Protein AF-0000000079959033 (afdb_homodimer)

pLDDT: mean 96.45, std 3.76, range [63.5, 98.94]

Structure (mmCIF, N/CA/C/O backbone):
data_AF-0000000079959033-model_v1
#
loop_
_entity.id
_entity.type
_entity.pdbx_description
1 polymer 'Thymidylate kinase'
#
loop_
_atom_site.group_PDB
_atom_site.id
_atom_site.type_symbol
_atom_site.label_atom_id
_atom_site.label_alt_id
_atom_site.label_comp_id
_atom_site.label_asym_id
_atom_site.label_entity_id
_atom_site.label_seq_id
_atom_site.pdbx_PDB_ins_code
_atom_site.Cartn_x
_atom_site.Cartn_y
_atom_site.Cartn_z
_atom_site.occupancy
_atom_site.B_iso_or_equiv
_atom_site.auth_seq_id
_atom_site.auth_comp_id
_atom_site.auth_asym_id
_atom_site.auth_atom_id
_atom_site.pdbx_PDB_model_num
ATOM 1 N N . MET A 1 1 ? -20.203 -28.5 -1.585 1 63.5 1 MET A N 1
ATOM 2 C CA . MET A 1 1 ? -19.156 -28.734 -2.586 1 63.5 1 MET A CA 1
ATOM 3 C C . MET A 1 1 ? -17.828 -28.172 -2.119 1 63.5 1 MET A C 1
ATOM 5 O O . MET A 1 1 ? -17.781 -27.203 -1.358 1 63.5 1 MET A O 1
ATOM 9 N N . ALA A 1 2 ? -16.719 -28.906 -2.375 1 86.44 2 ALA A N 1
ATOM 10 C CA . ALA A 1 2 ? -15.383 -28.484 -1.933 1 86.44 2 ALA A CA 1
ATOM 11 C C . ALA A 1 2 ? -15 -27.141 -2.549 1 86.44 2 ALA A C 1
ATOM 13 O O . ALA A 1 2 ? -15.375 -26.844 -3.686 1 86.44 2 ALA A O 1
ATOM 14 N N . ARG A 1 3 ? -14.5 -26.25 -1.775 1 95.69 3 ARG A N 1
ATOM 15 C CA . ARG A 1 3 ? -14.094 -24.953 -2.311 1 95.69 3 ARG A CA 1
ATOM 16 C C . ARG A 1 3 ? -13.016 -25.109 -3.375 1 95.69 3 ARG A C 1
ATOM 18 O O . ARG A 1 3 ? -12.344 -26.141 -3.434 1 95.69 3 ARG A O 1
ATOM 25 N N . GLY A 1 4 ? -12.922 -24.125 -4.328 1 98.19 4 GLY A N 1
ATOM 26 C CA . GLY A 1 4 ? -11.805 -24.062 -5.254 1 98.19 4 GLY A CA 1
ATOM 27 C C . GLY A 1 4 ? -10.469 -23.859 -4.562 1 98.19 4 GLY A C 1
ATOM 28 O O . GLY A 1 4 ? -10.422 -23.625 -3.354 1 98.19 4 GLY A O 1
ATOM 29 N N . LYS A 1 5 ? -9.422 -24.016 -5.328 1 98.69 5 LYS A N 1
ATOM 30 C CA . LYS A 1 5 ? -8.07 -23.828 -4.801 1 98.69 5 LYS A CA 1
ATOM 31 C C . LYS A 1 5 ? -7.41 -22.594 -5.387 1 98.69 5 LYS A C 1
ATOM 33 O O . LYS A 1 5 ? -7.789 -22.125 -6.465 1 98.69 5 LYS A O 1
ATOM 38 N N . LEU A 1 6 ? -6.543 -22 -4.641 1 98.81 6 LEU A N 1
ATOM 39 C CA . LEU A 1 6 ? -5.66 -20.938 -5.129 1 98.81 6 LEU A CA 1
ATOM 40 C C . LEU A 1 6 ? -4.25 -21.484 -5.363 1 98.81 6 LEU A C 1
ATOM 42 O O . LEU A 1 6 ? -3.537 -21.797 -4.414 1 98.81 6 LEU A O 1
ATOM 46 N N . ILE A 1 7 ? -3.9 -21.625 -6.609 1 98.88 7 ILE A N 1
ATOM 47 C CA . ILE A 1 7 ? -2.594 -22.125 -7.012 1 98.88 7 ILE A CA 1
ATOM 48 C C . ILE A 1 7 ? -1.793 -21.016 -7.684 1 98.88 7 ILE A C 1
ATOM 50 O O . ILE A 1 7 ? -2.234 -20.438 -8.68 1 98.88 7 ILE A O 1
ATOM 54 N N . VAL A 1 8 ? -0.649 -20.734 -7.148 1 98.88 8 VAL A N 1
ATOM 55 C CA . VAL A 1 8 ? 0.141 -19.609 -7.633 1 98.88 8 VAL A CA 1
ATOM 56 C C . VAL A 1 8 ? 1.476 -20.109 -8.18 1 98.88 8 VAL A C 1
ATOM 58 O O . VAL A 1 8 ? 2.061 -21.062 -7.641 1 98.88 8 VAL A O 1
ATOM 61 N N . PHE A 1 9 ? 1.874 -19.453 -9.266 1 98.81 9 PHE A N 1
ATOM 62 C CA . PHE A 1 9 ? 3.201 -19.703 -9.82 1 98.81 9 PHE A CA 1
ATOM 63 C C . PHE A 1 9 ? 4.164 -18.578 -9.43 1 98.81 9 PHE A C 1
ATOM 65 O O . PHE A 1 9 ? 3.814 -17.406 -9.5 1 98.81 9 PHE A O 1
ATOM 72 N N . GLU A 1 10 ? 5.293 -18.938 -8.969 1 98.69 10 GLU A N 1
ATOM 73 C CA . GLU A 1 10 ? 6.391 -18.016 -8.703 1 98.69 10 GLU A CA 1
ATOM 74 C C . GLU A 1 10 ? 7.691 -18.516 -9.328 1 98.69 10 GLU A C 1
ATOM 76 O O . GLU A 1 10 ? 7.793 -19.688 -9.719 1 98.69 10 GLU A O 1
ATOM 81 N N . GLY A 1 11 ? 8.633 -17.688 -9.391 1 97.5 11 GLY A N 1
ATOM 82 C CA . GLY A 1 11 ? 9.914 -17.938 -10.031 1 97.5 11 GLY A CA 1
ATOM 83 C C . GLY A 1 11 ? 10.555 -16.703 -10.617 1 97.5 11 GLY A C 1
ATOM 84 O O . GLY A 1 11 ? 9.938 -15.633 -10.633 1 97.5 11 GLY A O 1
ATOM 85 N N . LEU A 1 12 ? 11.742 -16.844 -11.141 1 96.88 12 LEU A N 1
ATOM 86 C CA . LEU A 1 12 ? 12.477 -15.734 -11.734 1 96.88 12 LEU A CA 1
ATOM 87 C C . LEU A 1 12 ? 11.859 -15.32 -13.062 1 96.88 12 LEU A C 1
ATOM 89 O O . LEU A 1 12 ? 11 -16.016 -13.602 1 96.88 12 LEU A O 1
ATOM 93 N N . ASP A 1 13 ? 12.242 -14.086 -13.492 1 95.38 13 ASP A N 1
ATOM 94 C CA . ASP A 1 13 ? 11.836 -13.695 -14.844 1 95.38 13 ASP A CA 1
ATOM 95 C C . ASP A 1 13 ? 12.352 -14.688 -15.883 1 95.38 13 ASP A C 1
ATOM 97 O O . ASP A 1 13 ? 13.484 -15.156 -15.789 1 95.38 13 ASP A O 1
ATOM 101 N N . ARG A 1 14 ? 11.422 -15.125 -16.828 1 93.5 14 ARG A N 1
ATOM 102 C CA . ARG A 1 14 ? 11.727 -16.016 -17.938 1 93.5 14 ARG A CA 1
ATOM 103 C C . ARG A 1 14 ? 11.922 -17.438 -17.453 1 93.5 14 ARG A C 1
ATOM 105 O O . ARG A 1 14 ? 12.57 -18.25 -18.125 1 93.5 14 ARG A O 1
ATOM 112 N N . ALA A 1 15 ? 11.312 -17.75 -16.328 1 95.06 15 ALA A N 1
ATOM 113 C CA . ALA A 1 15 ? 11.422 -19.094 -15.781 1 95.06 15 ALA A CA 1
ATOM 114 C C . ALA A 1 15 ? 10.414 -20.031 -16.453 1 95.06 15 ALA A C 1
ATOM 116 O O . ALA A 1 15 ? 10.477 -21.25 -16.25 1 95.06 15 ALA A O 1
ATOM 117 N N . GLY A 1 16 ? 9.477 -19.516 -17.234 1 94.94 16 GLY A N 1
ATOM 118 C CA . GLY A 1 16 ? 8.492 -20.328 -17.922 1 94.94 16 GLY A CA 1
ATOM 119 C C . GLY A 1 16 ? 7.148 -20.359 -17.203 1 94.94 16 GLY A C 1
ATOM 120 O O . GLY A 1 16 ? 6.305 -21.203 -17.5 1 94.94 16 GLY A O 1
ATOM 121 N N . LYS A 1 17 ? 6.922 -19.406 -16.266 1 97 17 LYS A N 1
ATOM 122 C CA . LYS A 1 17 ? 5.715 -19.375 -15.438 1 97 17 LYS A CA 1
ATOM 123 C C . LYS A 1 17 ? 4.465 -19.234 -16.297 1 97 17 LYS A C 1
ATOM 125 O O . LYS A 1 17 ? 3.506 -20 -16.141 1 97 17 LYS A O 1
ATOM 130 N N . SER A 1 18 ? 4.504 -18.234 -17.203 1 96.62 18 SER A N 1
ATOM 131 C CA . SER A 1 18 ? 3.314 -17.953 -18 1 96.62 18 SER A CA 1
ATOM 132 C C . SER A 1 18 ? 2.891 -19.156 -18.828 1 96.62 18 SER A C 1
ATOM 134 O O . SER A 1 18 ? 1.709 -19.5 -18.875 1 96.62 18 SER A O 1
ATOM 136 N N . THR A 1 19 ? 3.812 -19.828 -19.453 1 96.94 19 THR A N 1
ATOM 137 C CA . THR A 1 19 ? 3.537 -21.016 -20.266 1 96.94 19 THR A CA 1
ATOM 138 C C . THR A 1 19 ? 3.012 -22.156 -19.391 1 96.94 19 THR A C 1
ATOM 140 O O . THR A 1 19 ? 1.992 -22.766 -19.719 1 96.94 19 THR A O 1
ATOM 143 N N . GLN A 1 20 ? 3.705 -22.422 -18.297 1 98.38 20 GLN A N 1
ATOM 144 C CA . GLN A 1 20 ? 3.338 -23.531 -17.438 1 98.38 20 GLN A CA 1
ATOM 145 C C . GLN A 1 20 ? 2 -23.266 -16.75 1 98.38 20 GLN A C 1
ATOM 147 O O . GLN A 1 20 ? 1.222 -24.203 -16.531 1 98.38 20 GLN A O 1
ATOM 152 N N . CYS A 1 21 ? 1.757 -22.031 -16.391 1 98.44 21 CYS A N 1
ATOM 153 C CA . CYS A 1 21 ? 0.487 -21.641 -15.797 1 98.44 21 CYS A CA 1
ATOM 154 C C . CYS A 1 21 ? -0.674 -21.922 -16.734 1 98.44 21 CYS A C 1
ATOM 156 O O . CYS A 1 21 ? -1.675 -22.516 -16.344 1 98.44 21 CYS A O 1
ATOM 158 N N . ALA A 1 22 ? -0.556 -21.453 -17.953 1 98.38 22 ALA A N 1
ATOM 159 C CA . ALA A 1 22 ? -1.593 -21.688 -18.953 1 98.38 22 ALA A CA 1
ATOM 160 C C . ALA A 1 22 ? -1.816 -23.172 -19.188 1 98.38 22 ALA A C 1
ATOM 162 O O . ALA A 1 22 ? -2.957 -23.625 -19.297 1 98.38 22 ALA A O 1
ATOM 163 N N . ARG A 1 23 ? -0.772 -23.953 -19.25 1 98.62 23 ARG A N 1
ATOM 164 C CA . ARG A 1 23 ? -0.857 -25.391 -19.469 1 98.62 23 ARG A CA 1
ATOM 165 C C . ARG A 1 23 ? -1.548 -26.094 -18.312 1 98.62 23 ARG A C 1
ATOM 167 O O . ARG A 1 23 ? -2.375 -26.984 -18.5 1 98.62 23 ARG A O 1
ATOM 174 N N . LEU A 1 24 ? -1.158 -25.688 -17.109 1 98.81 24 LEU A N 1
ATOM 175 C CA . LEU A 1 24 ? -1.777 -26.281 -15.938 1 98.81 24 LEU A CA 1
ATOM 176 C C . LEU A 1 24 ? -3.275 -25.984 -15.906 1 98.81 24 LEU A C 1
ATOM 178 O O . LEU A 1 24 ? -4.078 -26.891 -15.648 1 98.81 24 LEU A O 1
ATOM 182 N N . ALA A 1 25 ? -3.625 -24.688 -16.141 1 98.81 25 ALA A N 1
ATOM 183 C CA . ALA A 1 25 ? -5.035 -24.312 -16.172 1 98.81 25 ALA A CA 1
ATOM 184 C C . ALA A 1 25 ? -5.812 -25.156 -17.172 1 98.81 25 ALA A C 1
ATOM 186 O O . ALA A 1 25 ? -6.891 -25.672 -16.859 1 98.81 25 ALA A O 1
ATOM 187 N N . SER A 1 26 ? -5.281 -25.344 -18.344 1 98.69 26 SER A N 1
ATOM 188 C CA . SER A 1 26 ? -5.914 -26.141 -19.391 1 98.69 26 SER A CA 1
ATOM 189 C C . SER A 1 26 ? -6.062 -27.609 -18.953 1 98.69 26 SER A C 1
ATOM 191 O O . SER A 1 26 ? -7.117 -28.203 -19.156 1 98.69 26 SER A O 1
ATOM 193 N N . ALA A 1 27 ? -5.012 -28.188 -18.406 1 98.75 27 ALA A N 1
ATOM 194 C CA . ALA A 1 27 ? -5.027 -29.578 -17.969 1 98.75 27 ALA A CA 1
ATOM 195 C C . ALA A 1 27 ? -6.082 -29.812 -16.891 1 98.75 27 ALA A C 1
ATOM 197 O O . ALA A 1 27 ? -6.797 -30.812 -16.922 1 98.75 27 ALA A O 1
ATOM 198 N N . LEU A 1 28 ? -6.168 -28.906 -15.961 1 98.69 28 LEU A N 1
ATOM 199 C CA . LEU A 1 28 ? -7.168 -29.031 -14.906 1 98.69 28 LEU A CA 1
ATOM 200 C C . LEU A 1 28 ? -8.578 -28.922 -15.477 1 98.69 28 LEU A C 1
ATOM 202 O O . LEU A 1 28 ? -9.477 -29.656 -15.062 1 98.69 28 LEU A O 1
ATOM 206 N N . ARG A 1 29 ? -8.758 -27.984 -16.438 1 98.5 29 ARG A N 1
ATOM 207 C CA . ARG A 1 29 ? -10.055 -27.891 -17.094 1 98.5 29 ARG A CA 1
ATOM 208 C C . ARG A 1 29 ? -10.414 -29.203 -17.797 1 98.5 29 ARG A C 1
ATOM 210 O O . ARG A 1 29 ? -11.555 -29.656 -17.734 1 98.5 29 ARG A O 1
ATOM 217 N N . ASP A 1 30 ? -9.484 -29.781 -18.438 1 98.19 30 ASP A N 1
ATOM 218 C CA . ASP A 1 30 ? -9.68 -31.062 -19.109 1 98.19 30 ASP A CA 1
ATOM 219 C C . ASP A 1 30 ? -10.062 -32.156 -18.109 1 98.19 30 ASP A C 1
ATOM 221 O O . ASP A 1 30 ? -10.773 -33.094 -18.469 1 98.19 30 ASP A O 1
ATOM 225 N N . ASP A 1 31 ? -9.633 -31.984 -16.922 1 96.75 31 ASP A N 1
ATOM 226 C CA . ASP A 1 31 ? -9.953 -32.938 -15.852 1 96.75 31 ASP A CA 1
ATOM 227 C C . ASP A 1 31 ? -11.344 -32.656 -15.273 1 96.75 31 ASP A C 1
ATOM 229 O O . ASP A 1 31 ? -11.773 -33.312 -14.336 1 96.75 31 ASP A O 1
ATOM 233 N N . GLY A 1 32 ? -11.992 -31.594 -15.719 1 97.19 32 GLY A N 1
ATOM 234 C CA . GLY A 1 32 ? -13.344 -31.281 -15.273 1 97.19 32 GLY A CA 1
ATOM 235 C C . GLY A 1 32 ? -13.375 -30.266 -14.148 1 97.19 32 GLY A C 1
ATOM 236 O O . GLY A 1 32 ? -14.43 -30.016 -13.562 1 97.19 32 GLY A O 1
ATOM 237 N N . VAL A 1 33 ? -12.219 -29.688 -13.828 1 97.56 33 VAL A N 1
ATOM 238 C CA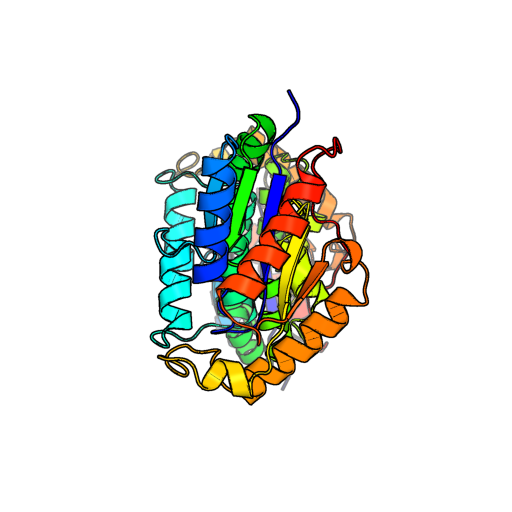 . VAL A 1 33 ? -12.125 -28.656 -12.781 1 97.56 33 VAL A CA 1
ATOM 239 C C . VAL A 1 33 ? -12.484 -27.297 -13.359 1 97.56 33 VAL A C 1
ATOM 241 O O . VAL A 1 33 ? -12.055 -26.953 -14.469 1 97.56 33 VAL A O 1
ATOM 244 N N . LYS A 1 34 ? -13.367 -26.531 -12.695 1 98.19 34 LYS A N 1
ATOM 245 C CA . LYS A 1 34 ? -13.555 -25.125 -13.062 1 98.19 34 LYS A CA 1
ATOM 246 C C . LYS A 1 34 ? -12.328 -24.297 -12.703 1 98.19 34 LYS A C 1
ATOM 248 O O . LYS A 1 34 ? -11.867 -24.312 -11.555 1 98.19 34 LYS A O 1
ATOM 253 N N . VAL A 1 35 ? -11.781 -23.594 -13.68 1 98.81 35 VAL A N 1
ATOM 254 C CA . VAL A 1 35 ? -10.516 -22.906 -13.445 1 98.81 35 VAL A CA 1
ATOM 255 C C . VAL A 1 35 ? -10.602 -21.469 -13.977 1 98.81 35 VAL A C 1
ATOM 257 O O . VAL A 1 35 ? -11.102 -21.234 -15.086 1 98.81 35 VAL A O 1
ATOM 260 N N . ARG A 1 36 ? -10.219 -20.531 -13.195 1 98.75 36 ARG A N 1
ATOM 261 C CA . ARG A 1 36 ? -9.922 -19.188 -13.664 1 98.75 36 ARG A CA 1
ATOM 262 C C . ARG A 1 36 ? -8.414 -18.938 -13.656 1 98.75 36 ARG A C 1
ATOM 264 O O . ARG A 1 36 ? -7.738 -19.203 -12.664 1 98.75 36 ARG A O 1
ATOM 271 N N . HIS A 1 37 ? -7.938 -18.484 -14.758 1 98.62 37 HIS A N 1
ATOM 272 C CA . HIS A 1 37 ? -6.531 -18.109 -14.914 1 98.62 37 HIS A CA 1
ATOM 273 C C . HIS A 1 37 ? -6.332 -16.609 -14.773 1 98.62 37 HIS A C 1
ATOM 275 O O . HIS A 1 37 ? -7.012 -15.828 -15.445 1 98.62 37 HIS A O 1
ATOM 281 N N . LEU A 1 38 ? -5.379 -16.172 -13.898 1 98.12 38 LEU A N 1
ATOM 282 C CA . LEU A 1 38 ? -5.07 -14.773 -13.633 1 98.12 38 LEU A CA 1
ATOM 283 C C . LEU A 1 38 ? -3.566 -14.531 -13.664 1 98.12 38 LEU A C 1
ATOM 285 O O . LEU A 1 38 ? -2.779 -15.477 -13.57 1 98.12 38 LEU A O 1
ATOM 289 N N . ARG A 1 39 ? -3.223 -13.312 -13.906 1 98.06 39 ARG A N 1
ATOM 290 C CA . ARG A 1 39 ? -1.825 -12.898 -13.852 1 98.06 39 ARG A CA 1
ATOM 291 C C . ARG A 1 39 ? -1.684 -11.531 -13.188 1 98.06 39 ARG A C 1
ATOM 293 O O . ARG A 1 39 ? -2.537 -10.664 -13.359 1 98.06 39 ARG A O 1
ATOM 300 N N . PHE A 1 40 ? -0.648 -11.406 -12.375 1 98.62 40 PHE A N 1
ATOM 301 C CA . PHE A 1 40 ? -0.302 -10.094 -11.852 1 98.62 40 PHE A CA 1
ATOM 302 C C . PHE A 1 40 ? 1.059 -9.641 -12.375 1 98.62 40 PHE A C 1
ATOM 304 O O . PHE A 1 40 ? 1.977 -10.453 -12.508 1 98.62 40 PHE A O 1
ATOM 311 N N . PRO A 1 41 ? 1.298 -8.367 -12.562 1 98.5 41 PRO A N 1
ATOM 312 C CA . PRO A 1 41 ? 0.209 -7.391 -12.539 1 98.5 41 PRO A CA 1
ATOM 313 C C . PRO A 1 41 ? -0.814 -7.617 -13.648 1 98.5 41 PRO A C 1
ATOM 315 O O . PRO A 1 41 ? -0.466 -8.117 -14.719 1 98.5 41 PRO A O 1
ATOM 318 N N . ASP A 1 42 ? -2.084 -7.41 -13.328 1 98.56 42 ASP A N 1
ATOM 319 C CA . ASP A 1 42 ? -3.1 -7.316 -14.375 1 98.56 42 ASP A CA 1
ATOM 320 C C . ASP A 1 42 ? -2.973 -6.004 -15.148 1 98.56 42 ASP A C 1
ATOM 322 O O . ASP A 1 42 ? -3.508 -4.977 -14.727 1 98.56 42 ASP A O 1
ATOM 326 N N . ARG A 1 43 ? -2.357 -6.031 -16.234 1 97.06 43 ARG A N 1
ATOM 327 C CA . ARG A 1 43 ? -1.956 -4.852 -16.984 1 97.06 43 ARG A CA 1
ATOM 328 C C . ARG A 1 43 ? -3.148 -4.23 -17.719 1 97.06 43 ARG A C 1
ATOM 330 O O . ARG A 1 43 ? -3.016 -3.193 -18.359 1 97.06 43 ARG A O 1
ATOM 337 N N . THR A 1 44 ? -4.266 -4.816 -17.609 1 97.5 44 THR A N 1
ATOM 338 C CA . THR A 1 44 ? -5.449 -4.281 -18.266 1 97.5 44 THR A CA 1
ATOM 339 C C . THR A 1 44 ? -6.133 -3.236 -17.391 1 97.5 44 THR A C 1
ATOM 341 O O . THR A 1 44 ? -6.984 -2.482 -17.859 1 97.5 44 THR A O 1
ATOM 344 N N . THR A 1 45 ? -5.875 -3.195 -16.062 1 97.56 45 THR A N 1
ATOM 345 C CA . THR A 1 45 ? -6.469 -2.213 -15.172 1 97.56 45 THR A CA 1
ATOM 346 C C . THR A 1 45 ? -5.688 -0.904 -15.203 1 97.56 45 THR A C 1
ATOM 348 O O . THR A 1 45 ? -4.531 -0.876 -15.625 1 97.56 45 THR A O 1
ATOM 351 N N . PRO A 1 46 ? -6.324 0.178 -14.758 1 96.44 46 PRO A N 1
ATOM 352 C CA . PRO A 1 46 ? -5.59 1.444 -14.703 1 96.44 46 PRO A CA 1
ATOM 353 C C . PRO A 1 46 ? -4.312 1.351 -13.867 1 96.44 46 PRO A C 1
ATOM 355 O O . PRO A 1 46 ? -3.26 1.836 -14.297 1 96.44 46 PRO A O 1
ATOM 358 N N . ILE A 1 47 ? -4.363 0.698 -12.711 1 98.44 47 ILE A N 1
ATOM 359 C CA . ILE A 1 47 ? -3.178 0.533 -11.875 1 98.44 47 ILE A CA 1
ATOM 360 C C . ILE A 1 47 ? -2.168 -0.365 -12.586 1 98.44 47 ILE A C 1
ATOM 362 O O . ILE A 1 47 ? -0.969 -0.076 -12.594 1 98.44 47 ILE A O 1
ATOM 366 N N . GLY A 1 48 ? -2.641 -1.471 -13.188 1 98.62 48 GLY A N 1
ATOM 367 C CA . GLY A 1 48 ? -1.772 -2.367 -13.938 1 98.62 48 GLY A CA 1
ATOM 368 C C . GLY A 1 48 ? -1.041 -1.679 -15.078 1 98.62 48 GLY A C 1
ATOM 369 O O . GLY A 1 48 ? 0.115 -1.999 -15.359 1 98.62 48 GLY A O 1
ATOM 370 N N . ARG A 1 49 ? -1.689 -0.739 -15.727 1 98.06 49 ARG A N 1
ATOM 371 C CA . ARG A 1 49 ? -1.062 0.007 -16.812 1 98.06 49 ARG A CA 1
ATOM 372 C C . ARG A 1 49 ? 0.073 0.882 -16.281 1 98.06 49 ARG A C 1
ATOM 374 O O . ARG A 1 49 ? 1.115 1.009 -16.938 1 98.06 49 ARG A O 1
ATOM 381 N N . MET A 1 50 ? -0.114 1.5 -15.109 1 98.12 50 MET A N 1
ATOM 382 C CA . MET A 1 50 ? 0.955 2.281 -14.492 1 98.12 50 MET A CA 1
ATOM 383 C C . MET A 1 50 ? 2.154 1.4 -14.164 1 98.12 50 MET A C 1
ATOM 385 O O . MET A 1 50 ? 3.299 1.789 -14.398 1 98.12 50 MET A O 1
ATOM 389 N N . ILE A 1 51 ? 1.866 0.243 -13.633 1 98.56 51 ILE A N 1
ATOM 390 C CA . ILE A 1 51 ? 2.924 -0.71 -13.312 1 98.56 51 ILE A CA 1
ATOM 391 C C . ILE A 1 51 ? 3.666 -1.105 -14.586 1 98.56 51 ILE A C 1
ATOM 393 O O . ILE A 1 51 ? 4.895 -1.179 -14.602 1 98.56 51 ILE A O 1
ATOM 397 N N . ASN A 1 52 ? 2.867 -1.326 -15.641 1 98.31 52 ASN A N 1
ATOM 398 C CA . ASN A 1 52 ? 3.457 -1.716 -16.922 1 98.31 52 ASN A CA 1
ATOM 399 C C . ASN A 1 52 ? 4.41 -0.646 -17.438 1 98.31 52 ASN A C 1
ATOM 401 O O . ASN A 1 52 ? 5.477 -0.964 -17.969 1 98.31 52 ASN A O 1
ATOM 405 N N . GLU A 1 53 ? 4.008 0.6 -17.344 1 98 53 GLU A N 1
ATOM 406 C CA . GLU A 1 53 ? 4.863 1.7 -17.781 1 98 53 GLU A CA 1
ATOM 407 C C . GLU A 1 53 ? 6.18 1.714 -17 1 98 53 GLU A C 1
ATOM 409 O O . GLU A 1 53 ? 7.238 1.977 -17.578 1 98 53 GLU A O 1
ATOM 414 N N . TYR A 1 54 ? 6.113 1.425 -15.75 1 98.31 54 TYR A N 1
ATOM 415 C CA . TYR A 1 54 ? 7.309 1.342 -14.914 1 98.31 54 TYR A CA 1
ATOM 416 C C . TYR A 1 54 ? 8.18 0.164 -15.328 1 98.31 54 TYR A C 1
ATOM 418 O O . TYR A 1 54 ? 9.383 0.324 -15.547 1 98.31 54 TYR A O 1
ATOM 426 N N . LEU A 1 55 ? 7.543 -1.031 -15.469 1 97.5 55 LEU A N 1
ATOM 427 C CA . LEU A 1 55 ? 8.281 -2.252 -15.781 1 97.5 55 LEU A CA 1
ATOM 428 C C . LEU A 1 55 ? 8.953 -2.145 -17.141 1 97.5 55 LEU A C 1
ATOM 430 O O . LEU A 1 55 ? 10.039 -2.689 -17.344 1 97.5 55 LEU A O 1
ATOM 434 N N . SER A 1 56 ? 8.336 -1.425 -18.078 1 97 56 SER A N 1
ATOM 435 C CA . SER A 1 56 ? 8.867 -1.303 -19.438 1 97 56 SER A CA 1
ATOM 436 C C . SER A 1 56 ? 9.914 -0.197 -19.516 1 97 56 SER A C 1
ATOM 438 O O . SER A 1 56 ? 10.453 0.071 -20.594 1 97 56 SER A O 1
ATOM 440 N N . GLY A 1 57 ? 10.148 0.512 -18.422 1 96.38 57 GLY A N 1
ATOM 441 C CA . GLY A 1 57 ? 11.172 1.538 -18.375 1 96.38 57 GLY A CA 1
ATOM 442 C C . GLY A 1 57 ? 10.695 2.885 -18.891 1 96.38 57 GLY A C 1
ATOM 443 O O . GLY A 1 57 ? 11.5 3.807 -19.062 1 96.38 57 GLY A O 1
ATOM 444 N N . GLN A 1 58 ? 9.445 3.014 -19.094 1 96.12 58 GLN A N 1
ATOM 445 C CA . GLN A 1 58 ? 8.898 4.258 -19.625 1 96.12 58 GLN A CA 1
ATOM 446 C C . GLN A 1 58 ? 8.828 5.328 -18.547 1 96.12 58 GLN A C 1
ATOM 448 O O . GLN A 1 58 ? 8.859 6.523 -18.844 1 96.12 58 GLN A O 1
ATOM 453 N N . THR A 1 59 ? 8.68 4.93 -17.266 1 96.75 59 THR A N 1
ATOM 454 C CA . THR A 1 59 ? 8.617 5.855 -16.141 1 96.75 59 THR A CA 1
ATOM 455 C C . THR A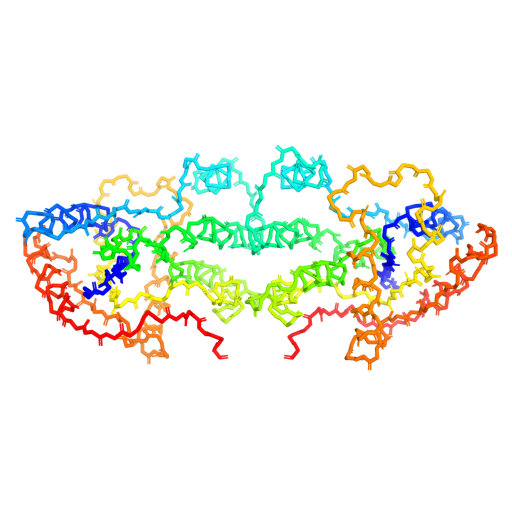 1 59 ? 9.5 5.367 -15 1 96.75 59 THR A C 1
ATOM 457 O O . THR A 1 59 ? 9.867 4.191 -14.945 1 96.75 59 THR A O 1
ATOM 460 N N . GLU A 1 60 ? 9.945 6.336 -14.227 1 96.81 60 GLU A N 1
ATOM 461 C CA . GLU A 1 60 ? 10.57 6.023 -12.945 1 96.81 60 GLU A CA 1
ATOM 462 C C . GLU A 1 60 ? 9.57 6.141 -11.797 1 96.81 60 GLU A C 1
ATOM 464 O O . GLU A 1 60 ? 8.562 6.836 -11.914 1 96.81 60 GLU A O 1
ATOM 469 N N . SER A 1 61 ? 9.875 5.414 -10.781 1 97.25 61 SER A N 1
ATOM 470 C CA . SER A 1 61 ? 8.992 5.457 -9.625 1 97.25 61 SER A CA 1
ATOM 471 C C . SER A 1 61 ? 9.75 5.168 -8.336 1 97.25 61 SER A C 1
ATOM 473 O O . SER A 1 61 ? 10.656 4.332 -8.312 1 97.25 61 SER A O 1
ATOM 475 N N . GLU A 1 62 ? 9.352 5.902 -7.262 1 98 62 GLU A N 1
ATOM 476 C CA . GLU A 1 62 ? 9.875 5.613 -5.93 1 98 62 GLU A CA 1
ATOM 477 C C . GLU A 1 62 ? 9.547 4.184 -5.508 1 98 62 GLU A C 1
ATOM 479 O O . GLU A 1 62 ? 8.469 3.67 -5.824 1 98 62 GLU A O 1
ATOM 484 N N . ASP A 1 63 ? 10.477 3.535 -4.777 1 98.5 63 ASP A N 1
ATOM 485 C CA . ASP A 1 63 ? 10.406 2.105 -4.492 1 98.5 63 ASP A CA 1
ATOM 486 C C . ASP A 1 63 ? 9.125 1.758 -3.736 1 98.5 63 ASP A C 1
ATOM 488 O O . ASP A 1 63 ? 8.453 0.775 -4.062 1 98.5 63 ASP A O 1
ATOM 492 N N . HIS A 1 64 ? 8.789 2.574 -2.717 1 98.81 64 HIS A N 1
ATOM 493 C CA . HIS A 1 64 ? 7.578 2.297 -1.956 1 98.81 64 HIS A CA 1
ATOM 494 C C . HIS A 1 64 ? 6.332 2.502 -2.811 1 98.81 64 HIS A C 1
ATOM 496 O O . HIS A 1 64 ? 5.363 1.75 -2.689 1 98.81 64 HIS A O 1
ATOM 502 N N . VAL A 1 65 ? 6.398 3.521 -3.656 1 98.88 65 VAL A N 1
ATOM 503 C CA . VAL A 1 65 ? 5.266 3.834 -4.52 1 98.88 65 VAL A CA 1
ATOM 504 C C . VAL A 1 65 ? 4.953 2.639 -5.418 1 98.88 65 VAL A C 1
ATOM 506 O O . VAL A 1 65 ? 3.824 2.145 -5.434 1 98.88 65 VAL A O 1
ATOM 509 N N . ILE A 1 66 ? 5.941 2.143 -6.164 1 98.81 66 ILE A N 1
ATOM 510 C CA . ILE A 1 66 ? 5.707 1.063 -7.117 1 98.81 66 ILE A CA 1
ATOM 511 C C . ILE A 1 66 ? 5.285 -0.2 -6.371 1 98.81 66 ILE A C 1
ATOM 513 O O . ILE A 1 66 ? 4.43 -0.951 -6.848 1 98.81 66 ILE A O 1
ATOM 517 N N . HIS A 1 67 ? 5.875 -0.485 -5.172 1 98.94 67 HIS A N 1
ATOM 518 C CA . HIS A 1 67 ? 5.449 -1.637 -4.383 1 98.94 67 HIS A CA 1
ATOM 519 C C . HIS A 1 67 ? 3.969 -1.551 -4.031 1 98.94 67 HIS A C 1
ATOM 521 O O . HIS A 1 67 ? 3.232 -2.529 -4.184 1 98.94 67 HIS A O 1
ATOM 527 N N . LEU A 1 68 ? 3.568 -0.379 -3.568 1 98.94 68 LEU A N 1
ATOM 528 C CA . LEU A 1 68 ? 2.186 -0.194 -3.143 1 98.94 68 LEU A CA 1
ATOM 529 C C . LEU A 1 68 ? 1.232 -0.306 -4.328 1 98.94 68 LEU A C 1
ATOM 531 O O . LEU A 1 68 ? 0.105 -0.785 -4.18 1 98.94 68 LEU A O 1
ATOM 535 N N . LEU A 1 69 ? 1.655 0.136 -5.496 1 98.88 69 LEU A N 1
ATOM 536 C CA . LEU A 1 69 ? 0.85 -0.045 -6.699 1 98.88 69 LEU A CA 1
ATOM 537 C C . LEU A 1 69 ? 0.69 -1.525 -7.027 1 98.88 69 LEU A C 1
ATOM 539 O O . LEU A 1 69 ? -0.405 -1.973 -7.375 1 98.88 69 LEU A O 1
ATOM 543 N N . PHE A 1 70 ? 1.771 -2.348 -6.879 1 98.88 70 PHE A N 1
ATOM 544 C CA . PHE A 1 70 ? 1.668 -3.787 -7.098 1 98.88 70 PHE A CA 1
ATOM 545 C C . PHE A 1 70 ? 0.663 -4.406 -6.137 1 98.88 70 PHE A C 1
ATOM 547 O O . PHE A 1 70 ? -0.168 -5.223 -6.539 1 98.88 70 PHE A O 1
ATOM 554 N N . SER A 1 71 ? 0.757 -4.02 -4.879 1 98.94 71 SER A N 1
ATOM 555 C CA . SER A 1 71 ? -0.161 -4.562 -3.881 1 98.94 71 SER A CA 1
ATOM 556 C C . SER A 1 71 ? -1.601 -4.156 -4.176 1 98.94 71 SER A C 1
ATOM 558 O O . SER A 1 71 ? -2.51 -4.984 -4.117 1 98.94 71 SER A O 1
ATOM 560 N N . ALA A 1 72 ? -1.768 -2.861 -4.484 1 98.94 72 ALA A N 1
ATOM 561 C CA . ALA A 1 72 ? -3.104 -2.391 -4.84 1 98.94 72 ALA A CA 1
ATOM 562 C C . ALA A 1 72 ? -3.676 -3.191 -6.008 1 98.94 72 ALA A C 1
ATOM 564 O O . ALA A 1 72 ? -4.863 -3.523 -6.016 1 98.94 72 ALA A O 1
ATOM 565 N N . ASN A 1 73 ? -2.883 -3.48 -7.004 1 98.94 73 ASN A N 1
ATOM 566 C CA . ASN A 1 73 ? -3.307 -4.258 -8.164 1 98.94 73 ASN A CA 1
ATOM 567 C C . ASN A 1 73 ? -3.791 -5.648 -7.762 1 98.94 73 ASN A C 1
ATOM 569 O O . ASN A 1 73 ? -4.758 -6.156 -8.328 1 98.94 73 ASN A O 1
ATOM 573 N N . ARG A 1 74 ? -3.137 -6.285 -6.805 1 98.88 74 ARG A N 1
ATOM 574 C CA . ARG A 1 74 ? -3.588 -7.578 -6.305 1 98.88 74 ARG A CA 1
ATOM 575 C C . ARG A 1 74 ? -4.914 -7.445 -5.562 1 98.88 74 ARG A C 1
ATOM 577 O O . ARG A 1 74 ? -5.812 -8.273 -5.738 1 98.88 74 ARG A O 1
ATOM 584 N N . TRP A 1 75 ? -5.066 -6.387 -4.781 1 98.81 75 TRP A N 1
ATOM 585 C CA . TRP A 1 75 ? -6.277 -6.18 -3.996 1 98.81 75 TRP A CA 1
ATOM 586 C C . TRP A 1 75 ? -7.48 -5.938 -4.902 1 98.81 75 TRP A C 1
ATOM 588 O O . TRP A 1 75 ? -8.609 -6.273 -4.547 1 98.81 75 TRP A O 1
ATOM 598 N N . GLU A 1 76 ? -7.227 -5.371 -6.102 1 98.75 76 GLU A N 1
ATOM 599 C CA . GLU A 1 76 ? -8.312 -5.191 -7.055 1 98.75 76 GLU A CA 1
ATOM 600 C C . GLU A 1 76 ? -9.016 -6.516 -7.352 1 98.75 76 GLU A C 1
ATOM 602 O O . GLU A 1 76 ? -10.211 -6.543 -7.629 1 98.75 76 GLU A O 1
ATOM 607 N N . ALA A 1 77 ? -8.258 -7.617 -7.27 1 98.69 77 ALA A N 1
ATOM 608 C CA . ALA A 1 77 ? -8.789 -8.922 -7.672 1 98.69 77 ALA A CA 1
ATOM 609 C C . ALA A 1 77 ? -9.164 -9.758 -6.453 1 98.69 77 ALA A C 1
ATOM 611 O O . ALA A 1 77 ? -9.734 -10.844 -6.594 1 98.69 77 ALA A O 1
ATOM 612 N N . ALA A 1 78 ? -8.891 -9.305 -5.223 1 98.69 78 ALA A N 1
ATOM 613 C CA . ALA A 1 78 ? -8.984 -10.125 -4.016 1 98.69 78 ALA A CA 1
ATOM 614 C C . ALA A 1 78 ? -10.406 -10.641 -3.811 1 98.69 78 ALA A C 1
ATOM 616 O O . ALA A 1 78 ? -10.617 -11.828 -3.566 1 98.69 78 ALA A O 1
ATOM 617 N N . ALA A 1 79 ? -11.383 -9.766 -3.93 1 98.25 79 ALA A N 1
ATOM 618 C CA . ALA A 1 79 ? -12.766 -10.148 -3.693 1 98.25 79 ALA A CA 1
ATOM 619 C C . ALA A 1 79 ? -13.227 -11.195 -4.703 1 98.25 79 ALA A C 1
ATOM 621 O O . ALA A 1 79 ? -13.875 -12.172 -4.34 1 98.25 79 ALA A O 1
ATOM 622 N N . SER A 1 80 ? -12.883 -10.938 -5.98 1 98.56 80 SER A N 1
ATOM 623 C CA . SER A 1 80 ? -13.32 -11.875 -7.016 1 98.56 80 SER A CA 1
ATOM 624 C C . SER A 1 80 ? -12.617 -13.219 -6.875 1 98.56 80 SER A C 1
ATOM 626 O O . SER A 1 80 ? -13.211 -14.266 -7.172 1 98.56 80 SER A O 1
ATOM 628 N N . ILE A 1 81 ? -11.367 -13.258 -6.398 1 98.81 81 ILE A N 1
ATOM 629 C CA . ILE A 1 81 ? -10.656 -14.508 -6.137 1 98.81 81 ILE A CA 1
ATOM 630 C C . ILE A 1 81 ? -11.367 -15.273 -5.027 1 98.81 81 ILE A C 1
ATOM 632 O O . ILE A 1 81 ? -11.617 -16.484 -5.156 1 98.81 81 ILE A O 1
ATOM 636 N N . ARG A 1 82 ? -11.742 -14.609 -3.969 1 98.56 82 ARG A N 1
ATOM 637 C CA . ARG A 1 82 ? -12.461 -15.242 -2.865 1 98.56 82 ARG A CA 1
ATOM 638 C C . ARG A 1 82 ? -13.789 -15.82 -3.338 1 98.56 82 ARG A C 1
ATOM 640 O O . ARG A 1 82 ? -14.156 -16.938 -2.965 1 98.56 82 ARG A O 1
ATOM 647 N N . GLU A 1 83 ? -14.469 -15.039 -4.125 1 98.62 83 GLU A N 1
ATOM 648 C CA . GLU A 1 83 ? -15.766 -15.469 -4.637 1 98.62 83 GLU A CA 1
ATOM 649 C C . GLU A 1 83 ? -15.633 -16.719 -5.512 1 98.62 83 GLU A C 1
ATOM 651 O O . GLU A 1 83 ? -16.422 -17.656 -5.391 1 98.62 83 GLU A O 1
ATOM 656 N N . ASP A 1 84 ? -14.656 -16.688 -6.391 1 98.69 84 ASP A N 1
ATOM 657 C CA . ASP A 1 84 ? -14.406 -17.828 -7.246 1 98.69 84 ASP A CA 1
ATOM 658 C C . ASP A 1 84 ? -14.117 -19.078 -6.418 1 98.69 84 ASP A C 1
ATOM 660 O O . ASP A 1 84 ? -14.734 -20.125 -6.629 1 98.69 84 ASP A O 1
ATOM 664 N N . ILE A 1 85 ? -13.258 -18.953 -5.477 1 98.56 85 ILE A N 1
ATOM 665 C CA . ILE A 1 85 ? -12.852 -20.078 -4.648 1 98.56 85 ILE A CA 1
ATOM 666 C C . ILE A 1 85 ? -14.055 -20.625 -3.883 1 98.56 85 ILE A C 1
ATOM 668 O O . ILE A 1 85 ? -14.266 -21.828 -3.828 1 98.56 85 ILE A O 1
ATOM 672 N N . ALA A 1 86 ? -14.859 -19.734 -3.355 1 97.94 86 ALA A N 1
ATOM 673 C CA . ALA A 1 86 ? -16.062 -20.141 -2.625 1 97.94 86 ALA A CA 1
ATOM 674 C C . ALA A 1 86 ? -17.047 -20.859 -3.541 1 97.94 86 ALA A C 1
ATOM 676 O O . ALA A 1 86 ? -17.781 -21.75 -3.098 1 97.94 86 ALA A O 1
ATOM 677 N N . ALA A 1 87 ? -17.047 -20.562 -4.785 1 97.94 87 ALA A N 1
ATOM 678 C CA . ALA A 1 87 ? -17.969 -21.125 -5.762 1 97.94 87 ALA A CA 1
ATOM 679 C C . ALA A 1 87 ? -17.406 -22.422 -6.355 1 97.94 87 ALA A C 1
ATOM 681 O O . ALA A 1 87 ? -17.984 -22.984 -7.281 1 97.94 87 ALA A O 1
ATOM 682 N N . GLY A 1 88 ? -16.281 -22.859 -5.879 1 97.44 88 GLY A N 1
ATOM 683 C CA . GLY A 1 88 ? -15.695 -24.109 -6.316 1 97.44 88 GLY A CA 1
ATOM 684 C C . GLY A 1 88 ? -14.773 -23.969 -7.512 1 97.44 88 GLY A C 1
ATOM 685 O O . GLY A 1 88 ? -14.383 -24.953 -8.125 1 97.44 88 GLY A O 1
ATOM 686 N N . VAL A 1 89 ? -14.469 -22.688 -7.848 1 98.56 89 VAL A N 1
ATOM 687 C CA . VAL A 1 89 ? -13.57 -22.391 -8.961 1 98.56 89 VAL A CA 1
ATOM 688 C C . VAL A 1 89 ? -12.133 -22.328 -8.469 1 98.56 89 VAL A C 1
ATOM 690 O O . VAL A 1 89 ? -11.828 -21.609 -7.52 1 98.56 89 VAL A O 1
ATOM 693 N N . THR A 1 90 ? -11.25 -23.141 -9.055 1 98.69 90 THR A N 1
ATOM 694 C CA . THR A 1 90 ? -9.828 -23.047 -8.781 1 98.69 90 THR A CA 1
ATOM 695 C C . THR A 1 90 ? -9.195 -21.891 -9.539 1 98.69 90 THR A C 1
ATOM 697 O O . THR A 1 90 ? -9.43 -21.734 -10.742 1 98.69 90 THR A O 1
ATOM 700 N N . VAL A 1 91 ? -8.469 -21.047 -8.812 1 98.88 91 VAL A N 1
ATOM 701 C CA . VAL A 1 91 ? -7.809 -19.891 -9.414 1 98.88 91 VAL A CA 1
ATOM 702 C C . VAL A 1 91 ? -6.312 -20.156 -9.547 1 98.88 91 VAL A C 1
ATOM 704 O O . VAL A 1 91 ? -5.637 -20.469 -8.562 1 98.88 91 VAL A O 1
ATOM 707 N N . VAL A 1 92 ? -5.812 -20.156 -10.789 1 98.94 92 VAL A N 1
ATOM 708 C CA . VAL A 1 92 ? -4.398 -20.344 -11.102 1 98.94 92 VAL A CA 1
ATOM 709 C C . VAL A 1 92 ? -3.775 -18.984 -11.461 1 98.94 92 VAL A C 1
ATOM 711 O O . VAL A 1 92 ? -4.223 -18.312 -12.398 1 98.94 92 VAL A O 1
ATOM 714 N N . VAL A 1 93 ? -2.758 -18.594 -10.758 1 98.88 93 VAL A N 1
ATOM 715 C CA . VAL A 1 93 ? -2.264 -17.219 -10.844 1 98.88 93 VAL A CA 1
ATOM 716 C C . VAL A 1 93 ? -0.796 -17.219 -11.266 1 98.88 93 VAL A C 1
ATOM 718 O O . VAL A 1 93 ? 0.026 -17.906 -10.656 1 98.88 93 VAL A O 1
ATOM 721 N N . ASP A 1 94 ? -0.484 -16.484 -12.297 1 98.69 94 ASP A N 1
ATOM 722 C CA . ASP A 1 94 ? 0.894 -16.203 -12.695 1 98.69 94 ASP A CA 1
ATOM 723 C C . ASP A 1 94 ? 1.469 -15.039 -11.898 1 98.69 94 ASP A C 1
ATOM 725 O O . ASP A 1 94 ? 1.278 -13.875 -12.258 1 98.69 94 ASP A O 1
ATOM 729 N N . ARG A 1 95 ? 2.279 -15.305 -10.906 1 98.5 95 ARG A N 1
ATOM 730 C CA . ARG A 1 95 ? 2.906 -14.367 -9.977 1 98.5 95 ARG A CA 1
ATOM 731 C C . ARG A 1 95 ? 1.889 -13.805 -8.992 1 98.5 95 ARG A C 1
ATOM 733 O O . ARG A 1 95 ? 0.746 -13.531 -9.367 1 98.5 95 ARG A O 1
ATOM 740 N N . TYR A 1 96 ? 2.283 -13.695 -7.777 1 98.62 96 TYR A N 1
ATOM 741 C CA . TYR A 1 96 ? 1.446 -13.195 -6.691 1 98.62 96 TYR A CA 1
ATOM 742 C C . TYR A 1 96 ? 2.266 -12.375 -5.703 1 98.62 96 TYR A C 1
ATOM 744 O O . TYR A 1 96 ? 3.229 -11.711 -6.086 1 98.62 96 TYR A O 1
ATOM 752 N N . TYR A 1 97 ? 1.86 -12.312 -4.449 1 98.56 97 TYR A N 1
ATOM 753 C CA . TYR A 1 97 ? 2.432 -11.336 -3.529 1 98.56 97 TYR A CA 1
ATOM 754 C C . TYR A 1 97 ? 3.838 -11.742 -3.105 1 98.56 97 TYR A C 1
ATOM 756 O O . TYR A 1 97 ? 4.637 -10.898 -2.686 1 98.56 97 TYR A O 1
ATOM 764 N N . TYR A 1 98 ? 4.254 -13.023 -3.26 1 98.25 98 TYR A N 1
ATOM 765 C CA . TYR A 1 98 ? 5.617 -13.43 -2.934 1 98.25 98 TYR A CA 1
ATOM 766 C C . TYR A 1 98 ? 6.633 -12.664 -3.771 1 98.25 98 TYR A C 1
ATOM 768 O O . TYR A 1 98 ? 7.605 -12.125 -3.24 1 98.25 98 TYR A O 1
ATOM 776 N N . SER A 1 99 ? 6.332 -12.633 -5.059 1 98.12 99 SER A N 1
ATOM 777 C CA . SER A 1 99 ? 7.172 -11.844 -5.953 1 98.12 99 SER A CA 1
ATOM 778 C C . SER A 1 99 ? 7.164 -10.367 -5.559 1 98.12 99 SER A C 1
ATOM 780 O O . SER A 1 99 ? 8.203 -9.711 -5.598 1 98.12 99 SER A O 1
ATOM 782 N N . GLY A 1 100 ? 5.973 -9.852 -5.215 1 98 100 GLY A N 1
ATOM 783 C CA . GLY A 1 100 ? 5.926 -8.469 -4.766 1 98 100 GLY A CA 1
ATOM 784 C C . GLY A 1 100 ? 6.902 -8.172 -3.643 1 98 100 GLY A C 1
ATOM 785 O O . GLY A 1 100 ? 7.66 -7.203 -3.715 1 98 100 GLY A O 1
ATOM 786 N N . CYS A 1 101 ? 6.934 -9.008 -2.654 1 97.69 101 CYS A N 1
ATOM 787 C CA . CYS A 1 101 ? 7.812 -8.852 -1.502 1 97.69 101 CYS A CA 1
ATOM 788 C C . CYS A 1 101 ? 9.273 -8.992 -1.906 1 97.69 101 CYS A C 1
ATOM 790 O O . CYS A 1 101 ? 10.102 -8.133 -1.575 1 97.69 101 CYS A O 1
ATOM 792 N N . VAL A 1 102 ? 9.539 -10.008 -2.664 1 98.06 102 VAL A N 1
ATOM 793 C CA . VAL A 1 102 ? 10.898 -10.398 -2.992 1 98.06 102 VAL A CA 1
ATOM 794 C C . VAL A 1 102 ? 11.539 -9.359 -3.908 1 98.06 102 VAL A C 1
ATOM 796 O O . VAL A 1 102 ? 12.672 -8.93 -3.68 1 98.06 102 VAL A O 1
ATOM 799 N N . TYR A 1 103 ? 10.844 -8.914 -4.926 1 98.38 103 TYR A N 1
ATOM 800 C CA . TYR A 1 103 ? 11.398 -7.949 -5.871 1 98.38 103 TYR A CA 1
ATOM 801 C C . TYR A 1 103 ? 11.602 -6.594 -5.207 1 98.38 103 TYR A C 1
ATOM 803 O O . TYR A 1 103 ? 12.547 -5.867 -5.535 1 98.38 103 TYR A O 1
ATOM 811 N N . SER A 1 104 ? 10.711 -6.246 -4.285 1 98.44 104 SER A N 1
ATOM 812 C CA . SER A 1 104 ? 10.891 -5.004 -3.543 1 98.44 104 SER A CA 1
ATOM 813 C C . SER A 1 104 ? 12.109 -5.082 -2.629 1 98.44 104 SER A C 1
ATOM 815 O O . SER A 1 104 ? 12.953 -4.184 -2.631 1 98.44 104 SER A O 1
ATOM 817 N N . ALA A 1 105 ? 12.242 -6.16 -1.89 1 97.81 105 ALA A N 1
ATOM 818 C CA . ALA A 1 105 ? 13.375 -6.34 -0.985 1 97.81 105 ALA A CA 1
ATOM 819 C C . ALA A 1 105 ? 14.688 -6.426 -1.76 1 97.81 105 ALA A C 1
ATOM 821 O O . ALA A 1 105 ? 15.734 -6 -1.269 1 97.81 105 ALA A O 1
ATOM 822 N N . ALA A 1 106 ? 14.648 -6.957 -2.957 1 98.06 106 ALA A N 1
ATOM 823 C CA . ALA A 1 106 ? 15.836 -7.168 -3.777 1 98.06 106 ALA A CA 1
ATOM 824 C C . ALA A 1 106 ? 16.453 -5.836 -4.199 1 98.06 106 ALA A C 1
ATOM 826 O O . ALA A 1 106 ? 17.609 -5.785 -4.602 1 98.06 106 ALA A O 1
ATOM 827 N N . LYS A 1 107 ? 15.695 -4.738 -4.16 1 97.31 107 LYS A N 1
ATOM 828 C CA . LYS A 1 107 ? 16.203 -3.41 -4.492 1 97.31 107 LYS A CA 1
ATOM 829 C C . LYS A 1 107 ? 17.188 -2.924 -3.434 1 97.31 107 LYS A C 1
ATOM 831 O O . LYS A 1 107 ? 17.906 -1.936 -3.646 1 97.31 107 LYS A O 1
ATOM 836 N N . ALA A 1 108 ? 17.219 -3.547 -2.314 1 95.56 108 ALA A N 1
ATOM 837 C CA . ALA A 1 108 ? 18.156 -3.279 -1.236 1 95.56 108 ALA A CA 1
ATOM 838 C C . ALA A 1 108 ? 17.938 -1.895 -0.637 1 95.56 108 ALA A C 1
ATOM 840 O O . ALA A 1 108 ? 18.891 -1.224 -0.232 1 95.56 108 ALA A O 1
ATOM 841 N N . ASN A 1 109 ? 16.766 -1.399 -0.828 1 96.69 109 ASN A N 1
ATOM 842 C CA . ASN A 1 109 ? 16.328 -0.238 -0.06 1 96.69 109 ASN A CA 1
ATOM 843 C C . ASN A 1 109 ? 16.141 -0.578 1.417 1 96.69 109 ASN A C 1
ATOM 845 O O . ASN A 1 109 ? 15.297 -1.394 1.771 1 96.69 109 ASN A O 1
ATOM 849 N N . PRO A 1 110 ? 16.984 -0.015 2.326 1 95.12 110 PRO A N 1
ATOM 850 C CA . PRO A 1 110 ? 16.922 -0.4 3.738 1 95.12 110 PRO A CA 1
ATOM 851 C C . PRO A 1 110 ? 15.562 -0.09 4.371 1 95.12 110 PRO A C 1
ATOM 853 O O . PRO A 1 110 ? 15.219 -0.657 5.41 1 95.12 110 PRO A O 1
ATOM 856 N N . GLU A 1 111 ? 14.758 0.734 3.789 1 95.31 111 GLU A N 1
ATOM 857 C CA . GLU A 1 111 ? 13.453 1.123 4.328 1 95.31 111 GLU A CA 1
ATOM 858 C C . GLU A 1 111 ? 12.336 0.279 3.729 1 95.31 111 GLU A C 1
ATOM 860 O O . GLU A 1 111 ? 11.156 0.523 3.996 1 95.31 111 GLU A O 1
ATOM 865 N N . LEU A 1 112 ? 12.688 -0.602 2.918 1 97.38 112 LEU A N 1
ATOM 866 C CA . LEU A 1 112 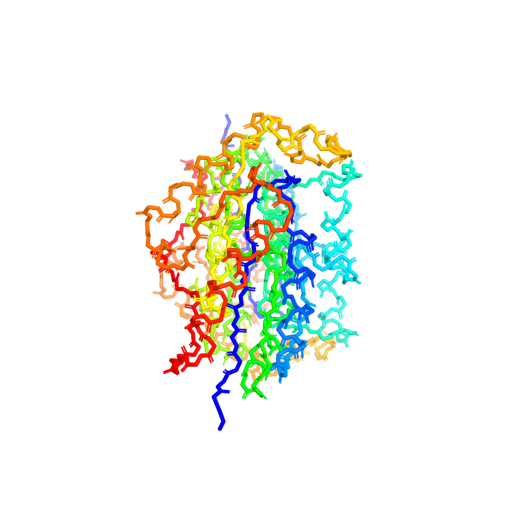? 11.719 -1.47 2.258 1 97.38 112 LEU A CA 1
ATOM 867 C C . LEU A 1 112 ? 12.133 -2.934 2.381 1 97.38 112 LEU A C 1
ATOM 869 O O . LEU A 1 112 ? 12.453 -3.578 1.38 1 97.38 112 LEU A O 1
ATOM 873 N N . SER A 1 113 ? 12.086 -3.459 3.592 1 96 113 SER A N 1
ATOM 874 C CA . SER A 1 113 ? 12.445 -4.836 3.922 1 96 113 SER A CA 1
ATOM 875 C C . SER A 1 113 ? 11.375 -5.812 3.449 1 96 113 SER A C 1
ATOM 877 O O . SER A 1 113 ? 10.289 -5.402 3.033 1 96 113 SER A O 1
ATOM 879 N N . LEU A 1 114 ? 11.641 -7.098 3.533 1 95.12 114 LEU A N 1
ATOM 880 C CA . LEU A 1 114 ? 10.672 -8.148 3.234 1 95.12 114 LEU A CA 1
ATOM 881 C C . LEU A 1 114 ? 9.422 -7.996 4.098 1 95.12 114 LEU A C 1
ATOM 883 O O . LEU A 1 114 ? 8.297 -8.133 3.604 1 95.12 114 LEU A O 1
ATOM 887 N N . GLU A 1 115 ? 9.664 -7.648 5.301 1 94.06 115 GLU A N 1
ATOM 888 C CA . GLU A 1 115 ? 8.547 -7.504 6.234 1 94.06 115 GLU A CA 1
ATOM 889 C C . GLU A 1 115 ? 7.676 -6.305 5.871 1 94.06 115 GLU A C 1
ATOM 891 O O . GLU A 1 115 ? 6.449 -6.402 5.867 1 94.06 115 GLU A O 1
ATOM 896 N N . TRP A 1 116 ? 8.305 -5.164 5.637 1 97.06 116 TRP A N 1
ATOM 897 C CA . TRP A 1 116 ? 7.551 -3.988 5.207 1 97.06 116 TRP A CA 1
ATOM 898 C C . TRP A 1 116 ? 6.715 -4.301 3.969 1 97.06 116 TRP A C 1
ATOM 900 O O . TRP A 1 116 ? 5.527 -3.979 3.918 1 97.06 116 TRP A O 1
ATOM 910 N N . ALA A 1 117 ? 7.371 -5.016 3.023 1 97.56 117 ALA A N 1
ATOM 911 C CA . ALA A 1 117 ? 6.75 -5.289 1.729 1 97.56 117 ALA A CA 1
ATOM 912 C C . ALA A 1 117 ? 5.574 -6.25 1.88 1 97.56 117 ALA A C 1
ATOM 914 O O . ALA A 1 117 ? 4.645 -6.234 1.066 1 97.56 117 ALA A O 1
ATOM 915 N N . ARG A 1 118 ? 5.551 -7.07 2.895 1 96.38 118 ARG A N 1
ATOM 916 C CA . ARG A 1 118 ? 4.5 -8.062 3.09 1 96.38 118 ARG A CA 1
ATOM 917 C C . ARG A 1 118 ? 3.238 -7.426 3.66 1 96.38 118 ARG A C 1
ATOM 919 O O . ARG A 1 118 ? 2.127 -7.883 3.383 1 96.38 118 ARG A O 1
ATOM 926 N N . HIS A 1 119 ? 3.361 -6.398 4.352 1 97 119 HIS A N 1
ATOM 927 C CA . HIS A 1 119 ? 2.279 -5.887 5.188 1 97 119 HIS A CA 1
ATOM 928 C C . HIS A 1 119 ? 1.117 -5.387 4.336 1 97 119 HIS A C 1
ATOM 930 O O . HIS A 1 119 ? -0.047 -5.621 4.664 1 97 119 HIS A O 1
ATOM 936 N N . PRO A 1 120 ? 1.405 -4.699 3.24 1 98.38 120 PRO A N 1
ATOM 937 C CA . PRO A 1 120 ? 0.279 -4.238 2.424 1 98.38 120 PRO A CA 1
ATOM 938 C C . PRO A 1 120 ? -0.541 -5.391 1.847 1 98.38 120 PRO A C 1
ATOM 940 O O . PRO A 1 120 ? -1.646 -5.176 1.343 1 98.38 120 PRO A O 1
ATOM 943 N N . ASP A 1 121 ? -0.001 -6.598 1.907 1 98.5 121 ASP A N 1
ATOM 944 C CA . ASP A 1 121 ? -0.684 -7.75 1.328 1 98.5 121 ASP A CA 1
ATOM 945 C C . ASP A 1 121 ? -1.398 -8.562 2.406 1 98.5 121 ASP A C 1
ATOM 947 O O . ASP A 1 121 ? -2.07 -9.547 2.102 1 98.5 121 ASP A O 1
ATOM 951 N N . VAL A 1 122 ? -1.274 -8.211 3.686 1 98.12 122 VAL A N 1
ATOM 952 C CA . VAL A 1 122 ? -1.936 -8.914 4.781 1 98.12 122 VAL A CA 1
ATOM 953 C C . VAL A 1 122 ? -3.449 -8.883 4.578 1 98.12 122 VAL A C 1
ATOM 955 O O . VAL A 1 122 ? -4.031 -7.816 4.371 1 98.12 122 VAL A O 1
ATOM 958 N N . GLY A 1 123 ? -4.059 -10.078 4.609 1 98.31 123 GLY A N 1
ATOM 959 C CA . GLY A 1 123 ? -5.492 -10.203 4.406 1 98.31 123 GLY A CA 1
ATOM 960 C C . GLY A 1 123 ? -5.859 -10.727 3.033 1 98.31 123 GLY A C 1
ATOM 961 O O . GLY A 1 123 ? -6.988 -11.172 2.812 1 98.31 123 GLY A O 1
ATOM 962 N N . LEU A 1 124 ? -4.953 -10.695 2.018 1 98.75 124 LEU A N 1
ATOM 963 C CA . LEU A 1 124 ? -5.191 -11.32 0.721 1 98.75 124 LEU A CA 1
ATOM 964 C C . LEU A 1 124 ? -5.406 -12.82 0.872 1 98.75 124 LEU A C 1
ATOM 966 O O . LEU A 1 124 ? -4.891 -13.438 1.811 1 98.75 124 LEU A O 1
ATOM 970 N N . PRO A 1 125 ? -6.184 -13.383 -0.091 1 98.75 125 PRO A N 1
ATOM 971 C CA . PRO A 1 125 ? -6.227 -14.852 -0.084 1 98.75 125 PRO A CA 1
ATOM 972 C C . PRO A 1 125 ? -4.836 -15.477 -0.172 1 98.75 125 PRO A C 1
ATOM 974 O O . PRO A 1 125 ? -4.027 -15.086 -1.014 1 98.75 125 PRO A O 1
ATOM 977 N N . ARG A 1 126 ? -4.566 -16.344 0.706 1 98.56 126 ARG A N 1
ATOM 978 C CA . ARG A 1 126 ? -3.279 -17.031 0.722 1 98.56 126 ARG A CA 1
ATOM 979 C C . ARG A 1 126 ? -3.324 -18.297 -0.112 1 98.56 126 ARG A C 1
ATOM 981 O O . ARG A 1 126 ? -4.281 -19.078 -0.025 1 98.56 126 ARG A O 1
ATOM 988 N N . PRO A 1 127 ? -2.346 -18.562 -0.938 1 98.44 127 PRO A N 1
ATOM 989 C CA . PRO A 1 127 ? -2.365 -19.734 -1.823 1 98.44 127 PRO A CA 1
ATOM 990 C C . PRO A 1 127 ? -2.434 -21.062 -1.059 1 98.44 127 PRO A C 1
ATOM 992 O O . PRO A 1 127 ? -1.846 -21.188 0.018 1 98.44 127 PRO A O 1
ATOM 995 N N . ASP A 1 128 ? -3.191 -22.016 -1.621 1 98.44 128 ASP A N 1
ATOM 996 C CA . ASP A 1 128 ? -3.119 -23.406 -1.171 1 98.44 128 ASP A CA 1
ATOM 997 C C . ASP A 1 128 ? -1.803 -24.047 -1.593 1 98.44 128 ASP A C 1
ATOM 999 O O . ASP A 1 128 ? -1.323 -24.969 -0.938 1 98.44 128 ASP A O 1
ATOM 1003 N N . LEU A 1 129 ? -1.293 -23.578 -2.686 1 98.62 129 LEU A N 1
ATOM 1004 C CA . LEU A 1 129 ? -0.089 -24.141 -3.291 1 98.62 129 LEU A CA 1
ATOM 1005 C C . LEU A 1 129 ? 0.65 -23.078 -4.102 1 98.62 129 LEU A C 1
ATOM 1007 O O . LEU A 1 129 ? 0.044 -22.375 -4.918 1 98.62 129 LEU A O 1
ATOM 1011 N N . CYS A 1 130 ? 1.872 -22.906 -3.777 1 98.75 130 CYS A N 1
ATOM 1012 C CA . CYS A 1 130 ? 2.758 -22.094 -4.594 1 98.75 130 CYS A CA 1
ATOM 1013 C C . CYS A 1 130 ? 3.766 -22.953 -5.344 1 98.75 130 CYS A C 1
ATOM 1015 O O . CYS A 1 130 ? 4.609 -23.609 -4.727 1 98.75 130 CYS A O 1
ATOM 1017 N N . LEU A 1 131 ? 3.621 -22.984 -6.617 1 98.81 131 LEU A N 1
ATOM 1018 C CA . LEU A 1 131 ? 4.543 -23.703 -7.484 1 98.81 131 LEU A CA 1
ATOM 1019 C C . LEU A 1 131 ? 5.703 -22.797 -7.914 1 98.81 131 LEU A C 1
ATOM 1021 O O . LEU A 1 131 ? 5.516 -21.875 -8.711 1 98.81 131 LEU A O 1
ATOM 1025 N N . PHE A 1 132 ? 6.887 -23.047 -7.355 1 98.62 132 PHE A N 1
ATOM 1026 C CA . PHE A 1 132 ? 8.07 -22.25 -7.641 1 98.62 132 PHE A CA 1
ATOM 1027 C C . PHE A 1 132 ? 8.906 -22.891 -8.742 1 98.62 132 PHE A C 1
ATOM 1029 O O . PHE A 1 132 ? 9.477 -23.969 -8.539 1 98.62 132 PHE A O 1
ATOM 1036 N N . LEU A 1 133 ? 8.953 -22.281 -9.875 1 98.12 133 LEU A N 1
ATOM 1037 C CA . LEU A 1 133 ? 9.805 -22.766 -10.961 1 98.12 133 LEU A CA 1
ATOM 1038 C C . LEU A 1 133 ? 11.242 -22.312 -10.758 1 98.12 133 LEU A C 1
ATOM 1040 O O . LEU A 1 133 ? 11.578 -21.141 -10.984 1 98.12 133 LEU A O 1
ATOM 1044 N N . ASP A 1 134 ? 12.031 -23.312 -10.438 1 96.12 134 ASP A N 1
ATOM 1045 C CA . ASP A 1 134 ? 13.414 -23.031 -10.047 1 96.12 134 ASP A CA 1
ATOM 1046 C C . ASP A 1 134 ? 14.367 -23.203 -11.227 1 96.12 134 ASP A C 1
ATOM 1048 O O . ASP A 1 134 ? 14.547 -24.312 -11.734 1 96.12 134 ASP A O 1
ATOM 1052 N N . ILE A 1 135 ? 14.898 -22.141 -11.688 1 94.25 135 ILE A N 1
ATOM 1053 C CA . ILE A 1 135 ? 15.93 -22.109 -12.719 1 94.25 135 ILE A CA 1
ATOM 1054 C C . ILE A 1 135 ? 16.984 -21.062 -12.367 1 94.25 135 ILE A C 1
ATOM 1056 O O . ILE A 1 135 ? 16.703 -20.109 -11.633 1 94.25 135 ILE A O 1
ATOM 1060 N N . SER A 1 136 ? 18.219 -21.312 -12.844 1 91.81 136 SER A N 1
ATOM 1061 C CA . SER A 1 136 ? 19.234 -20.297 -12.609 1 91.81 136 SER A CA 1
ATOM 1062 C C . SER A 1 136 ? 18.969 -19.031 -13.43 1 91.81 136 SER A C 1
ATOM 1064 O O . SER A 1 136 ? 18.312 -19.094 -14.477 1 91.81 136 SER A O 1
ATOM 1066 N N . ALA A 1 137 ? 19.484 -17.906 -12.891 1 91.06 137 ALA A N 1
ATOM 1067 C CA . ALA A 1 137 ? 19.375 -16.656 -13.641 1 91.06 137 ALA A CA 1
ATOM 1068 C C . ALA A 1 137 ? 20 -16.781 -15.023 1 91.06 137 ALA A C 1
ATOM 1070 O O . ALA A 1 137 ? 19.469 -16.25 -16 1 91.06 137 ALA A O 1
ATOM 1071 N N . GLU A 1 138 ? 21.078 -17.562 -15.07 1 92.19 138 GLU A N 1
ATOM 1072 C CA . GLU A 1 138 ? 21.797 -17.75 -16.328 1 92.19 138 GLU A CA 1
ATOM 1073 C C . GLU A 1 138 ? 20.938 -18.516 -17.328 1 92.19 138 GLU A C 1
ATOM 1075 O O . GLU A 1 138 ? 20.859 -18.125 -18.5 1 92.19 138 GLU A O 1
ATOM 1080 N N . GLU A 1 139 ? 20.375 -19.547 -16.922 1 91.94 139 GLU A N 1
ATOM 1081 C CA . GLU A 1 139 ? 19.516 -20.344 -17.797 1 91.94 139 GLU A CA 1
ATOM 1082 C C . GLU A 1 139 ? 18.281 -19.547 -18.234 1 91.94 139 GLU A C 1
ATOM 1084 O O . GLU A 1 139 ? 17.875 -19.625 -19.391 1 91.94 139 GLU A O 1
ATOM 1089 N N . ALA A 1 140 ? 17.688 -18.781 -17.297 1 91.62 140 ALA A N 1
ATOM 1090 C CA . ALA A 1 140 ? 16.516 -17.953 -17.609 1 91.62 140 ALA A CA 1
ATOM 1091 C C . ALA A 1 140 ? 16.859 -16.891 -18.641 1 91.62 140 ALA A C 1
ATOM 1093 O O . ALA A 1 140 ? 16.062 -16.625 -19.547 1 91.62 140 ALA A O 1
ATOM 1094 N N . ALA A 1 141 ? 18.047 -16.359 -18.578 1 91.56 141 ALA A N 1
ATOM 1095 C CA . ALA A 1 141 ? 18.484 -15.273 -19.453 1 91.56 141 ALA A CA 1
ATOM 1096 C C . ALA A 1 141 ? 18.656 -15.758 -20.891 1 91.56 141 ALA A C 1
ATOM 1098 O O . ALA A 1 141 ? 18.672 -14.961 -21.828 1 91.56 141 ALA A O 1
ATOM 1099 N N . LYS A 1 142 ? 18.859 -17.047 -21.047 1 91.56 142 LYS A N 1
ATOM 1100 C CA . LYS A 1 142 ? 19.047 -17.625 -22.375 1 91.56 142 LYS A CA 1
ATOM 1101 C C . LYS A 1 142 ? 17.734 -17.656 -23.141 1 91.56 142 LYS A C 1
ATOM 1103 O O . LYS A 1 142 ? 17.719 -17.812 -24.359 1 91.56 142 LYS A O 1
ATOM 1108 N N . ARG A 1 143 ? 16.781 -17.438 -22.453 1 87.19 143 ARG A N 1
ATOM 1109 C CA . ARG A 1 143 ? 15.469 -17.484 -23.094 1 87.19 143 ARG A CA 1
ATOM 1110 C C . ARG A 1 143 ? 15.141 -16.172 -23.797 1 87.19 143 ARG A C 1
ATOM 1112 O O . ARG A 1 143 ? 15.734 -15.141 -23.5 1 87.19 143 ARG A O 1
ATOM 1119 N N . GLY A 1 144 ? 14.273 -16.234 -24.781 1 83.56 144 GLY A N 1
ATOM 1120 C CA . GLY A 1 144 ? 13.992 -15.094 -25.641 1 83.56 144 GLY A CA 1
ATOM 1121 C C . GLY A 1 144 ? 13.422 -13.906 -24.891 1 83.56 144 GLY A C 1
ATOM 1122 O O . GLY A 1 144 ? 12.664 -14.07 -23.938 1 83.56 144 GLY A O 1
ATOM 1123 N N . GLY A 1 145 ? 13.891 -12.688 -25.25 1 85.56 145 GLY A N 1
ATOM 1124 C CA . GLY A 1 145 ? 13.305 -11.438 -24.797 1 85.56 145 GLY A CA 1
ATOM 1125 C C . GLY A 1 145 ? 13.875 -10.945 -23.484 1 85.56 145 GLY A C 1
ATOM 1126 O O . GLY A 1 145 ? 13.344 -10.008 -22.875 1 85.56 145 GLY A O 1
ATOM 1127 N N . TYR A 1 146 ? 14.867 -11.609 -23.016 1 89.5 146 TYR A N 1
ATOM 1128 C CA . TYR A 1 146 ? 15.469 -11.219 -21.75 1 89.5 146 TYR A CA 1
ATOM 1129 C C . TYR A 1 146 ? 16.125 -9.844 -21.844 1 89.5 146 TYR A C 1
ATOM 1131 O O . TYR A 1 146 ? 16.781 -9.531 -22.844 1 89.5 146 TYR A O 1
ATOM 1139 N N . GLY A 1 147 ? 15.875 -9.031 -20.812 1 90.69 147 GLY A N 1
ATOM 1140 C CA . GLY A 1 147 ? 16.547 -7.742 -20.734 1 90.69 147 GLY A CA 1
ATOM 1141 C C . GLY A 1 147 ? 15.656 -6.594 -21.188 1 90.69 147 GLY A C 1
ATOM 1142 O O . GLY A 1 147 ? 16.031 -5.426 -21.062 1 90.69 147 GLY A O 1
ATOM 1143 N N . THR A 1 148 ? 14.469 -6.898 -21.562 1 91.81 148 THR A N 1
ATOM 1144 C CA . THR A 1 148 ? 13.57 -5.871 -22.062 1 91.81 148 THR A CA 1
ATOM 1145 C C . THR A 1 148 ? 12.875 -5.145 -20.906 1 91.81 148 THR A C 1
ATOM 1147 O O . THR A 1 148 ? 12.508 -3.979 -21.047 1 91.81 148 THR A O 1
ATOM 1150 N N . GLU A 1 149 ? 12.695 -5.836 -19.719 1 92.94 149 GLU A N 1
ATOM 1151 C CA . GLU A 1 149 ? 12.023 -5.211 -18.578 1 92.94 149 GLU A CA 1
ATOM 1152 C C . GLU A 1 149 ? 13.023 -4.848 -17.484 1 92.94 149 GLU A C 1
ATOM 1154 O O . GLU A 1 149 ? 14.117 -5.406 -17.438 1 92.94 149 GLU A O 1
ATOM 1159 N N . LYS A 1 150 ? 12.539 -3.953 -16.641 1 93.62 150 LYS A N 1
ATOM 1160 C CA . LYS A 1 150 ? 13.328 -3.252 -15.641 1 93.62 150 LYS A CA 1
ATOM 1161 C C . LYS A 1 150 ? 14.102 -4.238 -14.766 1 93.62 150 LYS A C 1
ATOM 1163 O O . LYS A 1 150 ? 15.25 -3.982 -14.406 1 93.62 150 LYS A O 1
ATOM 1168 N N . TYR A 1 151 ? 13.57 -5.383 -14.445 1 95.12 151 TYR A N 1
ATOM 1169 C CA . TYR A 1 151 ? 14.141 -6.258 -13.43 1 95.12 151 TYR A CA 1
ATOM 1170 C C . TYR A 1 151 ? 14.945 -7.383 -14.07 1 95.12 151 TYR A C 1
ATOM 1172 O O . TYR A 1 151 ? 15.562 -8.195 -13.375 1 95.12 151 TYR A O 1
ATOM 1180 N N . GLU A 1 152 ? 14.984 -7.445 -15.414 1 94.69 152 GLU A N 1
ATOM 1181 C CA . GLU A 1 152 ? 15.641 -8.547 -16.125 1 94.69 152 GLU A CA 1
ATOM 1182 C C . GLU A 1 152 ? 17.141 -8.297 -16.25 1 94.69 152 GLU A C 1
ATOM 1184 O O . GLU A 1 152 ? 17.656 -8.195 -17.359 1 94.69 152 GLU A O 1
ATOM 1189 N N . LYS A 1 153 ? 17.781 -8.211 -15.172 1 93.94 153 LYS A N 1
ATOM 1190 C CA . LYS A 1 153 ? 19.219 -8.086 -14.984 1 93.94 153 LYS A CA 1
ATOM 1191 C C . LYS A 1 153 ? 19.75 -9.203 -14.094 1 93.94 153 LYS A C 1
ATOM 1193 O O . LYS A 1 153 ? 19.109 -9.578 -13.109 1 93.94 153 LYS A O 1
ATOM 1198 N N . LYS A 1 154 ? 20.844 -9.695 -14.461 1 92.94 154 LYS A N 1
ATOM 1199 C CA . LYS A 1 154 ? 21.391 -10.867 -13.781 1 92.94 154 LYS A CA 1
ATOM 1200 C C . LYS A 1 154 ? 21.516 -10.617 -12.281 1 92.94 154 LYS A C 1
ATOM 1202 O O . LYS A 1 154 ? 21.078 -11.438 -11.469 1 92.94 154 LYS A O 1
ATOM 1207 N N . GLU A 1 155 ? 22.172 -9.516 -11.867 1 94.5 155 GLU A N 1
ATOM 1208 C CA . GLU A 1 155 ? 22.375 -9.211 -10.461 1 94.5 155 GLU A CA 1
ATOM 1209 C C . GLU A 1 155 ? 21.047 -9.164 -9.703 1 94.5 155 GLU A C 1
ATOM 1211 O O . GLU A 1 155 ? 20.922 -9.711 -8.602 1 94.5 155 GLU A O 1
ATOM 1216 N N . MET A 1 156 ? 20.031 -8.547 -10.328 1 9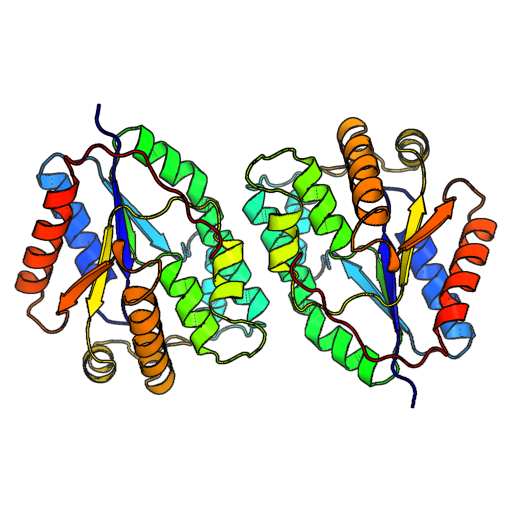6.38 156 MET A N 1
ATOM 1217 C CA . MET A 1 156 ? 18.703 -8.492 -9.758 1 96.38 156 MET A CA 1
ATOM 1218 C C . MET A 1 156 ? 18.094 -9.891 -9.617 1 96.38 156 MET A C 1
ATOM 1220 O O . MET A 1 156 ? 17.609 -10.258 -8.547 1 96.38 156 MET A O 1
ATOM 1224 N N . GLN A 1 157 ? 18.203 -10.672 -10.641 1 96.5 157 GLN A N 1
ATOM 1225 C CA . GLN A 1 157 ? 17.609 -12 -10.641 1 96.5 157 GLN A CA 1
ATOM 1226 C C . GLN A 1 157 ? 18.328 -12.922 -9.656 1 96.5 157 GLN A C 1
ATOM 1228 O O . GLN A 1 157 ? 17.688 -13.789 -9.047 1 96.5 157 GLN A O 1
ATOM 1233 N N . ASP A 1 158 ? 19.609 -12.734 -9.484 1 96.38 158 ASP A N 1
ATOM 1234 C CA . ASP A 1 158 ? 20.344 -13.492 -8.484 1 96.38 158 ASP A CA 1
ATOM 1235 C C . ASP A 1 158 ? 19.859 -13.156 -7.074 1 96.38 158 ASP A C 1
ATOM 1237 O O . ASP A 1 158 ? 19.641 -14.055 -6.254 1 96.38 158 ASP A O 1
ATOM 1241 N N . ARG A 1 159 ? 19.688 -11.93 -6.789 1 96.69 159 ARG A N 1
ATOM 1242 C CA . ARG A 1 159 ? 19.188 -11.492 -5.496 1 96.69 159 ARG A CA 1
ATOM 1243 C C . ARG A 1 159 ? 17.766 -12.008 -5.27 1 96.69 159 ARG A C 1
ATOM 1245 O O . ARG A 1 159 ? 17.438 -12.469 -4.172 1 96.69 159 ARG A O 1
ATOM 1252 N N . VAL A 1 160 ? 16.969 -11.898 -6.293 1 97.69 160 VAL A N 1
ATOM 1253 C CA . VAL A 1 160 ? 15.594 -12.406 -6.238 1 97.69 160 VAL A CA 1
ATOM 1254 C C . VAL A 1 160 ? 15.602 -13.883 -5.867 1 97.69 160 VAL A C 1
ATOM 1256 O O . VAL A 1 160 ? 14.859 -14.312 -4.98 1 97.69 160 VAL A O 1
ATOM 1259 N N . ARG A 1 161 ? 16.453 -14.641 -6.516 1 96.81 161 ARG A N 1
ATOM 1260 C CA . ARG A 1 161 ? 16.547 -16.062 -6.227 1 96.81 161 ARG A CA 1
ATOM 1261 C C . ARG A 1 161 ? 16.938 -16.312 -4.77 1 96.81 161 ARG A C 1
ATOM 1263 O O . ARG A 1 161 ? 16.344 -17.156 -4.098 1 96.81 161 ARG A O 1
ATOM 1270 N N . GLU A 1 162 ? 17.859 -15.578 -4.266 1 96.88 162 GLU A N 1
ATOM 1271 C CA . GLU A 1 162 ? 18.297 -15.695 -2.879 1 96.88 162 GLU A CA 1
ATOM 1272 C C . GLU A 1 162 ? 17.156 -15.398 -1.911 1 96.88 162 GLU A C 1
ATOM 1274 O O . GLU A 1 162 ? 17 -16.094 -0.908 1 96.88 162 GLU A O 1
ATOM 1279 N N . LEU A 1 163 ? 16.422 -14.438 -2.195 1 97 163 LEU A N 1
ATOM 1280 C CA . LEU A 1 163 ? 15.328 -14.023 -1.323 1 97 163 LEU A CA 1
ATOM 1281 C C . LEU A 1 163 ? 14.188 -15.031 -1.364 1 97 163 LEU A C 1
ATOM 1283 O O . LEU A 1 163 ? 13.539 -15.289 -0.344 1 97 163 LEU A O 1
ATOM 1287 N N . PHE A 1 164 ? 13.906 -15.602 -2.561 1 97.56 164 PHE A N 1
ATOM 1288 C CA . PHE A 1 164 ? 12.938 -16.688 -2.613 1 97.56 164 PHE A CA 1
ATOM 1289 C C . PHE A 1 164 ? 13.398 -17.859 -1.76 1 97.56 164 PHE A C 1
ATOM 1291 O O . PHE A 1 164 ? 12.594 -18.484 -1.062 1 97.56 164 PHE A O 1
ATOM 1298 N N . ASP A 1 165 ? 14.672 -18.156 -1.829 1 96.94 165 ASP A N 1
ATOM 1299 C CA . ASP A 1 165 ? 15.203 -19.219 -0.99 1 96.94 165 ASP A CA 1
ATOM 1300 C C . ASP A 1 165 ? 14.961 -18.922 0.489 1 96.94 165 ASP A C 1
ATOM 1302 O O . ASP A 1 165 ? 14.609 -19.828 1.254 1 96.94 165 ASP A O 1
ATOM 1306 N N . GLN A 1 166 ? 15.148 -17.719 0.866 1 95.12 166 GLN A N 1
ATOM 1307 C CA . GLN A 1 166 ? 14.891 -17.312 2.242 1 95.12 166 GLN A CA 1
ATOM 1308 C C . GLN A 1 166 ? 13.422 -17.516 2.607 1 95.12 166 GLN A C 1
ATOM 1310 O O . GLN A 1 166 ? 13.102 -18.016 3.688 1 95.12 166 GLN A O 1
ATOM 1315 N N . LEU A 1 167 ? 12.531 -17.125 1.722 1 94.75 167 LEU A N 1
ATOM 1316 C CA . LEU A 1 167 ? 11.094 -17.266 1.964 1 94.75 167 LEU A CA 1
ATOM 1317 C C . LEU A 1 167 ? 10.719 -18.734 2.104 1 94.75 167 LEU A C 1
ATOM 1319 O O . LEU A 1 167 ? 9.953 -19.109 2.998 1 94.75 167 LEU A O 1
ATOM 1323 N N . ILE A 1 168 ? 11.242 -19.531 1.206 1 95.56 168 ILE A N 1
ATOM 1324 C CA . ILE A 1 168 ? 10.93 -20.969 1.17 1 95.56 168 ILE A CA 1
ATOM 1325 C C . ILE A 1 168 ? 11.43 -21.641 2.447 1 95.56 168 ILE A C 1
ATOM 1327 O O . ILE A 1 168 ? 10.797 -22.578 2.947 1 95.56 168 ILE A O 1
ATOM 1331 N N . ARG A 1 169 ? 12.508 -21.125 3.062 1 94.56 169 ARG A N 1
ATOM 1332 C CA . ARG A 1 169 ? 13.07 -21.703 4.285 1 94.56 169 ARG A CA 1
ATOM 1333 C C . ARG A 1 169 ? 12.383 -21.125 5.52 1 94.56 169 ARG A C 1
ATOM 1335 O O . ARG A 1 169 ? 12.562 -21.641 6.629 1 94.56 169 ARG A O 1
ATOM 1342 N N . GLY A 1 170 ? 11.562 -20.109 5.293 1 90 170 GLY A N 1
ATOM 1343 C CA . GLY A 1 170 ? 10.938 -19.422 6.41 1 90 170 GLY A CA 1
ATOM 1344 C C . GLY A 1 170 ? 9.484 -19.797 6.609 1 90 170 GLY A C 1
ATOM 1345 O O . GLY A 1 170 ? 9.094 -20.938 6.359 1 90 170 GLY A O 1
ATOM 1346 N N . LYS A 1 171 ? 8.656 -18.781 7.207 1 84.06 171 LYS A N 1
ATOM 1347 C CA . LYS A 1 171 ? 7.281 -19 7.664 1 84.06 171 LYS A CA 1
ATOM 1348 C C . LYS A 1 171 ? 6.355 -19.297 6.492 1 84.06 171 LYS A C 1
ATOM 1350 O O . LYS A 1 171 ? 5.332 -19.969 6.656 1 84.06 171 LYS A O 1
ATOM 1355 N N . ASP A 1 172 ? 6.781 -18.906 5.289 1 90.19 172 ASP A N 1
ATOM 1356 C CA . ASP A 1 172 ? 5.918 -19.125 4.133 1 90.19 172 ASP A CA 1
ATOM 1357 C C . ASP A 1 172 ? 6.281 -20.406 3.396 1 90.19 172 ASP A C 1
ATOM 1359 O O . ASP A 1 172 ? 5.656 -20.75 2.393 1 90.19 172 ASP A O 1
ATOM 1363 N N . GLY A 1 173 ? 7.238 -21.109 3.822 1 94.44 173 GLY A N 1
ATOM 1364 C CA . GLY A 1 173 ? 7.797 -22.25 3.119 1 94.44 173 GLY A CA 1
ATOM 1365 C C . GLY A 1 173 ? 6.785 -23.359 2.871 1 94.44 173 GLY A C 1
ATOM 1366 O O . GLY A 1 173 ? 6.875 -24.078 1.873 1 94.44 173 GLY A O 1
ATOM 1367 N N . GLU A 1 174 ? 5.824 -23.438 3.773 1 95.38 174 GLU A N 1
ATOM 1368 C CA . GLU A 1 174 ? 4.84 -24.516 3.684 1 95.38 174 GLU A CA 1
ATOM 1369 C C . GLU A 1 174 ? 3.975 -24.375 2.436 1 95.38 174 GLU A C 1
ATOM 1371 O O . GLU A 1 174 ? 3.328 -25.328 2.006 1 95.38 174 GLU A O 1
ATOM 1376 N N . ASP A 1 175 ? 3.943 -23.188 1.89 1 97.31 175 ASP A N 1
ATOM 1377 C CA . ASP A 1 175 ? 3.121 -22.938 0.711 1 97.31 175 ASP A CA 1
ATOM 1378 C C . ASP A 1 175 ? 3.799 -23.453 -0.554 1 97.31 175 ASP A C 1
ATOM 1380 O O . ASP A 1 175 ? 3.145 -23.656 -1.58 1 97.31 175 ASP A O 1
ATOM 1384 N N . PHE A 1 176 ? 5.125 -23.703 -0.521 1 98.31 176 PHE A N 1
ATOM 1385 C CA . PHE A 1 176 ? 5.914 -23.797 -1.744 1 98.31 176 PHE A CA 1
ATOM 1386 C C . PHE A 1 176 ? 6.211 -25.25 -2.082 1 98.31 176 PHE A C 1
ATOM 1388 O O . PHE A 1 176 ? 6.488 -26.062 -1.191 1 98.31 176 PHE A O 1
ATOM 1395 N N . VAL A 1 177 ? 6.102 -25.547 -3.287 1 98.31 177 VAL A N 1
ATOM 1396 C CA . VAL A 1 177 ? 6.734 -26.719 -3.895 1 98.31 177 VAL A CA 1
ATOM 1397 C C . VAL A 1 177 ? 7.699 -26.266 -4.992 1 98.31 177 VAL A C 1
ATOM 1399 O O . VAL A 1 177 ? 7.305 -25.578 -5.93 1 98.31 177 VAL A O 1
ATOM 1402 N N . ARG A 1 178 ? 8.945 -26.609 -4.84 1 97.44 178 ARG A N 1
ATOM 1403 C CA . ARG A 1 178 ? 9.969 -26.266 -5.82 1 97.44 178 ARG A CA 1
ATOM 1404 C C . ARG A 1 178 ? 10.008 -27.297 -6.953 1 97.44 178 ARG A C 1
ATOM 1406 O O . ARG A 1 178 ? 10.008 -28.5 -6.711 1 97.44 178 ARG A O 1
ATOM 1413 N N . VAL A 1 179 ? 9.906 -26.844 -8.148 1 97.94 179 VAL A N 1
ATOM 1414 C CA . VAL A 1 179 ? 9.992 -27.703 -9.328 1 97.94 179 VAL A CA 1
ATOM 1415 C C . VAL A 1 179 ? 11.156 -27.25 -10.203 1 97.94 179 VAL A C 1
ATOM 1417 O O . VAL A 1 179 ? 11.352 -26.047 -10.43 1 97.94 179 VAL A O 1
ATOM 1420 N N . ASP A 1 180 ? 11.953 -28.172 -10.727 1 96.69 180 ASP A N 1
ATOM 1421 C CA . ASP A 1 180 ? 13.094 -27.875 -11.594 1 96.69 180 ASP A CA 1
ATOM 1422 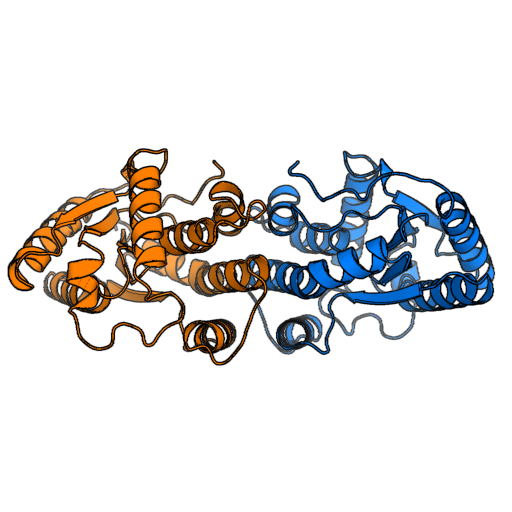C C . ASP A 1 180 ? 12.625 -27.375 -12.953 1 96.69 180 ASP A C 1
ATOM 1424 O O . ASP A 1 180 ? 12.211 -28.156 -13.805 1 96.69 180 ASP A O 1
ATOM 1428 N N . GLY A 1 181 ? 12.781 -26.094 -13.133 1 94.94 181 GLY A N 1
ATOM 1429 C CA . GLY A 1 181 ? 12.359 -25.469 -14.375 1 94.94 181 GLY A CA 1
ATOM 1430 C C . GLY A 1 181 ? 13.359 -25.672 -15.5 1 94.94 181 GLY A C 1
ATOM 1431 O O . GLY A 1 181 ? 13.164 -25.172 -16.609 1 94.94 181 GLY A O 1
ATOM 1432 N N . GLY A 1 182 ? 14.438 -26.328 -15.172 1 92.25 182 GLY A N 1
ATOM 1433 C CA . GLY A 1 182 ? 15.461 -26.562 -16.188 1 92.25 182 GLY A CA 1
ATOM 1434 C C . GLY A 1 182 ? 15.188 -27.781 -17.031 1 92.25 182 GLY A C 1
ATOM 1435 O O . GLY A 1 182 ? 15.859 -28.016 -18.047 1 92.25 182 GLY A O 1
ATOM 1436 N N . LYS A 1 183 ? 14.242 -28.609 -16.688 1 94.81 183 LYS A N 1
ATOM 1437 C CA . LYS A 1 183 ? 13.852 -29.797 -17.453 1 94.81 183 LYS A CA 1
ATOM 1438 C C . LYS A 1 183 ? 13.016 -29.406 -18.672 1 94.81 183 LYS A C 1
ATOM 1440 O O . LYS A 1 183 ? 12.789 -28.219 -18.922 1 94.81 183 LYS A O 1
ATOM 1445 N N . SER A 1 184 ? 12.625 -30.422 -19.484 1 95.56 184 SER A N 1
ATOM 1446 C CA . SER A 1 184 ? 11.805 -30.141 -20.656 1 95.56 184 SER A CA 1
ATOM 1447 C C . SER A 1 184 ? 10.445 -29.578 -20.25 1 95.56 184 SER A C 1
ATOM 1449 O O . SER A 1 184 ? 9.977 -29.828 -19.141 1 95.56 184 SER A O 1
ATOM 1451 N N . LEU A 1 185 ? 9.812 -28.828 -21.141 1 95.69 185 LEU A N 1
ATOM 1452 C CA . LEU A 1 185 ? 8.5 -28.234 -20.906 1 95.69 185 LEU A CA 1
ATOM 1453 C C . LEU A 1 185 ? 7.504 -29.281 -20.438 1 95.69 185 LEU A C 1
ATOM 1455 O O . LEU A 1 185 ? 6.75 -29.062 -19.484 1 95.69 185 LEU A O 1
ATOM 1459 N N . ASP A 1 186 ? 7.566 -30.516 -21.031 1 98.12 186 ASP A N 1
ATOM 1460 C CA . ASP A 1 186 ? 6.625 -31.578 -20.719 1 98.12 186 ASP A CA 1
ATOM 1461 C C . ASP A 1 186 ? 6.918 -32.188 -19.344 1 98.12 186 ASP A C 1
ATOM 1463 O O . ASP A 1 186 ? 5.996 -32.469 -18.578 1 98.12 186 ASP A O 1
ATOM 1467 N N . GLU A 1 187 ? 8.156 -32.344 -19.047 1 98.12 187 GLU A N 1
ATOM 1468 C CA . GLU A 1 187 ? 8.539 -32.906 -17.75 1 98.12 187 GLU A CA 1
ATOM 1469 C C . GLU A 1 187 ? 8.148 -31.953 -16.625 1 98.12 187 GLU A C 1
ATOM 1471 O O . GLU A 1 187 ? 7.645 -32.406 -15.586 1 98.12 187 GLU A O 1
ATOM 1476 N N . VAL A 1 188 ? 8.43 -30.672 -16.812 1 98.12 188 VAL A N 1
ATOM 1477 C CA . VAL A 1 188 ? 8.055 -29.672 -15.828 1 98.12 188 VAL A CA 1
ATOM 1478 C C . VAL A 1 188 ? 6.535 -29.656 -15.656 1 98.12 188 VAL A C 1
ATOM 1480 O O . VAL A 1 188 ? 6.035 -29.672 -14.523 1 98.12 188 VAL A O 1
ATOM 1483 N N . HIS A 1 189 ? 5.812 -29.719 -16.781 1 98.62 189 HIS A N 1
ATOM 1484 C CA . HIS A 1 189 ? 4.355 -29.688 -16.734 1 98.62 189 HIS A CA 1
ATOM 1485 C C . HIS A 1 189 ? 3.807 -30.859 -15.93 1 98.62 189 HIS A C 1
ATOM 1487 O O . HIS A 1 189 ? 2.928 -30.688 -15.078 1 98.62 189 HIS A O 1
ATOM 1493 N N . GLN A 1 190 ? 4.363 -32.031 -16.203 1 98.62 190 GLN A N 1
ATOM 1494 C CA . GLN A 1 190 ? 3.881 -33.219 -15.516 1 98.62 190 GLN A CA 1
ATOM 1495 C C . GLN A 1 190 ? 4.117 -33.125 -14.008 1 98.62 190 GLN A C 1
ATOM 1497 O O . GLN A 1 190 ? 3.254 -33.5 -13.219 1 98.62 190 GLN A O 1
ATOM 1502 N N . ALA A 1 191 ? 5.262 -32.625 -13.633 1 98.56 191 ALA A N 1
ATOM 1503 C CA . ALA A 1 191 ? 5.57 -32.438 -12.219 1 98.56 191 ALA A CA 1
ATOM 1504 C C . ALA A 1 191 ? 4.605 -31.453 -11.57 1 98.56 191 ALA A C 1
ATOM 1506 O O . ALA A 1 191 ? 4.098 -31.703 -10.469 1 98.56 191 ALA A O 1
ATOM 1507 N N . LEU A 1 192 ? 4.324 -30.359 -12.242 1 98.75 192 LEU A N 1
ATOM 1508 C CA . LEU A 1 192 ? 3.422 -29.328 -11.742 1 98.75 192 LEU A CA 1
ATOM 1509 C C . LEU A 1 192 ? 2.002 -29.859 -11.609 1 98.75 192 LEU A C 1
ATOM 1511 O O . LEU A 1 192 ? 1.335 -29.625 -10.602 1 98.75 192 LEU A O 1
ATOM 1515 N N . LEU A 1 193 ? 1.581 -30.531 -12.656 1 98.75 193 LEU A N 1
ATOM 1516 C CA . LEU A 1 193 ? 0.229 -31.078 -12.68 1 98.75 193 LEU A CA 1
ATOM 1517 C C . LEU A 1 193 ? 0.021 -32.062 -11.539 1 98.75 193 LEU A C 1
ATOM 1519 O O . LEU A 1 193 ? -1.024 -32.062 -10.883 1 98.75 193 LEU A O 1
ATOM 1523 N N . GLU A 1 194 ? 1.02 -32.906 -11.312 1 98.44 194 GLU A N 1
ATOM 1524 C CA . GLU A 1 194 ? 0.943 -33.875 -10.211 1 98.44 194 GLU A CA 1
ATOM 1525 C C . GLU A 1 194 ? 0.778 -33.156 -8.875 1 98.44 194 GLU A C 1
ATOM 1527 O O . GLU A 1 194 ? -0.047 -33.562 -8.047 1 98.44 194 GLU A O 1
ATOM 1532 N N . GLN A 1 195 ? 1.542 -32.125 -8.648 1 98.44 195 GLN A N 1
ATOM 1533 C CA . GLN A 1 195 ? 1.463 -31.391 -7.395 1 98.44 195 GLN A CA 1
ATOM 1534 C C . GLN A 1 195 ? 0.102 -30.719 -7.242 1 98.44 195 GLN A C 1
ATOM 1536 O O . GLN A 1 195 ? -0.471 -30.703 -6.148 1 98.44 195 GLN A O 1
ATOM 1541 N N . ALA A 1 196 ? -0.414 -30.141 -8.297 1 98.56 196 ALA A N 1
ATOM 1542 C CA . ALA A 1 196 ? -1.712 -29.469 -8.266 1 98.56 196 ALA A CA 1
ATOM 1543 C C . ALA A 1 196 ? -2.828 -30.453 -7.945 1 98.56 196 ALA A C 1
ATOM 1545 O O . ALA A 1 196 ? -3.713 -30.172 -7.137 1 98.56 196 ALA A O 1
ATOM 1546 N N . ARG A 1 197 ? -2.77 -31.641 -8.547 1 98 197 ARG A N 1
ATOM 1547 C CA . ARG A 1 197 ? -3.812 -32.656 -8.367 1 98 197 ARG A CA 1
ATOM 1548 C C . ARG A 1 197 ? -3.871 -33.125 -6.918 1 98 197 ARG A C 1
ATOM 1550 O O . ARG A 1 197 ? -4.945 -33.438 -6.406 1 98 197 ARG A O 1
ATOM 1557 N N . LYS A 1 198 ? -2.734 -33.094 -6.234 1 96.94 198 LYS A N 1
ATOM 1558 C CA . LYS A 1 198 ? -2.65 -33.562 -4.859 1 96.94 198 LYS A CA 1
ATOM 1559 C C . LYS A 1 198 ? -3.516 -32.719 -3.926 1 96.94 198 LYS A C 1
ATOM 1561 O O . LYS A 1 198 ? -3.971 -33.219 -2.889 1 96.94 198 LYS A O 1
ATOM 1566 N N . ILE A 1 199 ? -3.771 -31.5 -4.316 1 96.56 199 ILE A N 1
ATOM 1567 C CA . ILE A 1 199 ? -4.414 -30.641 -3.338 1 96.56 199 ILE A CA 1
ATOM 1568 C C . ILE A 1 199 ? -5.883 -30.438 -3.709 1 96.56 199 ILE A C 1
ATOM 1570 O O . ILE A 1 199 ? -6.648 -29.844 -2.943 1 96.56 199 ILE A O 1
ATOM 1574 N N . LEU A 1 200 ? -6.332 -30.953 -4.809 1 95.69 200 LEU A N 1
ATOM 1575 C CA . LEU A 1 200 ? -7.668 -30.656 -5.32 1 95.69 200 LEU A CA 1
ATOM 1576 C C . LEU A 1 200 ? -8.734 -31.219 -4.391 1 95.69 200 LEU A C 1
ATOM 1578 O O . LEU A 1 200 ? -9.812 -30.641 -4.254 1 95.69 200 LEU A O 1
ATOM 1582 N N . ASP A 1 201 ? -8.391 -32.281 -3.703 1 90.81 201 ASP A N 1
ATOM 1583 C CA . ASP A 1 201 ? -9.422 -32.938 -2.904 1 90.81 201 ASP A CA 1
ATOM 1584 C C . ASP A 1 201 ? -9.242 -32.625 -1.418 1 90.81 201 ASP A C 1
ATOM 1586 O O . ASP A 1 201 ? -9.938 -33.188 -0.573 1 90.81 201 ASP A O 1
ATOM 1590 N N . VAL A 1 202 ? -8.242 -31.875 -1.132 1 91.06 202 VAL A N 1
ATOM 1591 C CA . VAL A 1 202 ? -8.008 -31.5 0.261 1 91.06 202 VAL A CA 1
ATOM 1592 C C . VAL A 1 202 ? -9.008 -30.438 0.69 1 91.06 202 VAL A C 1
ATOM 1594 O O . VAL A 1 202 ? -9.141 -29.406 0.035 1 91.06 202 VAL A O 1
ATOM 1597 N N . ASP A 1 203 ? -9.742 -30.703 1.716 1 90.25 203 ASP A N 1
ATOM 1598 C CA . ASP A 1 203 ? -10.781 -29.781 2.17 1 90.25 203 ASP A CA 1
ATOM 1599 C C . ASP A 1 203 ? -10.32 -28.984 3.379 1 90.25 203 ASP A C 1
ATOM 1601 O O . ASP A 1 203 ? -10.461 -29.422 4.52 1 90.25 203 ASP A O 1
ATOM 1605 N N . THR A 1 204 ? -9.742 -27.906 3.213 1 94.38 204 THR A N 1
ATOM 1606 C CA . THR A 1 204 ? -9.32 -26.969 4.242 1 94.38 204 THR A CA 1
ATOM 1607 C C . THR A 1 204 ? -9.828 -25.562 3.932 1 94.38 204 THR A C 1
ATOM 1609 O O . THR A 1 204 ? -10.031 -25.219 2.768 1 94.38 204 THR A O 1
ATOM 1612 N N . PRO A 1 205 ? -10.156 -24.812 4.973 1 96.62 205 PRO A N 1
ATOM 1613 C CA . PRO A 1 205 ? -10.633 -23.453 4.723 1 96.62 205 PRO A CA 1
ATOM 1614 C C . PRO A 1 205 ? -9.602 -22.594 4.004 1 96.62 205 PRO A C 1
ATOM 1616 O O . PRO A 1 205 ? -8.398 -22.844 4.109 1 96.62 205 PRO A O 1
ATOM 1619 N N . LEU A 1 206 ? -10.117 -21.656 3.225 1 97.88 206 LEU A N 1
ATOM 1620 C CA . LEU A 1 206 ? -9.219 -20.688 2.627 1 97.88 206 LEU A CA 1
ATOM 1621 C C . LEU A 1 206 ? -8.461 -19.922 3.703 1 97.88 206 LEU A C 1
ATOM 1623 O O . LEU A 1 206 ? -9.047 -19.469 4.691 1 97.88 206 LEU A O 1
ATOM 1627 N N . ARG A 1 207 ? -7.188 -19.797 3.512 1 97.81 207 ARG A N 1
ATOM 1628 C CA . ARG A 1 207 ? -6.34 -19.016 4.402 1 97.81 207 ARG A CA 1
ATOM 1629 C C . ARG A 1 207 ? -6.129 -17.609 3.859 1 97.81 207 ARG A C 1
ATOM 1631 O O . ARG A 1 207 ? -6.363 -17.344 2.678 1 97.81 207 ARG A O 1
ATOM 1638 N N . PHE A 1 208 ? -5.66 -16.75 4.812 1 98.25 208 PHE A N 1
ATOM 1639 C CA . PHE A 1 208 ? -5.359 -15.375 4.441 1 98.25 208 PHE A CA 1
ATOM 1640 C C . PHE A 1 208 ? -3.967 -14.977 4.918 1 98.25 208 PHE A C 1
ATOM 1642 O O . PHE A 1 208 ? -3.475 -15.508 5.918 1 98.25 208 PHE A O 1
ATOM 1649 N N . VAL A 1 209 ? -3.361 -14.094 4.121 1 97.75 209 VAL A N 1
ATOM 1650 C CA . VAL A 1 209 ? -2.018 -13.633 4.461 1 97.75 209 VAL A CA 1
ATOM 1651 C C . VAL A 1 209 ? -2.023 -13.008 5.855 1 97.75 209 VAL A C 1
ATOM 1653 O O . VAL A 1 209 ? -2.873 -12.164 6.16 1 97.75 209 VAL A O 1
ATOM 1656 N N . GLU A 1 210 ? -1.092 -13.367 6.699 1 94.44 210 GLU A N 1
ATOM 1657 C CA . GLU A 1 210 ? -0.963 -12.852 8.062 1 94.44 210 GLU A CA 1
ATOM 1658 C C . GLU A 1 210 ? 0.317 -12.039 8.219 1 94.44 210 GLU A C 1
ATOM 1660 O O . GLU A 1 210 ? 1.271 -12.211 7.461 1 94.44 210 GLU A O 1
ATOM 1665 N N . PRO A 1 211 ? 0.236 -11.148 9.188 1 88.25 211 PRO A N 1
ATOM 1666 C CA . PRO A 1 211 ? 1.488 -10.445 9.477 1 88.25 211 PRO A CA 1
ATOM 1667 C C . PRO A 1 211 ? 2.59 -11.391 9.969 1 88.25 211 PRO A C 1
ATOM 1669 O O . PRO A 1 211 ? 2.299 -12.438 10.555 1 88.25 211 PRO A O 1
ATOM 1672 N N . TRP A 1 212 ? 3.883 -11.078 9.586 1 86.69 212 TRP A N 1
ATOM 1673 C CA . TRP A 1 212 ? 5 -11.844 10.125 1 86.69 212 TRP A CA 1
ATOM 1674 C C . TRP A 1 212 ? 5.285 -11.445 11.57 1 86.69 212 TRP A C 1
ATOM 1676 O O . TRP A 1 212 ? 5.086 -10.289 11.953 1 86.69 212 TRP A O 1
ATOM 1686 N N . MET B 1 1 ? 22.953 24.781 10.188 1 63.53 1 MET B N 1
ATOM 1687 C CA . MET B 1 1 ? 21.656 25.438 10.234 1 63.53 1 MET B CA 1
ATOM 1688 C C . MET B 1 1 ? 20.578 24.453 10.672 1 63.53 1 MET B C 1
ATOM 1690 O O . MET B 1 1 ? 20.688 23.25 10.438 1 63.53 1 MET B O 1
ATOM 1694 N N . ALA B 1 2 ? 19.625 24.891 11.531 1 86.38 2 ALA B N 1
ATOM 1695 C CA . ALA B 1 2 ? 18.578 24.031 12.055 1 86.38 2 ALA B CA 1
ATOM 1696 C C . ALA B 1 2 ? 17.719 23.469 10.93 1 86.38 2 ALA B C 1
ATOM 1698 O O . ALA B 1 2 ? 17.484 24.141 9.922 1 86.38 2 ALA B O 1
ATOM 1699 N N . ARG B 1 3 ? 17.453 22.219 10.945 1 95.62 3 ARG B N 1
ATOM 1700 C CA . ARG B 1 3 ? 16.609 21.625 9.906 1 95.62 3 ARG B CA 1
ATOM 1701 C C . ARG B 1 3 ? 15.234 22.266 9.883 1 95.62 3 ARG B C 1
ATOM 1703 O O . ARG B 1 3 ? 14.812 22.891 10.867 1 95.62 3 ARG B O 1
ATOM 1710 N N . GLY B 1 4 ? 14.539 22.234 8.688 1 98.19 4 GLY B N 1
ATOM 1711 C CA . GLY B 1 4 ? 13.141 22.625 8.609 1 98.19 4 GLY B CA 1
ATOM 1712 C C . GLY B 1 4 ? 12.234 21.734 9.438 1 98.19 4 GLY B C 1
ATOM 1713 O O . GLY B 1 4 ? 12.672 20.719 9.984 1 98.19 4 GLY B O 1
ATOM 1714 N N . LYS B 1 5 ? 11.008 22.172 9.57 1 98.69 5 LYS B N 1
ATOM 1715 C CA . LYS B 1 5 ? 10.023 21.422 10.336 1 98.69 5 LYS B CA 1
ATOM 1716 C C . LYS B 1 5 ? 8.945 20.844 9.422 1 98.69 5 LYS B C 1
ATOM 1718 O O . LYS B 1 5 ? 8.711 21.359 8.328 1 98.69 5 LYS B O 1
ATOM 1723 N N . LEU B 1 6 ? 8.391 19.734 9.812 1 98.81 6 LEU B N 1
ATOM 1724 C CA . LEU B 1 6 ? 7.195 19.188 9.18 1 98.81 6 LEU B CA 1
ATOM 1725 C C . LEU B 1 6 ? 5.961 19.453 10.039 1 98.81 6 LEU B C 1
ATOM 1727 O O . LEU B 1 6 ? 5.812 18.859 11.117 1 98.81 6 LEU B O 1
ATOM 1731 N N . ILE B 1 7 ? 5.137 20.344 9.586 1 98.88 7 ILE B N 1
ATOM 1732 C CA . ILE B 1 7 ? 3.912 20.719 10.281 1 98.88 7 ILE B CA 1
ATOM 1733 C C . ILE B 1 7 ? 2.699 20.266 9.469 1 98.88 7 ILE B C 1
ATOM 1735 O O . ILE B 1 7 ? 2.541 20.641 8.305 1 98.88 7 ILE B O 1
ATOM 1739 N N . VAL B 1 8 ? 1.873 19.484 10.094 1 98.88 8 VAL B N 1
ATOM 1740 C CA . VAL B 1 8 ? 0.748 18.891 9.375 1 98.88 8 VAL B CA 1
ATOM 1741 C C . VAL B 1 8 ? -0.565 19.359 10 1 98.88 8 VAL B C 1
ATOM 1743 O O . VAL B 1 8 ? -0.66 19.5 11.219 1 98.88 8 VAL B O 1
ATOM 1746 N N . PHE B 1 9 ? -1.518 19.594 9.086 1 98.81 9 PHE B N 1
ATOM 1747 C CA . PHE B 1 9 ? -2.877 19.891 9.523 1 98.81 9 PHE B CA 1
ATOM 1748 C C . PHE B 1 9 ? -3.77 18.656 9.391 1 98.81 9 PHE B C 1
ATOM 1750 O O . PHE B 1 9 ? -3.723 17.953 8.375 1 98.81 9 PHE B O 1
ATOM 1757 N N . GLU B 1 10 ? -4.488 18.359 10.398 1 98.69 10 GLU B N 1
ATOM 1758 C CA . GLU B 1 10 ? -5.52 17.328 10.383 1 98.69 10 GLU B CA 1
ATOM 1759 C C . GLU B 1 10 ? -6.84 17.844 10.938 1 98.69 10 GLU B C 1
ATOM 1761 O O . GLU B 1 10 ? -6.875 18.906 11.578 1 98.69 10 GLU B O 1
ATOM 1766 N N . GLY B 1 11 ? -7.859 17.125 10.742 1 97.44 11 GLY B N 1
ATOM 1767 C CA . GLY B 1 11 ? -9.211 17.5 11.117 1 97.44 11 GLY B CA 1
ATOM 1768 C C . GLY B 1 11 ? -10.273 16.938 10.188 1 97.44 11 GLY B C 1
ATOM 1769 O O . GLY B 1 11 ? -9.945 16.328 9.164 1 97.44 11 GLY B O 1
ATOM 1770 N N . LEU B 1 12 ? -11.523 17.188 10.508 1 96.88 12 LEU B N 1
ATOM 1771 C CA . LEU B 1 12 ? -12.641 16.688 9.719 1 96.88 12 LEU B CA 1
ATOM 1772 C C . LEU B 1 12 ? -12.758 17.453 8.406 1 96.88 12 LEU B C 1
ATOM 1774 O O . LEU B 1 12 ? -12.102 18.484 8.219 1 96.88 12 LEU B O 1
ATOM 1778 N N . ASP B 1 13 ? -13.523 16.844 7.461 1 95.31 13 ASP B N 1
ATOM 1779 C CA . ASP B 1 13 ? -13.828 17.578 6.246 1 95.31 13 ASP B CA 1
ATOM 1780 C C . ASP B 1 13 ? -14.539 18.891 6.57 1 95.31 13 ASP B C 1
ATOM 1782 O O . ASP B 1 13 ? -15.406 18.938 7.445 1 95.31 13 ASP B O 1
ATOM 1786 N N . ARG B 1 14 ? -14.031 20.031 5.938 1 93.31 14 ARG B N 1
ATOM 1787 C CA . ARG B 1 14 ? -14.609 21.359 6.059 1 93.31 14 ARG B CA 1
ATOM 1788 C C . ARG B 1 14 ? -14.297 21.969 7.418 1 93.31 14 ARG B C 1
ATOM 1790 O O . ARG B 1 14 ? -15.008 22.875 7.883 1 93.31 14 ARG B O 1
ATOM 1797 N N . ALA B 1 15 ? -13.219 21.516 8.016 1 95 15 ALA B N 1
ATOM 1798 C CA . ALA B 1 15 ? -12.812 22.047 9.312 1 95 15 ALA B CA 1
ATOM 1799 C C . ALA B 1 15 ? -12.039 23.344 9.156 1 95 15 ALA B C 1
ATOM 1801 O O . ALA B 1 15 ? -11.766 24.031 10.141 1 95 15 ALA B O 1
ATOM 1802 N N . GLY B 1 16 ? -11.664 23.719 7.93 1 94.81 16 GLY B N 1
ATOM 1803 C CA . GLY B 1 16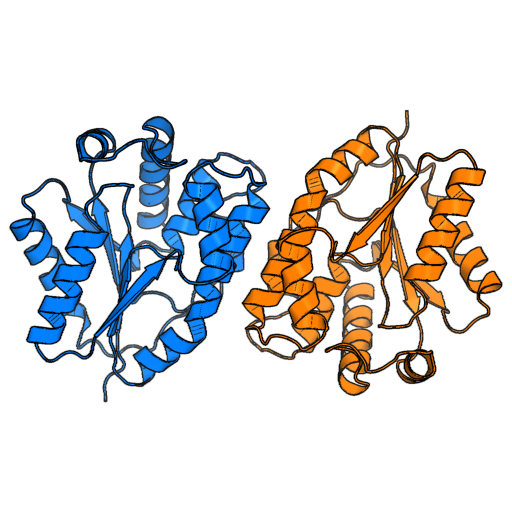 ? -10.93 24.953 7.688 1 94.81 16 GLY B CA 1
ATOM 1804 C C . GLY B 1 16 ? -9.438 24.734 7.527 1 94.81 16 GLY B C 1
ATOM 1805 O O . GLY B 1 16 ? -8.656 25.688 7.578 1 94.81 16 GLY B O 1
ATOM 1806 N N . LYS B 1 17 ? -9.008 23.469 7.293 1 96.94 17 LYS B N 1
ATOM 1807 C CA . LYS B 1 17 ? -7.598 23.109 7.211 1 96.94 17 LYS B CA 1
ATOM 1808 C C . LYS B 1 17 ? -6.902 23.844 6.078 1 96.94 17 LYS B C 1
ATOM 1810 O O . LYS B 1 17 ? -5.844 24.453 6.281 1 96.94 17 LYS B O 1
ATOM 1815 N N . SER B 1 18 ? -7.531 23.797 4.891 1 96.56 18 SER B N 1
ATOM 1816 C CA . SER B 1 18 ? -6.891 24.391 3.719 1 96.56 18 SER B CA 1
ATOM 1817 C C . SER B 1 18 ? -6.641 25.875 3.92 1 96.56 18 SER B C 1
ATOM 1819 O O . SER B 1 18 ? -5.559 26.375 3.615 1 96.56 18 SER B O 1
ATOM 1821 N N . THR B 1 19 ? -7.59 26.594 4.438 1 96.81 19 THR B N 1
ATOM 1822 C CA . THR B 1 19 ? -7.469 28.031 4.691 1 96.81 19 THR B CA 1
ATOM 1823 C C . THR B 1 19 ? -6.406 28.297 5.75 1 96.81 19 THR B C 1
ATOM 1825 O O . THR B 1 19 ? -5.527 29.141 5.551 1 96.81 19 THR B O 1
ATOM 1828 N N . GLN B 1 20 ? -6.484 27.594 6.852 1 98.38 20 GLN B N 1
ATOM 1829 C CA . GLN B 1 20 ? -5.566 27.812 7.965 1 98.38 20 GLN B CA 1
ATOM 1830 C C . GLN B 1 20 ? -4.141 27.422 7.59 1 98.38 20 GLN B C 1
ATOM 1832 O O . GLN B 1 20 ? -3.18 28.062 8.023 1 98.38 20 GLN B O 1
ATOM 1837 N N . CYS B 1 21 ? -4.02 26.375 6.805 1 98.38 21 CYS B N 1
ATOM 1838 C CA . CYS B 1 21 ? -2.715 25.922 6.32 1 98.38 21 CYS B CA 1
ATOM 1839 C C . CYS B 1 21 ? -2.055 27.016 5.477 1 98.38 21 CYS B C 1
ATOM 1841 O O . CYS B 1 21 ? -0.884 27.344 5.684 1 98.38 21 CYS B O 1
ATOM 1843 N N . ALA B 1 22 ? -2.773 27.516 4.527 1 98.38 22 ALA B N 1
ATOM 1844 C CA . ALA B 1 22 ? -2.258 28.578 3.66 1 98.38 22 ALA B CA 1
ATOM 1845 C C . ALA B 1 22 ? -1.873 29.812 4.473 1 98.38 22 ALA B C 1
ATOM 1847 O O . ALA B 1 22 ? -0.829 30.422 4.23 1 98.38 22 ALA B O 1
ATOM 1848 N N . ARG B 1 23 ? -2.666 30.188 5.434 1 98.62 23 ARG B N 1
ATOM 1849 C CA . ARG B 1 23 ? -2.406 31.344 6.277 1 98.62 23 ARG B CA 1
ATOM 1850 C C . ARG B 1 23 ? -1.154 31.141 7.121 1 98.62 23 ARG B C 1
ATOM 1852 O O . ARG B 1 23 ? -0.341 32.062 7.27 1 98.62 23 ARG B O 1
ATOM 1859 N N . LEU B 1 24 ? -1.059 29.953 7.684 1 98.81 24 LEU B N 1
ATOM 1860 C CA . LEU B 1 24 ? 0.116 29.656 8.492 1 98.81 24 LEU B CA 1
ATOM 1861 C C . LEU B 1 24 ? 1.389 29.734 7.66 1 98.81 24 LEU B C 1
ATOM 1863 O O . LEU B 1 24 ? 2.383 30.328 8.078 1 98.81 24 LEU B O 1
ATOM 1867 N N . ALA B 1 25 ? 1.337 29.062 6.453 1 98.81 25 ALA B N 1
ATOM 1868 C CA . ALA B 1 25 ? 2.492 29.094 5.559 1 98.81 25 ALA B CA 1
ATOM 1869 C C . ALA B 1 25 ? 2.9 30.531 5.242 1 98.81 25 ALA B C 1
ATOM 1871 O O . ALA B 1 25 ? 4.082 30.875 5.305 1 98.81 25 ALA B O 1
ATOM 1872 N N . SER B 1 26 ? 1.969 31.375 4.953 1 98.69 26 SER B N 1
ATOM 1873 C CA . SER B 1 26 ? 2.225 32.781 4.641 1 98.69 26 SER B CA 1
ATOM 1874 C C . SER B 1 26 ? 2.826 33.531 5.832 1 98.69 26 SER B C 1
ATOM 1876 O O . SER B 1 26 ? 3.789 34.281 5.684 1 98.69 26 SER B O 1
ATOM 1878 N N . ALA B 1 27 ? 2.252 33.312 7.016 1 98.75 27 ALA B N 1
ATOM 1879 C CA . ALA B 1 27 ? 2.729 34 8.227 1 98.75 27 ALA B CA 1
ATOM 1880 C C . ALA B 1 27 ? 4.172 33.594 8.539 1 98.75 27 ALA B C 1
ATOM 1882 O O . ALA B 1 27 ? 4.984 34.438 8.914 1 98.75 27 ALA B O 1
ATOM 1883 N N . LEU B 1 28 ? 4.484 32.344 8.391 1 98.62 28 LEU B N 1
ATOM 1884 C CA . LEU B 1 28 ? 5.848 31.875 8.625 1 98.62 28 LEU B CA 1
ATOM 1885 C C . LEU B 1 28 ? 6.812 32.469 7.617 1 98.62 28 LEU B C 1
ATOM 1887 O O . LEU B 1 28 ? 7.93 32.875 7.973 1 98.62 28 LEU B O 1
ATOM 1891 N N . ARG B 1 29 ? 6.355 32.562 6.355 1 98.44 29 ARG B N 1
ATOM 1892 C CA . ARG B 1 29 ? 7.188 33.219 5.348 1 98.44 29 ARG B CA 1
ATOM 1893 C C . ARG B 1 29 ? 7.453 34.656 5.715 1 98.44 29 ARG B C 1
ATOM 1895 O O . ARG B 1 29 ? 8.578 35.156 5.562 1 98.44 29 ARG B O 1
ATOM 1902 N N . ASP B 1 30 ? 6.484 35.312 6.152 1 98.12 30 ASP B N 1
ATOM 1903 C CA . ASP B 1 30 ? 6.617 36.719 6.574 1 98.12 30 ASP B CA 1
ATOM 1904 C C . ASP B 1 30 ? 7.602 36.844 7.734 1 98.12 30 ASP B C 1
ATOM 1906 O O . ASP B 1 30 ? 8.25 37.875 7.887 1 98.12 30 ASP B O 1
ATOM 1910 N N . ASP B 1 31 ? 7.695 35.812 8.5 1 96.75 31 ASP B N 1
ATOM 1911 C CA . ASP B 1 31 ? 8.633 35.781 9.617 1 96.75 31 ASP B CA 1
ATOM 1912 C C . ASP B 1 31 ? 10.047 35.438 9.141 1 96.75 31 ASP B C 1
ATOM 1914 O O . ASP B 1 31 ? 10.969 35.344 9.945 1 96.75 31 ASP B O 1
ATOM 1918 N N . GLY B 1 32 ? 10.227 35.156 7.875 1 97.06 32 GLY B N 1
ATOM 1919 C CA . GLY B 1 32 ? 11.547 34.906 7.316 1 97.06 32 GLY B CA 1
ATOM 1920 C C . GLY B 1 32 ? 11.859 33.406 7.223 1 97.06 32 GLY B C 1
ATOM 1921 O O . GLY B 1 32 ? 13 33.031 6.934 1 97.06 32 GLY B O 1
ATOM 1922 N N . VAL B 1 33 ? 10.875 32.562 7.5 1 97.5 33 VAL B N 1
ATOM 1923 C CA . VAL B 1 33 ? 11.047 31.125 7.422 1 97.5 33 VAL B CA 1
ATOM 1924 C C . VAL B 1 33 ? 10.844 30.656 5.984 1 97.5 33 VAL B C 1
ATOM 1926 O O . VAL B 1 33 ? 9.914 31.094 5.305 1 97.5 33 VAL B O 1
ATOM 1929 N N . LYS B 1 34 ? 11.75 29.812 5.441 1 98.12 34 LYS B N 1
ATOM 1930 C CA . LYS B 1 34 ? 11.484 29.141 4.172 1 98.12 34 LYS B CA 1
ATOM 1931 C C . LYS B 1 34 ? 10.398 28.078 4.332 1 98.12 34 LYS B C 1
ATOM 1933 O O . LYS B 1 34 ? 10.508 27.203 5.195 1 98.12 34 LYS B O 1
ATOM 1938 N N . VAL B 1 35 ? 9.359 28.172 3.51 1 98.81 35 VAL B N 1
ATOM 1939 C CA . VAL B 1 35 ? 8.219 27.297 3.713 1 98.81 35 VAL B CA 1
ATOM 1940 C C . VAL B 1 35 ? 7.777 26.703 2.377 1 98.81 35 VAL B C 1
ATOM 1942 O O . VAL B 1 35 ? 7.688 27.406 1.374 1 98.81 35 VAL B O 1
ATOM 1945 N N . ARG B 1 36 ? 7.605 25.438 2.342 1 98.75 36 ARG B N 1
ATOM 1946 C CA . ARG B 1 36 ? 6.871 24.781 1.267 1 98.75 36 ARG B CA 1
ATOM 1947 C C . ARG B 1 36 ? 5.508 24.297 1.747 1 98.75 36 ARG B C 1
ATOM 1949 O O . ARG B 1 36 ? 5.398 23.656 2.797 1 98.75 36 ARG B O 1
ATOM 1956 N N . HIS B 1 37 ? 4.512 24.656 1.011 1 98.56 37 HIS B N 1
ATOM 1957 C CA . HIS B 1 37 ? 3.141 24.25 1.286 1 98.56 37 HIS B CA 1
ATOM 1958 C C . HIS B 1 37 ? 2.732 23.078 0.397 1 98.56 37 HIS B C 1
ATOM 1960 O O . HIS B 1 37 ? 2.887 23.141 -0.825 1 98.56 37 HIS B O 1
ATOM 1966 N N . LEU B 1 38 ? 2.193 21.984 1.013 1 98.12 38 LEU B N 1
ATOM 1967 C CA . LEU B 1 38 ? 1.767 20.766 0.319 1 98.12 38 LEU B CA 1
ATOM 1968 C C . LEU B 1 38 ? 0.384 20.328 0.789 1 98.12 38 LEU B C 1
ATOM 1970 O O . LEU B 1 38 ? -0.082 20.766 1.847 1 98.12 38 LEU B O 1
ATOM 1974 N N . ARG B 1 39 ? -0.266 19.594 -0.047 1 98.12 39 ARG B N 1
ATOM 1975 C CA . ARG B 1 39 ? -1.547 19 0.31 1 98.12 39 ARG B CA 1
ATOM 1976 C C . ARG B 1 39 ? -1.645 17.562 -0.209 1 98.12 39 ARG B C 1
ATOM 1978 O O . ARG B 1 39 ? -1.139 17.266 -1.289 1 98.12 39 ARG B O 1
ATOM 1985 N N . PHE B 1 40 ? -2.219 16.719 0.596 1 98.62 40 PHE B N 1
ATOM 1986 C CA . PHE B 1 40 ? -2.549 15.375 0.122 1 98.62 40 PHE B CA 1
ATOM 1987 C C . PHE B 1 40 ? -4.059 15.164 0.105 1 98.62 40 PHE B C 1
ATOM 1989 O O . PHE B 1 40 ? -4.766 15.633 0.999 1 98.62 40 PHE B O 1
ATOM 1996 N N . PRO B 1 41 ? -4.605 14.367 -0.775 1 98.5 41 PRO B N 1
ATOM 1997 C CA . PRO B 1 41 ? -3.83 13.883 -1.922 1 98.5 41 PRO B CA 1
ATOM 1998 C C . PRO B 1 41 ? -3.375 15.016 -2.84 1 98.5 41 PRO B C 1
ATOM 2000 O O . PRO B 1 41 ? -4.059 16.047 -2.951 1 98.5 41 PRO B O 1
ATOM 2003 N N . ASP B 1 42 ? -2.146 14.906 -3.348 1 98.56 42 ASP B N 1
ATOM 2004 C CA . ASP B 1 42 ? -1.729 15.766 -4.449 1 98.56 42 ASP B CA 1
ATOM 2005 C C . ASP B 1 42 ? -2.43 15.383 -5.746 1 98.56 42 ASP B C 1
ATOM 2007 O O . ASP B 1 42 ? -1.977 14.484 -6.461 1 98.56 42 ASP B O 1
ATOM 2011 N N . ARG B 1 43 ? -3.449 16.031 -6.078 1 97.06 43 ARG B N 1
ATOM 2012 C CA . ARG B 1 43 ? -4.363 15.672 -7.156 1 97.06 43 ARG B CA 1
ATOM 2013 C C . ARG B 1 43 ? -3.752 15.984 -8.516 1 97.06 43 ARG B C 1
ATOM 2015 O O . ARG B 1 43 ? -4.352 15.703 -9.555 1 97.06 43 ARG B O 1
ATOM 2022 N N . THR B 1 44 ? -2.607 16.547 -8.531 1 97.5 44 THR B N 1
ATOM 2023 C CA . THR B 1 44 ? -1.958 16.875 -9.797 1 97.5 44 THR B CA 1
ATOM 2024 C C . THR B 1 44 ? -1.178 15.672 -10.328 1 97.5 44 THR B C 1
ATOM 2026 O O . THR B 1 44 ? -0.781 15.656 -11.5 1 97.5 44 THR B O 1
ATOM 2029 N N . THR B 1 45 ? -0.845 14.664 -9.508 1 97.62 45 THR B N 1
ATOM 2030 C CA . THR B 1 45 ? -0.118 13.477 -9.945 1 97.62 45 THR B CA 1
ATOM 2031 C C . THR B 1 45 ? -1.073 12.445 -10.539 1 97.62 45 THR B C 1
ATOM 2033 O O . THR B 1 45 ? -2.281 12.492 -10.289 1 97.62 45 THR B O 1
ATOM 2036 N N . PRO B 1 46 ? -0.526 11.516 -11.32 1 96.5 46 PRO B N 1
ATOM 2037 C CA . PRO B 1 46 ? -1.393 10.461 -11.852 1 96.5 46 PRO B CA 1
ATOM 2038 C C . PRO B 1 46 ? -2.133 9.695 -10.758 1 96.5 46 PRO B C 1
ATOM 2040 O O . PRO B 1 46 ? -3.336 9.453 -10.875 1 96.5 46 PRO B O 1
ATOM 2043 N N . ILE B 1 47 ? -1.457 9.344 -9.664 1 98.5 47 ILE B N 1
ATOM 2044 C CA . ILE B 1 47 ? -2.102 8.641 -8.562 1 98.5 47 ILE B CA 1
ATOM 2045 C C . ILE B 1 47 ? -3.127 9.555 -7.895 1 98.5 47 ILE B C 1
ATOM 2047 O O . ILE B 1 47 ? -4.238 9.133 -7.582 1 98.5 47 ILE B O 1
ATOM 2051 N N . GLY B 1 48 ? -2.758 10.836 -7.664 1 98.62 48 GLY B N 1
ATOM 2052 C CA . GLY B 1 48 ? -3.674 11.805 -7.082 1 98.62 48 GLY B CA 1
ATOM 2053 C C . GLY B 1 48 ? -4.945 11.977 -7.887 1 98.62 48 GLY B C 1
ATOM 2054 O O . GLY B 1 48 ? -6.023 12.172 -7.32 1 98.62 48 GLY B O 1
ATOM 2055 N N . ARG B 1 49 ? -4.844 11.906 -9.195 1 98.06 49 ARG B N 1
ATOM 2056 C CA . ARG B 1 49 ? -6.016 12.031 -10.055 1 98.06 49 ARG B CA 1
ATOM 2057 C C . ARG B 1 49 ? -6.953 10.836 -9.875 1 98.06 49 ARG B C 1
ATOM 2059 O O . ARG B 1 49 ? -8.172 11 -9.883 1 98.06 49 ARG B O 1
ATOM 2066 N N . MET B 1 50 ? -6.395 9.633 -9.727 1 98.12 50 MET B N 1
ATOM 2067 C CA . MET B 1 50 ? -7.215 8.453 -9.461 1 98.12 50 MET B CA 1
ATOM 2068 C C . MET B 1 50 ? -7.957 8.594 -8.133 1 98.12 50 MET B C 1
ATOM 2070 O O . MET B 1 50 ? -9.141 8.266 -8.039 1 98.12 50 MET B O 1
ATOM 2074 N N . ILE B 1 51 ? -7.246 9.078 -7.148 1 98.62 51 ILE B N 1
ATOM 2075 C CA . ILE B 1 51 ? -7.852 9.305 -5.84 1 98.62 51 ILE B CA 1
ATOM 2076 C C . ILE B 1 51 ? -8.984 10.32 -5.965 1 98.62 51 ILE B C 1
ATOM 2078 O O . ILE B 1 51 ? -10.055 10.133 -5.383 1 98.62 51 ILE B O 1
ATOM 2082 N N . ASN B 1 52 ? -8.695 11.359 -6.754 1 98.31 52 ASN B N 1
ATOM 2083 C CA . ASN B 1 52 ? -9.695 12.406 -6.945 1 98.31 52 ASN B CA 1
ATOM 2084 C C . ASN B 1 52 ? -10.969 11.852 -7.578 1 98.31 52 ASN B C 1
ATOM 2086 O O . ASN B 1 52 ? -12.07 12.227 -7.188 1 98.31 52 ASN B O 1
ATOM 2090 N N . GLU B 1 53 ? -10.82 11.008 -8.562 1 98.06 53 GLU B N 1
ATOM 2091 C CA . GLU B 1 53 ? -11.969 10.383 -9.211 1 98.06 53 GLU B CA 1
ATOM 2092 C C . GLU B 1 53 ? -12.797 9.578 -8.211 1 98.06 53 GLU B C 1
ATOM 2094 O O . GLU B 1 53 ? -14.023 9.586 -8.258 1 98.06 53 GLU B O 1
ATOM 2099 N N . TYR B 1 54 ? -12.133 8.922 -7.32 1 98.31 54 TYR B N 1
ATOM 2100 C CA . TYR B 1 54 ? -12.805 8.164 -6.27 1 98.31 54 TYR B CA 1
ATOM 2101 C C . TYR B 1 54 ? -13.531 9.102 -5.305 1 98.31 54 TYR B C 1
ATOM 2103 O O . TYR B 1 54 ? -14.711 8.906 -5.02 1 98.31 54 TYR B O 1
ATOM 2111 N N . LEU B 1 55 ? -12.797 10.141 -4.824 1 97.5 55 LEU B N 1
ATOM 2112 C CA . LEU B 1 55 ? -13.344 11.062 -3.83 1 97.5 55 LEU B CA 1
ATOM 2113 C C . LEU B 1 55 ? -14.547 11.812 -4.387 1 97.5 55 LEU B C 1
ATOM 2115 O O . LEU B 1 55 ? -15.484 12.117 -3.648 1 97.5 55 LEU B O 1
ATOM 2119 N N . SER B 1 56 ? -14.547 12.078 -5.684 1 97 56 SER B N 1
ATOM 2120 C CA . SER B 1 56 ? -15.625 12.836 -6.309 1 97 56 SER B CA 1
ATOM 2121 C C . SER B 1 56 ? -16.797 11.938 -6.676 1 97 56 SER B C 1
ATOM 2123 O O . SER B 1 56 ? -17.797 12.398 -7.242 1 97 56 SER B O 1
ATOM 2125 N N . GLY B 1 57 ? -16.656 10.633 -6.449 1 96.31 57 GLY B N 1
ATOM 2126 C CA . GLY B 1 57 ? -17.75 9.695 -6.691 1 96.31 57 GLY B CA 1
ATOM 2127 C C . GLY B 1 57 ? -17.812 9.219 -8.133 1 96.31 57 GLY B C 1
ATOM 2128 O O . GLY B 1 57 ? -18.766 8.539 -8.523 1 96.31 57 GLY B O 1
ATOM 2129 N N . GLN B 1 58 ? -16.828 9.516 -8.891 1 96.25 58 GLN B N 1
ATOM 2130 C CA . GLN B 1 58 ? -16.812 9.125 -10.297 1 96.25 58 GLN B CA 1
ATOM 2131 C C . GLN B 1 58 ? -16.484 7.648 -10.461 1 96.25 58 GLN B C 1
ATOM 2133 O O . GLN B 1 58 ? -16.859 7.027 -11.453 1 96.25 58 GLN B O 1
ATOM 2138 N N . THR B 1 59 ? -15.727 7.066 -9.523 1 96.75 59 THR B N 1
ATOM 2139 C CA . THR B 1 59 ? -15.352 5.656 -9.555 1 96.75 59 THR B CA 1
ATOM 2140 C C . THR B 1 59 ? -15.531 5.016 -8.188 1 96.75 59 THR B C 1
ATOM 2142 O O . THR B 1 59 ? -15.609 5.715 -7.172 1 96.75 59 THR B O 1
ATOM 2145 N N . GLU B 1 60 ? -15.773 3.723 -8.227 1 96.75 60 GLU B N 1
ATOM 2146 C CA . GLU B 1 60 ? -15.711 2.92 -7.012 1 96.75 60 GLU B CA 1
ATOM 2147 C C . GLU B 1 60 ? -14.352 2.229 -6.879 1 96.75 60 GLU B C 1
ATOM 2149 O O . GLU B 1 60 ? -13.656 2.021 -7.875 1 96.75 60 GLU B O 1
ATOM 2154 N N . SER B 1 61 ? -14.039 1.962 -5.66 1 97.25 61 SER B N 1
ATOM 2155 C CA . SER B 1 61 ? -12.766 1.295 -5.422 1 97.25 61 SER B CA 1
ATOM 2156 C C . SER B 1 61 ? -12.805 0.446 -4.156 1 97.25 61 SER B C 1
ATOM 2158 O O . SER B 1 61 ? -13.438 0.831 -3.168 1 97.25 61 SER B O 1
ATOM 2160 N N . GLU B 1 62 ? -12.133 -0.729 -4.242 1 98 62 GLU B N 1
ATOM 2161 C CA . GLU B 1 62 ? -11.953 -1.564 -3.061 1 98 62 GLU B CA 1
ATOM 2162 C C . GLU B 1 62 ? -11.203 -0.812 -1.963 1 98 62 GLU B C 1
ATOM 2164 O O . GLU B 1 62 ? -10.297 -0.027 -2.25 1 98 62 GLU B O 1
ATOM 2169 N N . ASP B 1 63 ? -11.578 -1.054 -0.682 1 98.5 63 ASP B N 1
ATOM 2170 C CA . ASP B 1 63 ? -11.117 -0.253 0.448 1 98.5 63 ASP B CA 1
ATOM 2171 C C . ASP B 1 63 ? -9.594 -0.291 0.561 1 98.5 63 ASP B C 1
ATOM 2173 O O . ASP B 1 63 ? -8.953 0.741 0.776 1 98.5 63 ASP B O 1
ATOM 2177 N N . HIS B 1 64 ? -9.016 -1.505 0.413 1 98.81 64 HIS B N 1
ATOM 2178 C CA . HIS B 1 64 ? -7.566 -1.61 0.511 1 98.81 64 HIS B CA 1
ATOM 2179 C C . HIS B 1 64 ? -6.883 -0.911 -0.659 1 98.81 64 HIS B C 1
ATOM 2181 O O . HIS B 1 64 ? -5.832 -0.289 -0.487 1 98.81 64 HIS B O 1
ATOM 2187 N N . VAL B 1 65 ? -7.504 -1.033 -1.819 1 98.88 65 VAL B N 1
ATOM 2188 C CA . VAL B 1 65 ? -6.945 -0.42 -3.02 1 98.88 65 VAL B CA 1
ATOM 2189 C C . VAL B 1 65 ? -6.832 1.09 -2.824 1 98.88 65 VAL B C 1
ATOM 2191 O O . VAL B 1 65 ? -5.754 1.664 -2.98 1 98.88 65 VAL B O 1
ATOM 2194 N N . ILE B 1 66 ? -7.934 1.758 -2.473 1 98.81 66 ILE B N 1
ATOM 2195 C CA . ILE B 1 66 ? -7.934 3.213 -2.359 1 98.81 66 ILE B CA 1
ATOM 2196 C C . ILE B 1 66 ? -6.992 3.645 -1.239 1 98.81 66 ILE B C 1
ATOM 2198 O O . ILE B 1 66 ? -6.301 4.66 -1.357 1 98.81 66 ILE B O 1
ATOM 2202 N N . HIS B 1 67 ? -6.93 2.881 -0.101 1 98.94 67 HIS B N 1
ATOM 2203 C CA . HIS B 1 67 ? -5.988 3.209 0.967 1 98.94 67 HIS B CA 1
ATOM 2204 C C . HIS B 1 67 ? -4.551 3.191 0.461 1 98.94 67 HIS B C 1
ATOM 2206 O O . HIS B 1 67 ? -3.781 4.113 0.739 1 98.94 67 HIS B O 1
ATOM 2212 N N . LEU B 1 68 ? -4.223 2.145 -0.266 1 98.94 68 LEU B N 1
ATOM 2213 C CA . LEU B 1 68 ? -2.859 1.988 -0.755 1 98.94 68 LEU B CA 1
ATOM 2214 C C . LEU B 1 68 ? -2.516 3.078 -1.765 1 98.94 68 LEU B C 1
ATOM 2216 O O . LEU B 1 68 ? -1.367 3.523 -1.838 1 98.94 68 LEU B O 1
ATOM 2220 N N . LEU B 1 69 ? -3.484 3.512 -2.553 1 98.88 69 LEU B N 1
ATOM 2221 C CA . LEU B 1 69 ? -3.268 4.637 -3.457 1 98.88 69 LEU B CA 1
ATOM 2222 C C . LEU B 1 69 ? -2.982 5.914 -2.676 1 98.88 69 LEU B C 1
ATOM 2224 O O . LEU B 1 69 ? -2.086 6.68 -3.037 1 98.88 69 LEU B O 1
ATOM 2228 N N . PHE B 1 70 ? -3.709 6.156 -1.548 1 98.88 70 PHE B N 1
ATOM 2229 C CA . PHE B 1 70 ? -3.436 7.316 -0.706 1 98.88 70 PHE B CA 1
ATOM 2230 C C . PHE B 1 70 ? -2.012 7.27 -0.165 1 98.88 70 PHE B C 1
ATOM 2232 O O . PHE B 1 70 ? -1.301 8.273 -0.185 1 98.88 70 PHE B O 1
ATOM 2239 N N . SER B 1 71 ? -1.622 6.105 0.311 1 98.94 71 SER B N 1
ATOM 2240 C CA . SER B 1 71 ? -0.276 5.961 0.855 1 98.94 71 SER B CA 1
ATOM 2241 C C . SER B 1 71 ? 0.781 6.168 -0.224 1 98.94 71 SER B C 1
ATOM 2243 O O . SER B 1 71 ? 1.768 6.875 -0.006 1 98.94 71 SER B O 1
ATOM 2245 N N . ALA B 1 72 ? 0.543 5.539 -1.378 1 98.94 72 ALA B N 1
ATOM 2246 C CA . ALA B 1 72 ? 1.47 5.723 -2.49 1 98.94 72 ALA B CA 1
ATOM 2247 C C . ALA B 1 72 ? 1.621 7.199 -2.84 1 98.94 72 ALA B C 1
ATOM 2249 O O . ALA B 1 72 ? 2.725 7.668 -3.133 1 98.94 72 ALA B O 1
ATOM 2250 N N . ASN B 1 73 ? 0.548 7.938 -2.854 1 98.94 73 ASN B N 1
ATOM 2251 C CA . ASN B 1 73 ? 0.562 9.367 -3.154 1 98.94 73 ASN B CA 1
ATOM 2252 C C . ASN B 1 73 ? 1.434 10.133 -2.166 1 98.94 73 ASN B C 1
ATOM 2254 O O . ASN B 1 73 ? 2.133 11.078 -2.551 1 98.94 73 ASN B O 1
ATOM 2258 N N . ARG B 1 74 ? 1.401 9.766 -0.899 1 98.88 74 ARG B N 1
ATOM 2259 C CA . ARG B 1 74 ? 2.268 10.398 0.092 1 98.88 74 ARG B CA 1
ATOM 2260 C C . ARG B 1 74 ? 3.73 10.047 -0.155 1 98.88 74 ARG B C 1
ATOM 2262 O O . ARG B 1 74 ? 4.605 10.906 -0.071 1 98.88 74 ARG B O 1
ATOM 2269 N N . TRP B 1 75 ? 3.994 8.797 -0.513 1 98.81 75 TRP B N 1
ATOM 2270 C CA . TRP B 1 75 ? 5.363 8.344 -0.74 1 98.81 75 TRP B CA 1
ATOM 2271 C C . TRP B 1 75 ? 5.977 9.047 -1.948 1 98.81 75 TRP B C 1
ATOM 2273 O O . TRP B 1 75 ? 7.191 9.242 -2.006 1 98.81 75 TRP B O 1
ATOM 2283 N N . GLU B 1 76 ? 5.121 9.438 -2.918 1 98.75 76 GLU B N 1
ATOM 2284 C CA . GLU B 1 76 ? 5.629 10.195 -4.062 1 98.75 76 GLU B CA 1
ATOM 2285 C C . GLU B 1 76 ? 6.371 11.445 -3.609 1 98.75 76 GLU B C 1
ATOM 2287 O O . GLU B 1 76 ? 7.312 11.891 -4.27 1 98.75 76 GLU B O 1
ATOM 2292 N N . ALA B 1 77 ? 5.965 12.016 -2.469 1 98.69 77 ALA B N 1
ATOM 2293 C CA . ALA B 1 77 ? 6.504 13.289 -2.021 1 98.69 77 ALA B CA 1
ATOM 2294 C C . ALA B 1 77 ? 7.531 13.094 -0.909 1 98.69 77 ALA B C 1
ATOM 2296 O O . ALA B 1 77 ? 8.18 14.047 -0.481 1 98.69 77 ALA B O 1
ATOM 2297 N N . ALA B 1 78 ? 7.742 11.859 -0.413 1 98.69 78 ALA B N 1
ATOM 2298 C CA . ALA B 1 78 ? 8.508 11.602 0.801 1 98.69 78 ALA B CA 1
ATOM 2299 C C . ALA B 1 78 ? 9.945 12.086 0.655 1 98.69 78 ALA B C 1
ATOM 2301 O O . ALA B 1 78 ? 10.469 12.773 1.535 1 98.69 78 ALA B O 1
ATOM 2302 N N . ALA B 1 79 ? 10.57 11.766 -0.448 1 98.25 79 ALA B N 1
ATOM 2303 C CA . ALA B 1 79 ? 11.969 12.133 -0.652 1 98.25 79 ALA B CA 1
ATOM 2304 C C . ALA B 1 79 ? 12.133 13.648 -0.698 1 98.25 79 ALA B C 1
ATOM 2306 O O . ALA B 1 79 ? 13.055 14.195 -0.089 1 98.25 79 ALA B O 1
ATOM 2307 N N . SER B 1 80 ? 11.227 14.297 -1.445 1 98.56 80 SER B N 1
ATOM 2308 C CA . SER B 1 80 ? 11.344 15.75 -1.573 1 98.56 80 SER B CA 1
ATOM 2309 C C . SER B 1 80 ? 11.055 16.438 -0.246 1 98.56 80 SER B C 1
ATOM 2311 O O . SER B 1 80 ? 11.641 17.484 0.055 1 98.56 80 SER B O 1
ATOM 2313 N N . ILE B 1 81 ? 10.164 15.891 0.597 1 98.81 81 ILE B N 1
ATOM 2314 C CA . ILE B 1 81 ? 9.906 16.422 1.928 1 98.81 81 ILE B CA 1
ATOM 2315 C C . ILE B 1 81 ? 11.164 16.328 2.785 1 98.81 81 ILE B C 1
ATOM 2317 O O . ILE B 1 81 ? 11.555 17.297 3.439 1 98.81 81 ILE B O 1
ATOM 2321 N N . ARG B 1 82 ? 11.812 15.203 2.744 1 98.56 82 ARG B N 1
ATOM 2322 C CA . ARG B 1 82 ? 13.047 15 3.494 1 98.56 82 ARG B CA 1
ATOM 2323 C C . ARG B 1 82 ? 14.125 15.992 3.047 1 98.56 82 ARG B C 1
ATOM 2325 O O . ARG B 1 82 ? 14.828 16.578 3.879 1 98.56 82 ARG B O 1
ATOM 2332 N N . GLU B 1 83 ? 14.227 16.141 1.774 1 98.56 83 GLU B N 1
ATOM 2333 C CA . GLU B 1 83 ? 15.219 17.047 1.214 1 98.56 83 GLU B CA 1
ATOM 2334 C C . GLU B 1 83 ? 14.961 18.484 1.647 1 98.56 83 GLU B C 1
ATOM 2336 O O . GLU B 1 83 ? 15.891 19.203 2.023 1 98.56 83 GLU B O 1
ATOM 2341 N N . ASP B 1 84 ? 13.719 18.891 1.554 1 98.69 84 ASP B N 1
ATOM 2342 C CA . ASP B 1 84 ? 13.352 20.234 1.984 1 98.69 84 ASP B CA 1
ATOM 2343 C C . ASP B 1 84 ? 13.703 20.453 3.453 1 98.69 84 ASP B C 1
ATOM 2345 O O . ASP B 1 84 ? 14.359 21.438 3.793 1 98.69 84 ASP B O 1
ATOM 2349 N N . ILE B 1 85 ? 13.336 19.547 4.262 1 98.56 85 ILE B N 1
ATOM 2350 C CA . ILE B 1 85 ? 13.555 19.656 5.695 1 98.56 85 ILE B CA 1
ATOM 2351 C C . ILE B 1 85 ? 15.055 19.734 5.984 1 98.56 85 ILE B C 1
ATOM 2353 O O . ILE B 1 85 ? 15.5 20.578 6.773 1 98.56 85 ILE B O 1
ATOM 2357 N N . ALA B 1 86 ? 15.82 18.922 5.32 1 97.88 86 ALA B N 1
ATOM 2358 C CA . ALA B 1 86 ? 17.266 18.922 5.492 1 97.88 86 ALA B CA 1
ATOM 2359 C C . ALA B 1 86 ? 17.875 20.25 5.047 1 97.88 86 ALA B C 1
ATOM 2361 O O . ALA B 1 86 ? 18.891 20.688 5.594 1 97.88 86 ALA B O 1
ATOM 2362 N N . ALA B 1 87 ? 17.281 20.906 4.129 1 97.88 87 ALA B N 1
ATOM 2363 C CA . ALA B 1 87 ? 17.766 22.156 3.57 1 97.88 87 ALA B CA 1
ATOM 2364 C C . ALA B 1 87 ? 17.281 23.359 4.383 1 97.88 87 ALA B C 1
ATOM 2366 O O . ALA B 1 87 ? 17.5 24.5 3.998 1 97.88 87 ALA B O 1
ATOM 2367 N N . GLY B 1 88 ? 16.578 23.094 5.453 1 97.38 88 GLY B N 1
ATOM 2368 C CA . GLY B 1 88 ? 16.125 24.156 6.34 1 97.38 88 GLY B CA 1
ATOM 2369 C C . GLY B 1 88 ? 14.766 24.703 5.961 1 97.38 88 GLY B C 1
ATOM 2370 O O . GLY B 1 88 ? 14.344 25.75 6.48 1 97.38 88 GLY B O 1
ATOM 2371 N N . VAL B 1 89 ? 14.094 24 5.012 1 98.5 89 VAL B N 1
ATOM 2372 C CA . VAL B 1 89 ? 12.766 24.406 4.57 1 98.5 89 VAL B CA 1
ATOM 2373 C C . VAL B 1 89 ? 11.703 23.734 5.434 1 98.5 89 VAL B C 1
ATOM 2375 O O . VAL B 1 89 ? 11.711 22.516 5.602 1 98.5 89 VAL B O 1
ATOM 2378 N N . THR B 1 90 ? 10.828 24.531 6.051 1 98.69 90 THR B N 1
ATOM 2379 C CA . THR B 1 90 ? 9.672 24 6.773 1 98.69 90 THR B CA 1
ATOM 2380 C C . THR B 1 90 ? 8.562 23.609 5.805 1 98.69 90 THR B C 1
ATOM 2382 O O . THR B 1 90 ? 8.219 24.375 4.902 1 98.69 90 THR B O 1
ATOM 2385 N N . VAL B 1 91 ? 8.086 22.375 5.941 1 98.88 91 VAL B N 1
ATOM 2386 C CA . VAL B 1 91 ? 7.016 21.859 5.09 1 98.88 91 VAL B CA 1
ATOM 2387 C C . VAL B 1 91 ? 5.699 21.859 5.855 1 98.88 91 VAL B C 1
ATOM 2389 O O . VAL B 1 91 ? 5.59 21.25 6.918 1 98.88 91 VAL B O 1
ATOM 2392 N N . VAL B 1 92 ? 4.715 22.641 5.371 1 98.94 92 VAL B N 1
ATOM 2393 C CA . VAL B 1 92 ? 3.369 22.703 5.934 1 98.94 92 VAL B CA 1
ATOM 2394 C C . VAL B 1 92 ? 2.404 21.906 5.059 1 98.94 92 VAL B C 1
ATOM 2396 O O . VAL B 1 92 ? 2.262 22.188 3.865 1 98.94 92 VAL B O 1
ATOM 2399 N N . VAL B 1 93 ? 1.738 20.938 5.629 1 98.88 93 VAL B N 1
ATOM 2400 C CA . VAL B 1 93 ? 0.998 19.953 4.832 1 98.88 93 VAL B CA 1
ATOM 2401 C C . VAL B 1 93 ? -0.473 19.969 5.242 1 98.88 93 VAL B C 1
ATOM 2403 O O . VAL B 1 93 ? -0.794 19.844 6.43 1 98.88 93 VAL B O 1
ATOM 2406 N N . ASP B 1 94 ? -1.342 20.125 4.27 1 98.62 94 ASP B N 1
ATOM 2407 C CA . ASP B 1 94 ? -2.777 19.938 4.453 1 98.62 94 ASP B CA 1
ATOM 2408 C C . ASP B 1 94 ? -3.16 18.469 4.34 1 98.62 94 ASP B C 1
ATOM 2410 O O . ASP B 1 94 ? -3.367 17.953 3.236 1 98.62 94 ASP B O 1
ATOM 2414 N N . ARG B 1 95 ? -3.395 17.797 5.441 1 98.5 95 ARG B N 1
ATOM 2415 C CA . ARG B 1 95 ? -3.717 16.375 5.586 1 98.5 95 ARG B CA 1
ATOM 2416 C C . ARG B 1 95 ? -2.496 15.5 5.309 1 98.5 95 ARG B C 1
ATOM 2418 O O . ARG B 1 95 ? -1.707 15.805 4.41 1 98.5 95 ARG B O 1
ATOM 2425 N N . TYR B 1 96 ? -2.336 14.492 6.082 1 98.62 96 TYR B N 1
ATOM 2426 C CA . TYR B 1 96 ? -1.223 13.555 5.984 1 98.62 96 TYR B CA 1
ATOM 2427 C C . TYR B 1 96 ? -1.668 12.141 6.328 1 98.62 96 TYR B C 1
ATOM 2429 O O . TYR B 1 96 ? -2.811 11.758 6.062 1 98.62 96 TYR B O 1
ATOM 2437 N N . TYR B 1 97 ? -0.786 11.297 6.82 1 98.5 97 TYR B N 1
ATOM 2438 C CA . TYR B 1 97 ? -1.078 9.875 6.906 1 98.5 97 TYR B CA 1
ATOM 2439 C C . TYR B 1 97 ? -2.051 9.586 8.047 1 98.5 97 TYR B C 1
ATOM 2441 O O . TYR B 1 97 ? -2.734 8.562 8.039 1 98.5 97 TYR B O 1
ATOM 2449 N N . TYR B 1 98 ? -2.236 10.5 9.039 1 98.25 98 TYR B N 1
ATOM 2450 C CA . TYR B 1 98 ? -3.211 10.281 10.102 1 98.25 98 TYR B CA 1
ATOM 2451 C C . TYR B 1 98 ? -4.617 10.148 9.531 1 98.25 98 TYR B C 1
ATOM 2453 O O . TYR B 1 98 ? -5.352 9.219 9.875 1 98.25 98 TYR B O 1
ATOM 2461 N N . SER B 1 99 ? -4.918 11.102 8.648 1 98.12 99 SER B N 1
ATOM 2462 C CA . SER B 1 99 ? -6.195 11.016 7.953 1 98.12 99 SER B CA 1
ATOM 2463 C C . SER B 1 99 ? -6.305 9.734 7.141 1 98.12 99 SER B C 1
ATOM 2465 O O . SER B 1 99 ? -7.363 9.102 7.109 1 98.12 99 SER B O 1
ATOM 2467 N N . GLY B 1 100 ? -5.211 9.359 6.457 1 98 100 GLY B N 1
ATOM 2468 C CA . GLY B 1 100 ? -5.238 8.109 5.723 1 98 100 GLY B CA 1
ATOM 2469 C C . GLY B 1 100 ? -5.672 6.926 6.574 1 98 100 GLY B C 1
ATOM 2470 O O . GLY B 1 100 ? -6.559 6.164 6.184 1 98 100 GLY B O 1
ATOM 2471 N N . CYS B 1 101 ? -5.105 6.809 7.734 1 97.62 101 CYS B N 1
ATOM 2472 C CA . CYS B 1 101 ? -5.406 5.719 8.656 1 97.62 101 CYS B CA 1
ATOM 2473 C C . CYS B 1 101 ? -6.844 5.812 9.156 1 97.62 101 CYS B C 1
ATOM 2475 O O . CYS B 1 101 ? -7.59 4.836 9.109 1 97.62 101 CYS B O 1
ATOM 2477 N N . VAL B 1 102 ? -7.207 6.992 9.562 1 98 102 VAL B N 1
ATOM 2478 C CA . VAL B 1 102 ? -8.477 7.227 10.25 1 98 102 VAL B CA 1
ATOM 2479 C C . VAL B 1 102 ? -9.633 7.027 9.273 1 98 102 VAL B C 1
ATOM 2481 O O . VAL B 1 102 ? -10.609 6.352 9.594 1 98 102 VAL B O 1
ATOM 2484 N N . TYR B 1 103 ? -9.555 7.566 8.078 1 98.31 103 TYR B N 1
ATOM 2485 C CA . TYR B 1 103 ? -10.641 7.461 7.113 1 98.31 103 TYR B CA 1
ATOM 2486 C C . TYR B 1 103 ? -10.789 6.023 6.625 1 98.31 103 TYR B C 1
ATOM 2488 O O . TYR B 1 103 ? -11.906 5.578 6.332 1 98.31 103 TYR B O 1
ATOM 2496 N N . SER B 1 104 ? -9.672 5.312 6.523 1 98.38 104 SER B N 1
ATOM 2497 C CA . SER B 1 104 ? -9.758 3.9 6.156 1 98.38 104 SER B CA 1
ATOM 2498 C C . SER B 1 104 ? -10.414 3.08 7.258 1 98.38 104 SER B C 1
ATOM 2500 O O . SER B 1 104 ? -11.336 2.303 7 1 98.38 104 SER B O 1
ATOM 2502 N N . ALA B 1 105 ? -10 3.277 8.492 1 97.75 105 ALA B N 1
ATOM 2503 C CA . ALA B 1 105 ? -10.57 2.549 9.617 1 97.75 105 ALA B CA 1
ATOM 2504 C C . ALA B 1 105 ? -12.039 2.896 9.812 1 97.75 105 ALA B C 1
ATOM 2506 O O . ALA B 1 105 ? -12.828 2.059 10.25 1 97.75 105 ALA B O 1
ATOM 2507 N N . ALA B 1 106 ? -12.422 4.113 9.484 1 98.06 106 ALA B N 1
ATOM 2508 C CA . ALA B 1 106 ? -13.781 4.602 9.68 1 98.06 106 ALA B CA 1
ATOM 2509 C C . ALA B 1 106 ? -14.766 3.861 8.781 1 98.06 106 ALA B C 1
ATOM 2511 O O . ALA B 1 106 ? -15.977 3.885 9.023 1 98.06 106 ALA B O 1
ATOM 2512 N N . LYS B 1 107 ? -14.289 3.217 7.707 1 97.38 107 LYS B N 1
ATOM 2513 C CA . LYS B 1 107 ? -15.141 2.432 6.816 1 97.38 107 LYS B CA 1
ATOM 2514 C C . LYS B 1 107 ? -15.641 1.168 7.504 1 97.38 107 LYS B C 1
ATOM 2516 O O . LYS B 1 107 ? -16.531 0.49 6.996 1 97.38 107 LYS B O 1
ATOM 2521 N N . ALA B 1 108 ? -15.055 0.814 8.594 1 95.56 108 ALA B N 1
ATOM 2522 C CA . ALA B 1 108 ? -15.477 -0.305 9.438 1 95.56 108 ALA B CA 1
ATOM 2523 C C . ALA B 1 108 ? -15.281 -1.636 8.711 1 95.56 108 ALA B C 1
ATOM 2525 O O . ALA B 1 108 ? -16.078 -2.564 8.891 1 95.56 108 ALA B O 1
ATOM 2526 N N . ASN B 1 109 ? -14.43 -1.625 7.738 1 96.75 109 ASN B N 1
ATOM 2527 C CA . ASN B 1 109 ? -13.945 -2.881 7.18 1 96.75 109 ASN B CA 1
ATOM 2528 C C . ASN B 1 109 ? -13.086 -3.645 8.18 1 96.75 109 ASN B C 1
ATOM 2530 O O . ASN B 1 109 ? -12.023 -3.168 8.586 1 96.75 109 ASN B O 1
ATOM 2534 N N . PRO B 1 110 ? -13.547 -4.828 8.656 1 95.19 110 PRO B N 1
ATOM 2535 C CA . PRO B 1 110 ? -12.797 -5.539 9.703 1 95.19 110 PRO B CA 1
ATOM 2536 C C . PRO B 1 110 ? -11.391 -5.934 9.258 1 95.19 110 PRO B C 1
ATOM 2538 O O . PRO B 1 110 ? -10.531 -6.203 10.094 1 95.19 110 PRO B O 1
ATOM 2541 N N . GLU B 1 111 ? -11.086 -5.93 7.992 1 95.44 111 GLU B N 1
ATOM 2542 C CA . GLU B 1 111 ? -9.789 -6.324 7.465 1 95.44 111 GLU B CA 1
ATOM 2543 C C . GLU B 1 111 ? -8.898 -5.105 7.227 1 95.44 111 GLU B C 1
ATOM 2545 O O . GLU B 1 111 ? -7.793 -5.234 6.691 1 95.44 111 GLU B O 1
ATOM 2550 N N . LEU B 1 112 ? -9.383 -4.008 7.547 1 97.38 112 LEU B N 1
ATOM 2551 C CA . LEU B 1 112 ? -8.648 -2.76 7.359 1 97.38 112 LEU B CA 1
ATOM 2552 C C . LEU B 1 112 ? -8.672 -1.918 8.625 1 97.38 112 LEU B C 1
ATOM 2554 O O . LEU B 1 112 ? -9.273 -0.84 8.656 1 97.38 112 LEU B O 1
ATOM 2558 N N . SER B 1 113 ? -7.992 -2.389 9.656 1 96 113 SER B N 1
ATOM 2559 C CA . SER B 1 113 ? -7.895 -1.742 10.961 1 96 113 SER B CA 1
ATOM 2560 C C . SER B 1 113 ? -6.977 -0.527 10.906 1 96 113 SER B C 1
ATOM 2562 O O . SER B 1 113 ? -6.285 -0.307 9.906 1 96 113 SER B O 1
ATOM 2564 N N . LEU B 1 114 ? -6.926 0.241 11.969 1 95 114 LEU B N 1
ATOM 2565 C CA . LEU B 1 114 ? -6.004 1.361 12.102 1 95 114 LEU B CA 1
ATOM 2566 C C . LEU B 1 114 ? -4.559 0.9 11.945 1 95 114 LEU B C 1
ATOM 2568 O O . LEU B 1 114 ? -3.762 1.562 11.273 1 95 114 LEU B O 1
ATOM 2572 N N . GLU B 1 115 ? -4.309 -0.226 12.5 1 93.88 115 GLU B N 1
ATOM 2573 C CA . GLU B 1 115 ? -2.953 -0.765 12.438 1 93.88 115 GLU B CA 1
ATOM 2574 C C . GLU B 1 115 ? -2.582 -1.163 11.008 1 93.88 115 GLU B C 1
ATOM 2576 O O . GLU B 1 115 ? -1.484 -0.854 10.539 1 93.88 115 GLU B O 1
ATOM 2581 N N . TRP B 1 116 ? -3.455 -1.903 10.352 1 97 116 TRP B N 1
ATOM 2582 C CA . TRP B 1 116 ? -3.215 -2.264 8.961 1 97 116 TRP B CA 1
ATOM 2583 C C . TRP B 1 116 ? -2.961 -1.022 8.109 1 97 116 TRP B C 1
ATOM 2585 O O . TRP B 1 116 ? -2.004 -0.978 7.336 1 97 116 TRP B O 1
ATOM 2595 N N . ALA B 1 117 ? -3.811 -0.001 8.359 1 97.5 117 ALA B N 1
ATOM 2596 C CA . ALA B 1 117 ? -3.777 1.213 7.547 1 97.5 117 ALA B CA 1
ATOM 2597 C C . ALA B 1 117 ? -2.492 2 7.789 1 97.5 117 ALA B C 1
ATOM 2599 O O . ALA B 1 117 ? -2.031 2.73 6.91 1 97.5 117 ALA B O 1
ATOM 2600 N N . ARG B 1 118 ? -1.883 1.873 8.938 1 96.31 118 ARG B N 1
ATOM 2601 C CA . ARG B 1 118 ? -0.691 2.639 9.289 1 96.31 118 ARG B CA 1
ATOM 2602 C C . ARG B 1 118 ? 0.554 2.043 8.641 1 96.31 118 ARG B C 1
ATOM 2604 O O . ARG B 1 118 ? 1.508 2.762 8.336 1 96.31 118 ARG B O 1
ATOM 2611 N N . HIS B 1 119 ? 0.548 0.824 8.375 1 96.94 119 HIS B N 1
ATOM 2612 C CA . HIS B 1 119 ? 1.764 0.095 8.031 1 96.94 119 HIS B CA 1
ATOM 2613 C C . HIS B 1 119 ? 2.328 0.565 6.695 1 96.94 119 HIS B C 1
ATOM 2615 O O . HIS B 1 119 ? 3.543 0.72 6.551 1 96.94 119 HIS B O 1
ATOM 2621 N N . PRO B 1 120 ? 1.475 0.791 5.703 1 98.31 120 PRO B N 1
ATOM 2622 C CA . PRO B 1 120 ? 2.029 1.25 4.426 1 98.31 120 PRO B CA 1
ATOM 2623 C C . PRO B 1 120 ? 2.725 2.605 4.539 1 98.31 120 PRO B C 1
ATOM 2625 O O . PRO B 1 120 ? 3.438 3.016 3.621 1 98.31 120 PRO B O 1
ATOM 2628 N N . ASP B 1 121 ? 2.514 3.295 5.652 1 98.44 121 ASP B N 1
ATOM 2629 C CA . ASP B 1 121 ? 3.086 4.625 5.824 1 98.44 121 ASP B CA 1
ATOM 2630 C C . ASP B 1 121 ? 4.34 4.574 6.695 1 98.44 121 ASP B C 1
ATOM 2632 O O . ASP B 1 121 ? 4.988 5.602 6.922 1 98.44 121 ASP B O 1
ATOM 2636 N N . VAL B 1 122 ? 4.723 3.412 7.227 1 98.06 122 VAL B N 1
ATOM 2637 C CA . VAL B 1 122 ? 5.922 3.26 8.047 1 98.06 122 VAL B CA 1
ATOM 2638 C C . VAL B 1 122 ? 7.152 3.674 7.238 1 98.06 122 VAL B C 1
ATOM 2640 O O . VAL B 1 122 ? 7.359 3.195 6.121 1 98.06 122 VAL B O 1
ATOM 2643 N N . GLY B 1 123 ? 7.938 4.594 7.82 1 98.25 123 GLY B N 1
ATOM 2644 C CA . GLY B 1 123 ? 9.133 5.098 7.16 1 98.25 123 GLY B CA 1
ATOM 2645 C C . GLY B 1 123 ? 8.953 6.492 6.594 1 98.25 123 GLY B C 1
ATOM 2646 O O . GLY B 1 123 ? 9.938 7.172 6.289 1 98.25 123 GLY B O 1
ATOM 2647 N N . LEU B 1 124 ? 7.711 7 6.383 1 98.75 124 LEU B N 1
ATOM 2648 C CA . LEU B 1 124 ? 7.477 8.383 5.977 1 98.75 124 LEU B CA 1
ATOM 2649 C C . LEU B 1 124 ? 8.023 9.352 7.016 1 98.75 124 LEU B C 1
ATOM 2651 O O . LEU B 1 124 ? 8.102 9.023 8.203 1 98.75 124 LEU B O 1
ATOM 2655 N N . PRO B 1 125 ? 8.398 10.57 6.52 1 98.75 125 PRO B N 1
ATOM 2656 C CA . PRO B 1 125 ? 8.719 11.578 7.527 1 98.75 125 PRO B CA 1
ATOM 2657 C C . PRO B 1 125 ? 7.586 11.805 8.523 1 98.75 125 PRO B C 1
ATOM 2659 O O . PRO B 1 125 ? 6.43 11.961 8.125 1 98.75 125 PRO B O 1
ATOM 2662 N N . ARG B 1 126 ? 7.895 11.727 9.75 1 98.5 126 ARG B N 1
ATOM 2663 C CA . ARG B 1 126 ? 6.898 11.93 10.797 1 98.5 126 ARG B CA 1
ATOM 2664 C C . ARG B 1 126 ? 6.82 13.406 11.195 1 98.5 126 ARG B C 1
ATOM 2666 O O . ARG B 1 126 ? 7.848 14.062 11.367 1 98.5 126 ARG B O 1
ATOM 2673 N N . PRO B 1 127 ? 5.656 13.977 11.336 1 98.44 127 PRO B N 1
ATOM 2674 C CA . PRO B 1 127 ? 5.508 15.398 11.641 1 98.44 127 PRO B CA 1
ATOM 2675 C C . PRO B 1 127 ? 6.156 15.789 12.969 1 98.44 127 PRO B C 1
ATOM 2677 O O . PRO B 1 127 ? 6.133 15.008 13.922 1 98.44 127 PRO B O 1
ATOM 2680 N N . ASP B 1 128 ? 6.773 16.984 12.992 1 98.38 128 ASP B N 1
ATOM 2681 C CA . ASP B 1 128 ? 7.176 17.609 14.25 1 98.38 128 ASP B CA 1
ATOM 2682 C C . ASP B 1 128 ? 5.965 18.094 15.039 1 98.38 128 ASP B C 1
ATOM 2684 O O . ASP B 1 128 ? 6.008 18.188 16.266 1 98.38 128 ASP B O 1
ATOM 2688 N N . LEU B 1 129 ? 4.945 18.422 14.32 1 98.62 129 LEU B N 1
ATOM 2689 C CA . LEU B 1 129 ? 3.732 19 14.891 1 98.62 129 LEU B CA 1
ATOM 2690 C C . LEU B 1 129 ? 2.523 18.703 14.016 1 98.62 129 LEU B C 1
ATOM 2692 O O . LEU B 1 129 ? 2.564 18.906 12.797 1 98.62 129 LEU B O 1
ATOM 2696 N N . CYS B 1 130 ? 1.553 18.125 14.617 1 98.75 130 CYS B N 1
ATOM 2697 C CA . CYS B 1 130 ? 0.257 17.953 13.969 1 98.75 130 CYS B CA 1
ATOM 2698 C C . CYS B 1 130 ? -0.786 18.875 14.586 1 98.75 130 CYS B C 1
ATOM 2700 O O . CYS B 1 130 ? -1.133 18.734 15.766 1 98.75 130 CYS B O 1
ATOM 2702 N N . LEU B 1 131 ? -1.214 19.812 13.82 1 98.81 131 LEU B N 1
ATOM 2703 C CA . LEU B 1 131 ? -2.262 20.734 14.234 1 98.81 131 LEU B CA 1
ATOM 2704 C C . LEU B 1 131 ? -3.641 20.203 13.875 1 98.81 131 LEU B C 1
ATOM 2706 O O . LEU B 1 131 ? -4.004 20.156 12.695 1 98.81 131 LEU B O 1
ATOM 2710 N N . PHE B 1 132 ? -4.391 19.75 14.867 1 98.62 132 PHE B N 1
ATOM 2711 C CA . PHE B 1 132 ? -5.711 19.172 14.664 1 98.62 132 PHE B CA 1
ATOM 2712 C C . PHE B 1 132 ? -6.801 20.219 14.859 1 98.62 132 PHE B C 1
ATOM 2714 O O . PHE B 1 132 ? -7.004 20.703 15.977 1 98.62 132 PHE B O 1
ATOM 2721 N N . LEU B 1 133 ? -7.449 20.578 13.812 1 98.06 133 LEU B N 1
ATOM 2722 C CA . LEU B 1 133 ? -8.578 21.5 13.906 1 98.06 133 LEU B CA 1
ATOM 2723 C C . LEU B 1 133 ? -9.844 20.766 14.336 1 98.06 133 LEU B C 1
ATOM 2725 O O . LEU B 1 133 ? -10.461 20.062 13.531 1 98.06 133 LEU B O 1
ATOM 2729 N N . ASP B 1 134 ? -10.203 21.078 15.555 1 96 134 ASP B N 1
ATOM 2730 C CA . ASP B 1 134 ? -11.297 20.344 16.188 1 96 134 ASP B CA 1
ATOM 2731 C C . ASP B 1 134 ? -12.617 21.094 16.062 1 96 134 ASP B C 1
ATOM 2733 O O . ASP B 1 134 ? -12.781 22.172 16.641 1 96 134 ASP B O 1
ATOM 2737 N N . ILE B 1 135 ? -13.484 20.578 15.281 1 94.06 135 ILE B N 1
ATOM 2738 C CA . ILE B 1 135 ? -14.844 21.094 15.125 1 94.06 135 ILE B CA 1
ATOM 2739 C C . ILE B 1 135 ? -15.828 19.922 15.047 1 94.06 135 ILE B C 1
ATOM 2741 O O . ILE B 1 135 ? -15.445 18.812 14.672 1 94.06 135 ILE B O 1
ATOM 2745 N N . SER B 1 136 ? -17.062 20.203 15.484 1 91.5 136 SER B N 1
ATOM 2746 C CA . SER B 1 136 ? -18.062 19.141 15.352 1 91.5 136 SER B CA 1
ATOM 2747 C C . SER B 1 136 ? -18.422 18.906 13.891 1 91.5 136 SER B C 1
ATOM 2749 O O . SER B 1 136 ? -18.297 19.797 13.062 1 91.5 136 SER B O 1
ATOM 2751 N N . ALA B 1 137 ? -18.891 17.656 13.641 1 90.62 137 ALA B N 1
ATOM 2752 C CA . ALA B 1 137 ? -19.344 17.344 12.289 1 90.62 137 ALA B CA 1
ATOM 2753 C C . ALA B 1 137 ? -20.469 18.266 11.859 1 90.62 137 ALA B C 1
ATOM 2755 O O . ALA B 1 137 ? -20.547 18.688 10.703 1 90.62 137 ALA B O 1
ATOM 2756 N N . GLU B 1 138 ? -21.297 18.625 12.836 1 91.81 138 GLU B N 1
ATOM 2757 C CA . GLU B 1 138 ? -22.422 19.5 12.57 1 91.81 138 GLU B CA 1
ATOM 2758 C C . GLU B 1 138 ? -21.969 20.906 12.164 1 91.81 138 GLU B C 1
ATOM 2760 O O . GLU B 1 138 ? -22.469 21.469 11.195 1 91.81 138 GLU B O 1
ATOM 2765 N N . GLU B 1 139 ? -21.094 21.422 12.875 1 91.62 139 GLU B N 1
ATOM 2766 C CA . GLU B 1 139 ? -20.562 22.75 12.562 1 91.62 139 GLU B CA 1
ATOM 2767 C C . GLU B 1 139 ? -19.828 22.75 11.234 1 91.62 139 GLU B C 1
ATOM 2769 O O . GLU B 1 139 ? -19.938 23.688 10.445 1 91.62 139 GLU B O 1
ATOM 2774 N N . ALA B 1 140 ? -19.047 21.672 10.953 1 91.25 140 ALA B N 1
ATOM 2775 C CA . ALA B 1 140 ? -18.312 21.547 9.703 1 91.25 140 ALA B CA 1
ATOM 2776 C C . ALA B 1 140 ? -19.266 21.484 8.508 1 91.25 140 ALA B C 1
ATOM 2778 O O . ALA B 1 140 ? -19 22.078 7.465 1 91.25 140 ALA B O 1
ATOM 2779 N N . ALA B 1 141 ? -20.391 20.844 8.703 1 91.38 141 ALA B N 1
ATOM 2780 C CA . ALA B 1 141 ? -21.344 20.625 7.633 1 91.38 141 ALA B CA 1
ATOM 2781 C C . ALA B 1 141 ? -22.047 21.922 7.242 1 91.38 141 ALA B C 1
ATOM 2783 O O . ALA B 1 141 ? -22.609 22.031 6.148 1 91.38 141 ALA B O 1
ATOM 2784 N N . LYS B 1 142 ? -22.031 22.875 8.141 1 91.31 142 LYS B N 1
ATOM 2785 C CA . LYS B 1 142 ? -22.656 24.172 7.875 1 91.31 142 LYS B CA 1
ATOM 2786 C C . LYS B 1 142 ? -21.828 24.984 6.891 1 91.31 142 LYS B C 1
ATOM 2788 O O . LYS B 1 142 ? -22.328 25.953 6.305 1 91.31 142 LYS B O 1
ATOM 2793 N N . ARG B 1 143 ? -20.766 24.531 6.699 1 86.75 143 ARG B N 1
ATOM 2794 C CA . ARG B 1 143 ? -19.875 25.266 5.809 1 86.75 143 ARG B CA 1
ATOM 2795 C C . ARG B 1 143 ? -20.141 24.922 4.352 1 86.75 143 ARG B C 1
ATOM 2797 O O . ARG B 1 143 ? -20.75 23.891 4.059 1 86.75 143 ARG B O 1
ATOM 2804 N N . GLY B 1 144 ? -19.812 25.812 3.447 1 83 144 GLY B N 1
ATOM 2805 C CA . GLY B 1 144 ? -20.172 25.688 2.043 1 83 144 GLY B CA 1
ATOM 2806 C C . GLY B 1 144 ? -19.578 24.453 1.392 1 83 144 GLY B C 1
ATOM 2807 O O . GLY B 1 144 ? -18.453 24.047 1.724 1 83 144 GLY B O 1
ATOM 2808 N N . GLY B 1 145 ? -20.375 23.766 0.558 1 85.06 145 GLY B N 1
ATOM 2809 C CA . GLY B 1 145 ? -19.906 22.703 -0.322 1 85.06 145 GLY B CA 1
ATOM 2810 C C . GLY B 1 145 ? -19.922 21.328 0.33 1 85.06 145 GLY B C 1
ATOM 2811 O O . GLY B 1 145 ? -19.359 20.375 -0.21 1 85.06 145 GLY B O 1
ATOM 2812 N N . TYR B 1 146 ? -20.484 21.266 1.477 1 89.06 146 TYR B N 1
ATOM 2813 C CA . TYR B 1 146 ? -20.531 19.984 2.189 1 89.06 146 TYR B CA 1
ATOM 2814 C C . TYR B 1 146 ? -21.406 18.984 1.448 1 89.06 146 TYR B C 1
ATOM 2816 O O . TYR B 1 146 ? -22.484 19.344 0.95 1 89.06 146 TYR B O 1
ATOM 2824 N N . GLY B 1 147 ? -20.891 17.75 1.369 1 90.44 147 GLY B N 1
ATOM 2825 C CA . GLY B 1 147 ? -21.688 16.688 0.792 1 90.44 147 GLY B CA 1
ATOM 2826 C C . GLY B 1 147 ? -21.328 16.375 -0.649 1 90.44 147 GLY B C 1
ATOM 2827 O O . GLY B 1 147 ? -21.828 15.414 -1.232 1 90.44 147 GLY B O 1
ATOM 2828 N N . THR B 1 148 ? -20.391 17.078 -1.162 1 91.69 148 THR B N 1
ATOM 2829 C CA . THR B 1 148 ? -20 16.906 -2.561 1 91.69 148 THR B CA 1
ATOM 2830 C C . THR B 1 148 ? -19.047 15.734 -2.713 1 91.69 148 THR B C 1
ATOM 2832 O O . THR B 1 148 ? -19 15.086 -3.764 1 91.69 148 THR B O 1
ATOM 2835 N N . GLU B 1 149 ? -18.219 15.414 -1.646 1 92.94 149 GLU B N 1
ATOM 2836 C CA . GLU B 1 149 ? -17.266 14.312 -1.726 1 92.94 149 GLU B CA 1
ATOM 2837 C C . GLU B 1 149 ? -17.734 13.109 -0.919 1 92.94 149 GLU B C 1
ATOM 2839 O O . GLU B 1 149 ? -18.562 13.242 -0.018 1 92.94 149 GLU B O 1
ATOM 2844 N N . LYS B 1 150 ? -17.125 12 -1.281 1 93.69 150 LYS B N 1
ATOM 2845 C CA . LYS B 1 150 ? -17.516 10.656 -0.847 1 93.69 150 LYS B CA 1
ATOM 2846 C C . LYS B 1 150 ? -17.609 10.578 0.673 1 93.69 150 LYS B C 1
ATOM 2848 O O . LYS B 1 150 ? -18.516 9.93 1.21 1 93.69 150 LYS B O 1
ATOM 2853 N N . TYR B 1 151 ? -16.781 11.258 1.41 1 95.19 151 TYR B N 1
ATOM 2854 C CA . TYR B 1 151 ? -16.656 11.055 2.85 1 95.19 151 TYR B CA 1
ATOM 2855 C C . TYR B 1 151 ? -17.438 12.117 3.619 1 95.19 151 TYR B C 1
ATOM 2857 O O . TYR B 1 151 ? -17.516 12.07 4.848 1 95.19 151 TYR B O 1
ATOM 2865 N N . GLU B 1 152 ? -18.031 13.094 2.93 1 94.56 152 GLU B N 1
ATOM 2866 C CA . GLU B 1 152 ? -18.703 14.211 3.582 1 94.56 152 GLU B CA 1
ATOM 2867 C C . GLU B 1 152 ? -20.141 13.844 3.982 1 94.56 152 GLU B C 1
ATOM 2869 O O . GLU B 1 152 ? -21.094 14.453 3.51 1 94.56 152 GLU B O 1
ATOM 2874 N N . LYS B 1 153 ? -20.25 12.906 4.82 1 93.88 153 LYS B N 1
ATOM 2875 C CA . LYS B 1 153 ? -21.469 12.414 5.469 1 93.88 153 LYS B CA 1
ATOM 2876 C C . LYS B 1 153 ? -21.328 12.445 6.988 1 93.88 153 LYS B C 1
ATOM 2878 O O . LYS B 1 153 ? -20.266 12.133 7.527 1 93.88 153 LYS B O 1
ATOM 2883 N N . LYS B 1 154 ? -22.375 12.805 7.594 1 92.69 154 LYS B N 1
ATOM 2884 C CA . LYS B 1 154 ? -22.328 13.023 9.031 1 92.69 154 LYS B CA 1
ATOM 2885 C C . LYS B 1 154 ? -21.828 11.781 9.766 1 92.69 154 LYS B C 1
ATOM 2887 O O . LYS B 1 154 ? -20.922 11.867 10.602 1 92.69 154 LYS B O 1
ATOM 2892 N N . GLU B 1 155 ? -22.422 10.617 9.5 1 94.38 155 GLU B N 1
ATOM 2893 C CA . GLU B 1 155 ? -22.031 9.383 10.172 1 94.38 155 GLU B CA 1
ATOM 2894 C C . GLU B 1 155 ? -20.547 9.094 9.992 1 94.38 155 GLU B C 1
ATOM 2896 O O . GLU B 1 155 ? -19.859 8.719 10.945 1 94.38 155 GLU B O 1
ATOM 2901 N N . MET B 1 156 ? -20.062 9.297 8.766 1 96.38 156 MET B N 1
ATOM 2902 C CA . MET B 1 156 ? -18.656 9.125 8.469 1 96.38 156 MET B CA 1
ATOM 2903 C C . MET B 1 156 ? -17.797 10.102 9.266 1 96.38 156 MET B C 1
ATOM 2905 O O . MET B 1 156 ? -16.828 9.703 9.914 1 96.38 156 MET B O 1
ATOM 2909 N N . GLN B 1 157 ? -18.172 11.336 9.289 1 96.44 157 GLN B N 1
ATOM 2910 C CA . GLN B 1 157 ? -17.391 12.375 9.961 1 96.44 157 GLN B CA 1
ATOM 2911 C C . GLN B 1 157 ? -17.406 12.18 11.477 1 96.44 157 GLN B C 1
ATOM 2913 O O . GLN B 1 157 ? -16.422 12.461 12.156 1 96.44 157 GLN B O 1
ATOM 2918 N N . ASP B 1 158 ? -18.5 11.672 12 1 96.25 158 ASP B N 1
ATOM 2919 C CA . ASP B 1 158 ? -18.562 11.344 13.422 1 96.25 158 ASP B CA 1
ATOM 2920 C C . ASP B 1 158 ? -17.578 10.227 13.773 1 96.25 158 ASP B C 1
ATOM 2922 O O . ASP B 1 158 ? -16.859 10.305 14.773 1 96.25 158 ASP B O 1
ATOM 2926 N N . ARG B 1 159 ? -17.562 9.211 12.984 1 96.62 159 ARG B N 1
ATOM 2927 C CA . ARG B 1 159 ? -16.625 8.109 13.188 1 96.62 159 ARG B CA 1
ATOM 2928 C C . ARG B 1 159 ? -15.18 8.586 13.062 1 96.62 159 ARG B C 1
ATOM 2930 O O . ARG B 1 159 ? -14.328 8.195 13.859 1 96.62 159 ARG B O 1
ATOM 2937 N N . VAL B 1 160 ? -14.953 9.383 12.062 1 97.69 160 VAL B N 1
ATOM 2938 C CA . VAL B 1 160 ? -13.633 9.961 11.844 1 97.69 160 VAL B CA 1
ATOM 2939 C C . VAL B 1 160 ? -13.188 10.711 13.102 1 97.69 160 VAL B C 1
ATOM 2941 O O . VAL B 1 160 ? -12.062 10.531 13.57 1 97.69 160 VAL B O 1
ATOM 2944 N N . ARG B 1 161 ? -14.07 11.516 13.641 1 96.75 161 ARG B N 1
ATOM 2945 C CA . ARG B 1 161 ? -13.75 12.273 14.844 1 96.75 161 ARG B CA 1
ATOM 2946 C C . ARG B 1 161 ? -13.398 11.344 16 1 96.75 161 ARG B C 1
ATOM 2948 O O . ARG B 1 161 ? -12.422 11.562 16.719 1 96.75 161 ARG B O 1
ATOM 2955 N N . GLU B 1 162 ? -14.148 10.305 16.172 1 96.81 162 GLU B N 1
ATOM 2956 C CA . GLU B 1 162 ? -13.906 9.328 17.234 1 96.81 162 GLU B CA 1
ATOM 2957 C C . GLU B 1 162 ? -12.539 8.672 17.078 1 96.81 162 GLU B C 1
ATOM 2959 O O . GLU B 1 162 ? -11.812 8.477 18.062 1 96.81 162 GLU B O 1
ATOM 2964 N N . LEU B 1 163 ? -12.195 8.359 15.914 1 96.94 163 LEU B N 1
ATOM 2965 C CA . LEU B 1 163 ? -10.938 7.68 15.641 1 96.94 163 LEU B CA 1
ATOM 2966 C C . LEU B 1 163 ? -9.758 8.625 15.836 1 96.94 163 LEU B C 1
ATOM 2968 O O . LEU B 1 163 ? -8.695 8.211 16.312 1 96.94 163 LEU B O 1
ATOM 2972 N N . PHE B 1 164 ? -9.914 9.906 15.438 1 97.44 164 PHE B N 1
ATOM 2973 C CA . PHE B 1 164 ? -8.875 10.875 15.75 1 97.44 164 PHE B CA 1
ATOM 2974 C C . PHE B 1 164 ? -8.68 10.992 17.25 1 97.44 164 PHE B C 1
ATOM 2976 O O . PHE B 1 164 ? -7.543 11.078 17.734 1 97.44 164 PHE B O 1
ATOM 2983 N N . ASP B 1 165 ? -9.766 10.984 17.969 1 96.81 165 ASP B N 1
ATOM 2984 C CA . ASP B 1 165 ? -9.664 11.023 19.422 1 96.81 165 ASP B CA 1
ATOM 2985 C C . ASP B 1 165 ? -8.859 9.828 19.953 1 96.81 165 ASP B C 1
ATOM 2987 O O . ASP B 1 165 ? -8.039 9.977 20.859 1 96.81 165 ASP B O 1
ATOM 2991 N N . GLN B 1 166 ? -9.109 8.711 19.391 1 95 166 GLN B N 1
ATOM 2992 C CA . GLN B 1 166 ? -8.359 7.512 19.781 1 95 166 GLN B CA 1
ATOM 2993 C C . GLN B 1 166 ? -6.875 7.672 19.469 1 95 166 GLN B C 1
ATOM 2995 O O . GLN B 1 166 ? -6.027 7.316 20.281 1 95 166 GLN B O 1
ATOM 3000 N N . LEU B 1 167 ? -6.57 8.195 18.312 1 94.5 167 LEU B N 1
ATOM 3001 C CA . LEU B 1 167 ? -5.18 8.398 17.906 1 94.5 167 LEU B CA 1
ATOM 3002 C C . LEU B 1 167 ? -4.488 9.383 18.859 1 94.5 167 LEU B C 1
ATOM 3004 O O . LEU B 1 167 ? -3.352 9.156 19.266 1 94.5 167 LEU B O 1
ATOM 3008 N N . ILE B 1 168 ? -5.164 10.453 19.141 1 95.38 168 ILE B N 1
ATOM 3009 C CA . ILE B 1 168 ? -4.617 11.516 19.984 1 95.38 168 ILE B CA 1
ATOM 3010 C C . ILE B 1 168 ? -4.359 10.984 21.391 1 95.38 168 ILE B C 1
ATOM 3012 O O . ILE B 1 168 ? -3.408 11.398 22.047 1 95.38 168 ILE B O 1
ATOM 3016 N N . ARG B 1 169 ? -5.137 10 21.859 1 94.38 169 ARG B N 1
ATOM 3017 C CA . ARG B 1 169 ? -4.98 9.422 23.188 1 94.38 169 ARG B CA 1
ATOM 3018 C C . ARG B 1 169 ? -3.945 8.305 23.172 1 94.38 169 ARG B C 1
ATOM 3020 O O . ARG B 1 169 ? -3.523 7.828 24.234 1 94.38 169 ARG B O 1
ATOM 3027 N N . GLY B 1 170 ? -3.518 7.93 21.969 1 89.69 170 GLY B N 1
ATOM 3028 C CA . GLY B 1 170 ? -2.619 6.793 21.844 1 89.69 170 GLY B CA 1
ATOM 3029 C C . GLY B 1 170 ? -1.179 7.199 21.578 1 89.69 170 GLY B C 1
ATOM 3030 O O . GLY B 1 170 ? -0.729 8.242 22.062 1 89.69 170 GLY B O 1
ATOM 3031 N N . LYS B 1 171 ? -0.382 6.25 20.859 1 83.69 171 LYS B N 1
ATOM 3032 C CA . LYS B 1 171 ? 1.062 6.352 20.672 1 83.69 171 LYS B CA 1
ATOM 3033 C C . LYS B 1 171 ? 1.422 7.559 19.812 1 83.69 171 LYS B C 1
ATOM 3035 O O . LYS B 1 171 ? 2.52 8.109 19.922 1 83.69 171 LYS B O 1
ATOM 3040 N N . ASP B 1 172 ? 0.444 8.062 19.031 1 89.69 172 ASP B N 1
ATOM 3041 C CA . ASP B 1 172 ? 0.732 9.188 18.156 1 89.69 172 ASP B CA 1
ATOM 3042 C C . ASP B 1 172 ? 0.341 10.516 18.797 1 89.69 172 ASP B C 1
ATOM 3044 O O . ASP B 1 172 ? 0.527 11.578 18.219 1 89.69 172 ASP B O 1
ATOM 3048 N N . GLY B 1 173 ? -0.195 10.492 19.938 1 94.12 173 GLY B N 1
ATOM 3049 C CA . GLY B 1 173 ? -0.778 11.656 20.594 1 94.12 173 GLY B CA 1
ATOM 3050 C C . GLY B 1 173 ? 0.216 12.781 20.797 1 94.12 173 GLY B C 1
ATOM 3051 O O . GLY B 1 173 ? -0.157 13.961 20.781 1 94.12 173 GLY B O 1
ATOM 3052 N N . GLU B 1 174 ? 1.468 12.398 20.953 1 95.19 174 GLU B N 1
ATOM 3053 C CA . GLU B 1 174 ? 2.498 13.391 21.25 1 95.19 174 GLU B CA 1
ATOM 3054 C C . GLU B 1 174 ? 2.693 14.344 20.078 1 95.19 174 GLU B C 1
ATOM 3056 O O . GLU B 1 174 ? 3.26 15.422 20.234 1 95.19 174 GLU B O 1
ATOM 3061 N N . ASP B 1 175 ? 2.25 13.938 18.906 1 97.25 175 ASP B N 1
ATOM 3062 C CA . ASP B 1 175 ? 2.418 14.75 17.719 1 97.25 175 ASP B CA 1
ATOM 3063 C C . ASP B 1 175 ? 1.372 15.867 17.656 1 97.25 175 ASP B C 1
ATOM 3065 O O . ASP B 1 175 ? 1.538 16.844 16.922 1 97.25 175 ASP B O 1
ATOM 30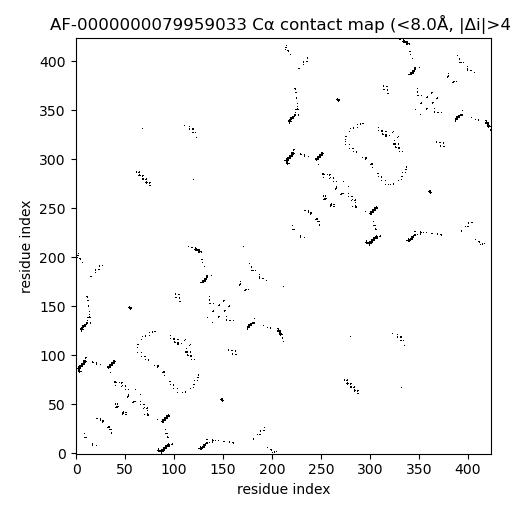69 N N . PHE B 1 176 ? 0.269 15.742 18.422 1 98.31 176 PHE B N 1
ATOM 3070 C CA . PHE B 1 176 ? -0.938 16.516 18.141 1 98.31 176 PHE B CA 1
ATOM 3071 C C . PHE B 1 176 ? -1.065 17.688 19.109 1 98.31 176 PHE B C 1
ATOM 3073 O O . PHE B 1 176 ? -0.765 17.562 20.297 1 98.31 176 PHE B O 1
ATOM 3080 N N . VAL B 1 177 ? -1.443 18.766 18.578 1 98.25 177 VAL B N 1
ATOM 3081 C CA . VAL B 1 177 ? -2.035 19.859 19.328 1 98.25 177 VAL B CA 1
ATOM 3082 C C . VAL B 1 177 ? -3.449 20.141 18.812 1 98.25 177 VAL B C 1
ATOM 3084 O O . VAL B 1 177 ? -3.648 20.391 17.625 1 98.25 177 VAL B O 1
ATOM 3087 N N . ARG B 1 178 ? -4.402 20.031 19.688 1 97.44 178 ARG B N 1
ATOM 3088 C CA . ARG B 1 178 ? -5.797 20.281 19.344 1 97.44 178 ARG B CA 1
ATOM 3089 C C . ARG B 1 178 ? -6.125 21.766 19.422 1 97.44 178 ARG B C 1
ATOM 3091 O O . ARG B 1 178 ? -5.785 22.422 20.406 1 97.44 178 ARG B O 1
ATOM 3098 N N . VAL B 1 179 ? -6.641 22.312 18.406 1 97.94 179 VAL B N 1
ATOM 3099 C CA . VAL B 1 179 ? -7.066 23.719 18.359 1 97.94 179 VAL B CA 1
ATOM 3100 C C . VAL B 1 179 ? -8.562 23.797 18.062 1 97.94 179 VAL B C 1
ATOM 3102 O O . VAL B 1 179 ? -9.062 23.094 17.188 1 97.94 179 VAL B O 1
ATOM 3105 N N . ASP B 1 180 ? -9.312 24.641 18.766 1 96.62 180 ASP B N 1
ATOM 3106 C CA . ASP B 1 180 ? -10.742 24.812 18.562 1 96.62 180 ASP B CA 1
ATOM 3107 C C . ASP B 1 180 ? -11.031 25.516 17.25 1 96.62 180 ASP B C 1
ATOM 3109 O O . ASP B 1 180 ? -10.883 26.734 17.125 1 96.62 180 ASP B O 1
ATOM 3113 N N . GLY B 1 181 ? -11.484 24.719 16.312 1 94.81 181 GLY B N 1
ATOM 3114 C CA . GLY B 1 181 ? -11.781 25.25 15 1 94.81 181 GLY B CA 1
ATOM 3115 C C . GLY B 1 181 ? -13.109 25.984 14.93 1 94.81 181 GLY B C 1
ATOM 3116 O O . GLY B 1 181 ? -13.516 26.453 13.867 1 94.81 181 GLY B O 1
ATOM 3117 N N . GLY B 1 182 ? -13.789 26 16.031 1 92.19 182 GLY B N 1
ATOM 3118 C CA . GLY B 1 182 ? -15.078 26.672 16.078 1 92.19 182 GLY B CA 1
ATOM 3119 C C . GLY B 1 182 ? -14.969 28.156 16.328 1 92.19 182 GLY B C 1
ATOM 3120 O O . GLY B 1 182 ? -15.961 28.891 16.219 1 92.19 182 GLY B O 1
ATOM 3121 N N . LYS B 1 183 ? -13.82 28.672 16.703 1 94.75 183 LYS B N 1
ATOM 3122 C CA . LYS B 1 183 ? -13.586 30.094 16.922 1 94.75 183 LYS B CA 1
ATOM 3123 C C . LYS B 1 183 ? -13.461 30.844 15.602 1 94.75 183 LYS B C 1
ATOM 3125 O O . LYS B 1 183 ? -13.609 30.25 14.531 1 94.75 183 LYS B O 1
ATOM 3130 N N . SER B 1 184 ? -13.258 32.188 15.695 1 95.5 184 SER B N 1
ATOM 3131 C CA . SER B 1 184 ? -13.109 32.969 14.477 1 95.5 184 SER B CA 1
ATOM 3132 C C . SER B 1 184 ? -11.844 32.562 13.711 1 95.5 184 SER B C 1
ATOM 3134 O O . SER B 1 184 ? -10.898 32.031 14.305 1 95.5 184 SER B O 1
ATOM 3136 N N . LEU B 1 185 ? -11.844 32.812 12.406 1 95.62 185 LEU B N 1
ATOM 3137 C CA . LEU B 1 185 ? -10.703 32.469 11.547 1 95.62 185 LEU B CA 1
ATOM 3138 C C . LEU B 1 185 ? -9.414 33.062 12.117 1 95.62 185 LEU B C 1
ATOM 3140 O O . LEU B 1 185 ? -8.383 32.406 12.156 1 95.62 185 LEU B O 1
ATOM 3144 N N . ASP B 1 186 ? -9.5 34.312 12.641 1 98.06 186 ASP B N 1
ATOM 3145 C CA . ASP B 1 186 ? -8.32 35.031 13.156 1 98.06 186 ASP B CA 1
ATOM 3146 C C . ASP B 1 186 ? -7.863 34.406 14.477 1 98.06 186 ASP B C 1
ATOM 3148 O O . ASP B 1 186 ? -6.66 34.281 14.719 1 98.06 186 ASP B O 1
ATOM 3152 N N . GLU B 1 187 ? -8.789 34.062 15.32 1 98.12 187 GLU B N 1
ATOM 3153 C CA . GLU B 1 187 ? -8.453 33.469 16.609 1 98.12 187 GLU B CA 1
ATOM 3154 C C . GLU B 1 187 ? -7.801 32.094 16.406 1 98.12 187 GLU B C 1
ATOM 3156 O O . GLU B 1 187 ? -6.816 31.781 17.078 1 98.12 187 GLU B O 1
ATOM 3161 N N . VAL B 1 188 ? -8.375 31.312 15.523 1 98.12 188 VAL B N 1
ATOM 3162 C CA . VAL B 1 188 ? -7.809 30 15.219 1 98.12 188 VAL B CA 1
ATOM 3163 C C . VAL B 1 188 ? -6.402 30.172 14.648 1 98.12 188 VAL B C 1
ATOM 3165 O O . VAL B 1 188 ? -5.469 29.484 15.078 1 98.12 188 VAL B O 1
ATOM 3168 N N . HIS B 1 189 ? -6.25 31.141 13.727 1 98.62 189 HIS B N 1
ATOM 3169 C CA . HIS B 1 189 ? -4.953 31.375 13.102 1 98.62 189 HIS B CA 1
ATOM 3170 C C . HIS B 1 189 ? -3.895 31.734 14.141 1 98.62 189 HIS B C 1
ATOM 3172 O O . HIS B 1 189 ? -2.787 31.188 14.109 1 98.62 189 HIS B O 1
ATOM 3178 N N . GLN B 1 190 ? -4.277 32.625 15.047 1 98.56 190 GLN B N 1
ATOM 3179 C CA . GLN B 1 190 ? -3.32 33.031 16.062 1 98.56 190 GLN B CA 1
ATOM 3180 C C . GLN B 1 190 ? -2.889 31.875 16.938 1 98.56 190 GLN B C 1
ATOM 3182 O O . GLN B 1 190 ? -1.711 31.734 17.281 1 98.56 190 GLN B O 1
ATOM 3187 N N . ALA B 1 191 ? -3.822 31.047 17.312 1 98.56 191 ALA B N 1
ATOM 3188 C CA . ALA B 1 191 ? -3.512 29.875 18.125 1 98.56 191 ALA B CA 1
ATOM 3189 C C . ALA B 1 191 ? -2.576 28.922 17.375 1 98.56 191 ALA B C 1
ATOM 3191 O O . ALA B 1 191 ? -1.601 28.422 17.938 1 98.56 191 ALA B O 1
ATOM 3192 N N . LEU B 1 192 ? -2.846 28.688 16.094 1 98.75 192 LEU B N 1
ATOM 3193 C CA . LEU B 1 192 ? -2.035 27.812 15.266 1 98.75 192 LEU B CA 1
ATOM 3194 C C . LEU B 1 192 ? -0.624 28.359 15.102 1 98.75 192 LEU B C 1
ATOM 3196 O O . LEU B 1 192 ? 0.356 27.625 15.211 1 98.75 192 LEU B O 1
ATOM 3200 N N . LEU B 1 193 ? -0.569 29.641 14.789 1 98.75 193 LEU B N 1
ATOM 3201 C CA . LEU B 1 193 ? 0.713 30.297 14.57 1 98.75 193 LEU B CA 1
ATOM 3202 C C . LEU B 1 193 ? 1.587 30.219 15.82 1 98.75 193 LEU B C 1
ATOM 3204 O O . LEU B 1 193 ? 2.789 29.953 15.727 1 98.75 193 LEU B O 1
ATOM 3208 N N . GLU B 1 194 ? 0.964 30.438 16.969 1 98.44 194 GLU B N 1
ATOM 3209 C CA . GLU B 1 194 ? 1.696 30.344 18.234 1 98.44 194 GLU B CA 1
ATOM 3210 C C . GLU B 1 194 ? 2.287 28.953 18.422 1 98.44 194 GLU B C 1
ATOM 3212 O O . GLU B 1 194 ? 3.449 28.812 18.812 1 98.44 194 GLU B O 1
ATOM 3217 N N . GLN B 1 195 ? 1.514 27.938 18.156 1 98.44 195 GLN B N 1
ATOM 3218 C CA . GLN B 1 195 ? 1.982 26.562 18.312 1 98.44 195 GLN B CA 1
ATOM 3219 C C . GLN B 1 195 ? 3.115 26.266 17.328 1 98.44 195 GLN B C 1
ATOM 3221 O O . GLN B 1 195 ? 4.09 25.594 17.688 1 98.44 195 GLN B O 1
ATOM 3226 N N . ALA B 1 196 ? 3 26.719 16.094 1 98.56 196 ALA B N 1
ATOM 3227 C CA . ALA B 1 196 ? 4.027 26.484 15.086 1 98.56 196 ALA B CA 1
ATOM 3228 C C . ALA B 1 196 ? 5.34 27.156 15.477 1 98.56 196 ALA B C 1
ATOM 3230 O O . ALA B 1 196 ? 6.41 26.562 15.336 1 98.56 196 ALA B O 1
ATOM 3231 N N . ARG B 1 197 ? 5.258 28.375 15.984 1 97.94 197 ARG B N 1
ATOM 3232 C CA . ARG B 1 197 ? 6.449 29.141 16.328 1 97.94 197 ARG B CA 1
ATOM 3233 C C . ARG B 1 197 ? 7.227 28.469 17.453 1 97.94 197 ARG B C 1
ATOM 3235 O O . ARG B 1 197 ? 8.453 28.547 17.5 1 97.94 197 ARG B O 1
ATOM 3242 N N . LYS B 1 198 ? 6.508 27.734 18.312 1 96.88 198 LYS B N 1
ATOM 3243 C CA . LYS B 1 198 ? 7.129 27.094 19.469 1 96.88 198 LYS B CA 1
ATOM 3244 C C . LYS B 1 198 ? 8.133 26.031 19.031 1 96.88 198 LYS B C 1
ATOM 3246 O O . LYS B 1 198 ? 9.086 25.734 19.75 1 96.88 198 LYS B O 1
ATOM 3251 N N . ILE B 1 199 ? 7.953 25.516 17.844 1 96.5 199 ILE B N 1
ATOM 3252 C CA . ILE B 1 199 ? 8.773 24.359 17.5 1 96.5 199 ILE B CA 1
ATOM 3253 C C . ILE B 1 199 ? 9.859 24.766 16.5 1 96.5 199 ILE B C 1
ATOM 3255 O O . ILE B 1 199 ? 10.75 23.969 16.188 1 96.5 199 ILE B O 1
ATOM 3259 N N . LEU B 1 200 ? 9.867 25.984 16.047 1 95.62 200 LEU B N 1
ATOM 3260 C CA . LEU B 1 200 ? 10.766 26.406 14.977 1 95.62 200 LEU B CA 1
ATOM 3261 C C . LEU B 1 200 ? 12.219 26.344 15.43 1 95.62 200 LEU B C 1
ATOM 3263 O O . LEU B 1 200 ? 13.109 26.062 14.633 1 95.62 200 LEU B O 1
ATOM 3267 N N . ASP B 1 201 ? 12.43 26.531 16.719 1 90.75 201 ASP B N 1
ATOM 3268 C CA . ASP B 1 201 ? 13.812 26.625 17.172 1 90.75 201 ASP B CA 1
ATOM 3269 C C . ASP B 1 201 ? 14.242 25.344 17.875 1 90.75 201 ASP B C 1
ATOM 3271 O O . ASP B 1 201 ? 15.328 25.281 18.453 1 90.75 201 ASP B O 1
ATOM 3275 N N . VAL B 1 202 ? 13.344 24.422 17.938 1 91 202 VAL B N 1
ATOM 3276 C CA . VAL B 1 202 ? 13.672 23.141 18.578 1 91 202 VAL B CA 1
ATOM 3277 C C . VAL B 1 202 ? 14.539 22.312 17.641 1 91 202 VAL B C 1
ATOM 3279 O O . VAL B 1 202 ? 14.18 22.094 16.484 1 91 202 VAL B O 1
ATOM 3282 N N . ASP B 1 203 ? 15.68 21.922 18.094 1 90.19 203 ASP B N 1
ATOM 3283 C CA . ASP B 1 203 ? 16.625 21.188 17.266 1 90.19 203 ASP B CA 1
ATOM 3284 C C . ASP B 1 203 ? 16.594 19.688 17.578 1 90.19 203 ASP B C 1
ATOM 3286 O O . ASP B 1 203 ? 17.297 19.219 18.469 1 90.19 203 ASP B O 1
ATOM 3290 N N . THR B 1 204 ? 15.789 18.953 17 1 94.25 204 THR B N 1
ATOM 3291 C CA . THR B 1 204 ? 15.68 17.5 17.094 1 94.25 204 THR B CA 1
ATOM 3292 C C . THR B 1 204 ? 15.719 16.859 15.719 1 94.25 204 THR B C 1
ATOM 3294 O O . THR B 1 204 ? 15.32 17.469 14.727 1 94.25 204 THR B O 1
ATOM 3297 N N . PRO B 1 205 ? 16.312 15.672 15.648 1 96.62 205 PRO B N 1
ATOM 3298 C CA . PRO B 1 205 ? 16.359 15 14.352 1 96.62 205 PRO B CA 1
ATOM 3299 C C . PRO B 1 205 ? 14.969 14.703 13.789 1 96.62 205 PRO B C 1
ATOM 3301 O O . PRO B 1 205 ? 14.008 14.57 14.555 1 96.62 205 PRO B O 1
ATOM 3304 N N . LEU B 1 206 ? 14.906 14.727 12.469 1 97.88 206 LEU B N 1
ATOM 3305 C CA . LEU B 1 206 ? 13.656 14.297 11.836 1 97.88 206 LEU B CA 1
ATOM 3306 C C . LEU B 1 206 ? 13.312 12.867 12.242 1 97.88 206 LEU B C 1
ATOM 3308 O O . LEU B 1 206 ? 14.18 11.992 12.234 1 97.88 206 LEU B O 1
ATOM 3312 N N . ARG B 1 207 ? 12.086 12.68 12.609 1 97.75 207 ARG B N 1
ATOM 3313 C CA . ARG B 1 207 ? 11.578 11.352 12.938 1 97.75 207 ARG B CA 1
ATOM 3314 C C . ARG B 1 207 ? 10.891 10.711 11.734 1 97.75 207 ARG B C 1
ATOM 3316 O O . ARG B 1 207 ? 10.523 11.406 10.781 1 97.75 207 ARG B O 1
ATOM 3323 N N . PHE B 1 208 ? 10.734 9.375 11.891 1 98.19 208 PHE B N 1
ATOM 3324 C CA . PHE B 1 208 ? 10.039 8.617 10.852 1 98.19 208 PHE B CA 1
ATOM 3325 C C . PHE B 1 208 ? 8.953 7.742 11.453 1 98.19 208 PHE B C 1
ATOM 3327 O O . PHE B 1 208 ? 9.062 7.309 12.602 1 98.19 208 PHE B O 1
ATOM 3334 N N . VAL B 1 209 ? 7.895 7.562 10.648 1 97.62 209 VAL B N 1
ATOM 3335 C CA . VAL B 1 209 ? 6.777 6.746 11.117 1 97.62 209 VAL B CA 1
ATOM 3336 C C . VAL B 1 209 ? 7.273 5.344 11.461 1 97.62 209 VAL B C 1
ATOM 3338 O O . VAL B 1 209 ? 7.977 4.715 10.664 1 97.62 209 VAL B O 1
ATOM 3341 N N . GLU B 1 210 ? 6.918 4.836 12.609 1 94.38 210 GLU B N 1
ATOM 3342 C CA . GLU B 1 210 ? 7.312 3.51 13.078 1 94.38 210 GLU B CA 1
ATOM 3343 C C . GLU B 1 210 ? 6.113 2.572 13.164 1 94.38 210 GLU B C 1
ATOM 3345 O O . GLU B 1 210 ? 4.973 3.023 13.273 1 94.38 210 GLU B O 1
ATOM 3350 N N . PRO B 1 211 ? 6.457 1.295 13.047 1 88.19 211 PRO B N 1
ATOM 3351 C CA . PRO B 1 211 ? 5.363 0.349 13.266 1 88.19 211 PRO B CA 1
ATOM 3352 C C . PRO B 1 211 ? 4.773 0.442 14.672 1 88.19 211 PRO B C 1
ATOM 3354 O O . PRO B 1 211 ? 5.484 0.8 15.617 1 88.19 211 PRO B O 1
ATOM 3357 N N . TRP B 1 212 ? 3.414 0.248 14.797 1 85.94 212 TRP B N 1
ATOM 3358 C CA . TRP B 1 212 ? 2.803 0.182 16.125 1 85.94 212 TRP B CA 1
ATOM 3359 C C . TRP B 1 212 ? 3.135 -1.138 16.812 1 85.94 212 TRP B C 1
ATOM 3361 O O . TRP B 1 212 ? 3.307 -2.164 16.141 1 85.94 212 TRP B O 1
#

Radius of gyration: 24.08 Å; Cα contacts (8 Å, |Δi|>4): 749; chains: 2; bounding box: 45×71×49 Å

Secondary structure (DSSP, 8-state):
-PPP-EEEEEESTTSSHHHHHHHHHHHHHHTT--EEEEESS-TTSHHHHHHHHHHTTSS---HHHHHHHHHHHHHHHHHHHHHHHHTT-EEEEES-HHHHHHHHHTT--TTS-HHHHHGGGTTSEEPSEEEEEE--HHHHHTSTTTTSSTT--HHHHHHHHHHHHHHHHTTTGGGEEEEETTS-HHHHHHHHHHHHHHHHT---PPEE----/-PPP-EEEEEESTTSSHHHHHHHHHHHHHHTT--EEEEESS-TTSHHHHHHHHHHTTSS---HHHHHHHHHHHHHHHHHHHHHHHHTTPEEEEES-HHHHHHHHHTT--TTS-HHHHHGGGTTSEEPSEEEEEE--HHHHHTSTTTTSSTT--HHHHHHHHHHHHHHHHTTTGGGEEEEETTS-HHHHHHHHHHHHHHHHT---PPEE----

InterPro domains:
  IPR018094 Thymidylate kinase [MF_00165] (5-200)
  IPR018094 Thymidylate kinase [TIGR00041] (1-191)
  IPR018095 Thymidylate kinase, conserved site [PS01331] (92-104)
  IPR027417 P-loop containing nucleoside triphosphate hydrolase [G3DSA:3.40.50.300] (1-205)
  IPR027417 P-loop containing nucleoside triphosphate hydrolase [SSF52540] (1-203)
  IPR039430 Thymidylate kinase-like domain [PF02223] (9-191)

Sequence (424 aa):
MARGKLIVFEGLDRAGKSTQCARLASALRDDGVKVRHLRFPDRTTPIGRMINEYLSGQTESEDHVIHLLFSANRWEAAASIREDIAAGVTVVVDRYYYSGCVYSAAKANPELSLEWARHPDVGLPRPDLCLFLDISAEEAAKRGGYGTEKYEKKEMQDRVRELFDQLIRGKDGEDFVRVDGGKSLDEVHQALLEQARKILDVDTPLRFVEPWMARGKLIVFEGLDRAGKSTQCARLASALRDDGVKVRHLRFPDRTTPIGRMINEYLSGQTESEDHVIHLLFSANRWEAAASIREDIAAGVTVVVDRYYYSGCVYSAAKANPELSLEWARHPDVGLPRPDLCLFLDISAEEAAKRGGYGTEKYEKKEMQDRVRELFDQLIRGKDGEDFVRVDGGKSLDEVHQALLEQARKILDVDTPLRFVEPW

Organism: NCBI:txid1448308

Foldseek 3Di:
DFFAFEEEEAEFAQLCLVVLLVLLQVVVVVVVAAEAEEEPPPCVDPLNVVLVCQFQVVDDDDLVVSLLSRLVSLVVCQVVCVVCRRVRYYYYYYDDQLLSLLLSCLVVPPVRHSQNSQVSQFFGFDGQAYEYADDQLVVSCPDPPAPSTDQRDNSSRVSSNVVVVVCCPDPNVVRYDYFHSPDDPVVSSVVVNVVVVVCSPPRDDTDTHHRD/DFFAFEEEEAEFAQLCLVVLLVLLQVVCVVVVAAEDEEEPPPCVDPLNVVLVCQFQVVDDDDLVVSLLSRLVSLVVCQVVCVVCRRVRYYYYYYDDQLLSLLLSVLVVPPVRHSQNSLVSQFFGFDGQAYEYADDQLVVSCPDPPAPSTDQRDNSSRVSSNVVVVVCCVDPNVVRYDYFHSVDDPVVSSVVVNVVVVVCSPPRDDTDTHHRD

Solvent-accessible surface area (backbone atoms only — not comparable to full-atom values): 22717 Å² total; per-residue (Å²): 130,69,56,27,46,38,39,32,30,45,58,57,80,67,34,49,51,68,62,47,46,54,51,45,46,50,52,42,39,74,71,70,43,51,62,46,81,48,51,53,76,46,54,87,42,77,61,16,39,55,50,47,37,37,39,59,60,74,43,87,72,57,70,67,27,54,49,32,48,54,40,24,46,52,49,71,45,38,65,60,50,52,52,36,20,68,71,35,25,24,38,38,28,34,36,56,67,66,55,54,16,31,57,48,30,52,67,65,43,88,83,36,38,51,67,62,48,42,52,72,45,41,62,37,77,36,57,73,33,30,43,30,29,47,57,53,53,69,65,19,53,71,37,89,75,59,55,64,40,71,65,53,39,64,73,50,39,48,42,31,51,53,45,50,50,50,42,50,74,43,94,58,19,83,33,53,46,83,40,60,41,75,54,53,74,66,58,39,44,53,55,50,46,54,58,54,59,68,51,68,79,61,87,69,80,87,47,55,36,65,80,130,130,69,57,28,47,38,36,32,31,44,61,56,79,67,35,48,50,67,61,48,47,54,50,44,48,51,54,41,39,74,71,71,43,50,62,45,81,48,52,52,76,45,53,86,40,78,61,16,40,55,50,47,36,38,40,59,59,75,44,84,72,57,71,66,27,54,48,33,48,53,40,25,48,51,48,70,44,38,65,61,52,51,50,36,21,69,73,36,23,23,37,40,28,33,38,55,67,66,54,55,16,31,58,49,29,50,67,66,43,88,81,34,39,51,66,62,49,44,51,73,45,41,62,37,77,37,56,72,32,29,43,29,31,46,56,54,52,68,64,18,53,72,37,88,76,61,55,64,39,70,66,52,3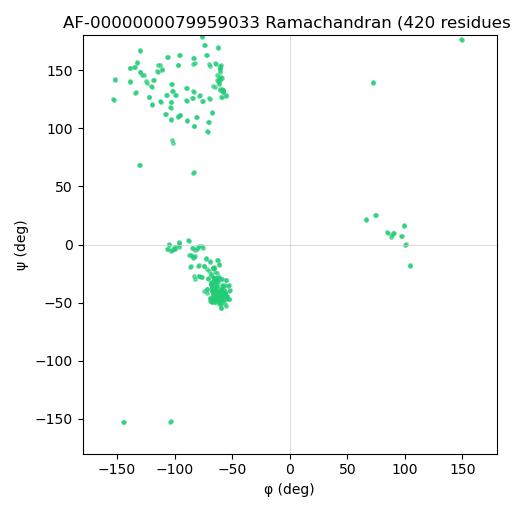8,64,71,51,38,48,42,32,51,53,44,47,51,51,40,50,73,42,95,60,18,84,35,54,45,82,41,61,41,76,54,54,74,67,58,39,44,51,54,51,46,54,59,54,58,66,51,67,78,59,84,69,80,87,48,55,35,65,81,132

Nearest PDB structures (foldseek):
  1e2g-assembly1_A-2  TM=9.653E-01  e=1.479E-23  Homo sapiens
  1e98-assembly1_A-2  TM=9.352E-01  e=4.262E-24  Homo sapiens
  1e9f-assembly1_A-2  TM=9.630E-01  e=4.257E-23  Homo sapiens
  2yof-assembly2_B  TM=9.351E-01  e=1.082E-22  Plasmodium falciparum 3D7
  7fgq-assembly1_A-2  TM=9.689E-01  e=8.948E-20  Brugia malayi